Protein AF-A0A7G9SLI7-F1 (afdb_monomer)

Mean predicted aligned error: 7.21 Å

Solvent-accessible surface area (backbone atoms only — not comparable to full-atom values): 32294 Å² total; per-residue (Å²): 135,81,76,78,76,76,80,79,78,75,83,46,71,65,58,56,52,50,51,51,48,53,52,50,29,42,46,27,50,73,44,36,33,54,54,80,42,76,71,21,43,56,49,48,48,54,11,46,32,73,73,41,42,91,51,33,41,80,15,63,40,40,64,62,58,44,42,73,62,77,70,30,52,45,39,58,53,49,35,58,49,52,75,79,44,58,67,57,61,49,41,51,54,46,22,52,52,28,49,51,46,27,52,52,17,45,45,51,19,36,60,48,39,41,59,83,86,32,27,62,41,15,44,44,18,53,63,28,34,84,49,62,36,64,45,80,83,70,40,46,59,65,52,49,41,42,53,42,56,28,45,12,51,16,27,38,32,40,15,52,23,26,44,64,67,72,35,56,68,63,14,51,52,27,34,52,52,8,26,38,35,25,46,56,56,29,51,21,47,45,42,23,52,49,50,39,44,31,75,75,39,65,73,54,57,60,60,60,58,61,51,54,62,49,48,52,36,19,74,68,56,39,83,71,40,22,22,69,77,36,55,54,53,71,72,53,43,50,51,40,56,71,78,43,37,74,57,28,67,89,63,50,51,75,66,31,54,49,52,53,49,52,30,51,55,47,23,59,49,36,27,74,71,67,38,70,62,42,13,50,51,26,49,11,27,54,50,11,37,51,52,19,42,50,46,28,43,48,36,26,60,66,56,36,17,37,34,52,42,57,49,43,40,48,51,18,35,46,60,33,43,47,51,21,34,22,43,53,26,31,49,40,46,52,29,52,73,70,68,34,57,32,58,33,33,27,47,50,28,18,52,44,25,54,76,46,90,49,64,72,63,19,53,60,42,53,60,42,52,78,43,43,68,68,72,45,70,88,49,64,75,64,59,54,48,48,53,17,50,52,22,47,51,49,44,52,51,52,46,51,54,49,50,49,56,49,48,52,53,23,54,75,42,70,71,32,58,73,79,34,52,50,72,48,57,57,43,55,40,44,63,54,30,35,44,53,58,51,50,50,50,57,49,50,71,72,40,54,74,68,52,39,51,47,48,39,62,73,44,49,50,53,46,38,52,53,21,60,70,58,15,65,52,43,34,74,66,56,47,50,42,52,74,28,53,69,39,51,64,83,74,78,52,92,74,64,83,85,45,70,39,79,52,86,65,86,55,62,51,57,35,51,44,16,57,55,26,23,45,66,61,48,74,71,51,52,74,37,31,69,73,28,63,66,41,40,53,50,50,51,52,53,49,61,68,42,46,65,58,51,51,52,52,51,51,52,48,53,51,50,50,51,51,50,52,53,52,53,56,62,72,66,56,73,93,83,70,80,83,76,90,75,82,88,82,88,85,83,90,81,90,84,89,79,91,78,86,80,82,78,81,82,79,78,82,77,81,86,80,131

Radius of gyration: 28.68 Å; Cα contacts (8 Å, |Δi|>4): 790; chains: 1; bounding box: 105×75×76 Å

Sequence (610 aa):
MSLPAPPRLQHSRLTAIAAAALGLILILQLRRYAGINHDSVLYLGQALVRRWPEIYGNDLVFVHGGGQSQYTLFPRLVAQALAWTDPATLFMWGALAAHLLFAAAGWFCLTALLPRGQRYWAWLGVLSLPTMYGMVRMFGYSEQFFTPRPLAEGLCLLGIGMLARQRWFLAAACMALAALFHPLQAIASALIVWPWAVMQDRRWLHAAWFGIPLLGLAVGGVPPFAGLLQAADENWLYILRDNTPQLFLTRWTTDDFRFLLMDVLVLAYSWHALRGAFGAWCVAGLAGLGLGLGSTLLLVDGLHLILPAGLQLWRVHWLAHWLAMAAIAALLHRDMQAKNGSRALLLAFAVSLAWGQGGWLWLAPALLYPALPRIMAERPPRVERLVGWMSAAGILLLFASYAYSEFVMFRMAHYRLDLYAIDRRLLVFAPLALGLPLLGVRLWERLATGGRTLLFVLVLCPLVMVSAVRWDLRSPEVLAFERATFRTDIFGVRIPEDAQVLWGYETLTGPWLVLQRASFFSPHQLSGQVFNRDMAMDGRRRLNRLYPCWKMIDFARIAREQQRSARAATSVMPRCSRPVQQERTNVPTTSSCPTSNHSAPQVHGRSWTR

Structure (mmCIF, N/CA/C/O backbone):
data_AF-A0A7G9SLI7-F1
#
_entry.id   AF-A0A7G9SLI7-F1
#
loop_
_atom_site.group_PDB
_atom_site.id
_atom_site.type_symbol
_atom_site.label_atom_id
_atom_site.label_alt_id
_atom_site.label_comp_id
_atom_site.label_asym_id
_atom_site.label_entity_id
_atom_site.label_seq_id
_atom_site.pdbx_PDB_ins_code
_atom_site.Cartn_x
_atom_site.Cartn_y
_atom_site.Cartn_z
_atom_site.occupancy
_atom_site.B_iso_or_equiv
_atom_site.auth_seq_id
_atom_site.auth_comp_id
_atom_site.auth_asym_id
_atom_site.auth_atom_id
_atom_site.pdbx_PDB_model_num
ATOM 1 N N . MET A 1 1 ? -32.058 6.802 38.866 1.00 44.69 1 MET A N 1
ATOM 2 C CA . MET A 1 1 ? -31.734 7.853 37.875 1.00 44.69 1 MET A CA 1
ATOM 3 C C . MET A 1 1 ? -31.189 7.199 36.614 1.00 44.69 1 MET A C 1
ATOM 5 O O . MET A 1 1 ? -30.032 6.805 36.577 1.00 44.69 1 MET A O 1
ATOM 9 N N . SER A 1 2 ? -32.036 7.011 35.606 1.00 36.88 2 SER A N 1
ATOM 10 C CA . SER A 1 2 ? -31.634 6.571 34.268 1.00 36.88 2 SER A CA 1
ATOM 11 C C . SER A 1 2 ? -30.852 7.694 33.587 1.00 36.88 2 SER A C 1
ATOM 13 O O . SER A 1 2 ? -31.392 8.782 33.389 1.00 36.88 2 SER A O 1
ATOM 15 N N . LEU A 1 3 ? -29.578 7.454 33.264 1.00 34.25 3 LEU A N 1
ATOM 16 C CA . LEU A 1 3 ? -28.777 8.392 32.476 1.00 34.25 3 LEU A CA 1
ATOM 17 C C . LEU A 1 3 ? -29.508 8.692 31.154 1.00 34.25 3 LEU A C 1
ATOM 19 O O . LEU A 1 3 ? -29.980 7.749 30.511 1.00 34.25 3 LEU A O 1
ATOM 23 N N . PRO A 1 4 ? -29.620 9.966 30.739 1.00 39.16 4 PRO A N 1
ATOM 24 C CA . PRO A 1 4 ? -30.246 10.312 29.472 1.00 39.16 4 PRO A CA 1
ATOM 25 C C . PRO A 1 4 ? -29.511 9.596 28.340 1.00 39.16 4 PRO A C 1
ATOM 27 O O . PRO A 1 4 ? -28.279 9.629 28.259 1.00 39.16 4 PRO A O 1
ATOM 30 N N . ALA A 1 5 ? -30.275 8.918 27.481 1.00 37.31 5 ALA A N 1
ATOM 31 C CA . ALA A 1 5 ? -29.732 8.292 26.288 1.00 37.31 5 ALA A CA 1
ATOM 32 C C . ALA A 1 5 ? -28.950 9.353 25.492 1.00 37.31 5 ALA A C 1
ATOM 34 O O . ALA A 1 5 ? -29.466 10.460 25.301 1.00 37.31 5 ALA A O 1
ATOM 35 N N . PRO A 1 6 ? -27.715 9.060 25.046 1.00 40.16 6 PRO A N 1
ATOM 36 C CA . PRO A 1 6 ? -26.929 10.027 24.299 1.00 40.16 6 PRO A CA 1
ATOM 37 C C . PRO A 1 6 ? -27.735 10.492 23.078 1.00 40.16 6 PRO A C 1
ATOM 39 O O . PRO A 1 6 ? -28.378 9.660 22.424 1.00 40.16 6 PRO A O 1
ATOM 42 N N . PRO A 1 7 ? -27.736 11.801 22.772 1.00 44.44 7 PRO A N 1
ATOM 43 C CA . PRO A 1 7 ? -28.515 12.342 21.671 1.00 44.44 7 PRO A CA 1
ATOM 44 C C . PRO A 1 7 ? -28.157 11.593 20.389 1.00 44.44 7 PRO A C 1
ATOM 46 O O . PRO A 1 7 ? -26.995 11.542 19.978 1.00 44.44 7 PRO A O 1
ATOM 49 N N . ARG A 1 8 ? -29.166 10.971 19.766 1.00 49.00 8 ARG A N 1
ATOM 50 C CA . ARG A 1 8 ? -29.017 10.342 18.453 1.00 49.00 8 ARG A CA 1
ATOM 51 C C . ARG A 1 8 ? -28.604 11.444 17.483 1.00 49.00 8 ARG A C 1
ATOM 53 O O . ARG A 1 8 ? -29.414 12.306 17.157 1.00 49.00 8 ARG A O 1
ATOM 60 N N . LEU A 1 9 ? -27.346 11.423 17.042 1.00 50.66 9 LEU A N 1
ATOM 61 C CA . LEU A 1 9 ? -26.862 12.275 15.960 1.00 50.66 9 LEU A CA 1
ATOM 62 C C . LEU A 1 9 ? -27.751 12.025 14.737 1.00 50.66 9 LEU A C 1
ATOM 64 O O . LEU A 1 9 ? -27.600 11.018 14.046 1.00 50.66 9 LEU A O 1
ATOM 68 N N . GLN A 1 10 ? -28.693 12.928 14.464 1.00 55.03 10 GLN A N 1
ATOM 69 C CA . GLN A 1 10 ? -29.278 13.013 13.136 1.00 55.03 10 GLN A CA 1
ATOM 70 C C . GLN A 1 10 ? -28.121 13.319 12.185 1.00 55.03 10 GLN A C 1
ATOM 72 O O . GLN A 1 10 ? -27.430 14.330 12.334 1.00 55.03 10 GLN A O 1
ATOM 77 N N . HIS A 1 11 ? -27.852 12.400 11.258 1.00 65.44 11 HIS A N 1
ATOM 78 C CA . HIS A 1 11 ? -26.822 12.571 10.243 1.00 65.44 11 HIS A CA 1
ATOM 79 C C . HIS A 1 11 ? -27.220 13.736 9.333 1.00 65.44 11 HIS A C 1
ATOM 81 O O . HIS A 1 11 ? -27.922 13.555 8.341 1.00 65.44 11 HIS A O 1
ATOM 87 N N . SER A 1 12 ? -26.793 14.950 9.681 1.00 85.75 12 SER A N 1
ATOM 88 C CA . SER A 1 12 ? -26.953 16.094 8.794 1.00 85.75 12 SER A CA 1
ATOM 89 C C . SER A 1 12 ? -26.107 15.870 7.541 1.00 85.75 12 SER A C 1
ATOM 91 O O . SER A 1 12 ? -24.989 15.352 7.625 1.00 85.75 12 SER A O 1
ATOM 93 N N . ARG A 1 13 ? -26.612 16.292 6.375 1.00 93.56 13 ARG A N 1
ATOM 94 C CA . ARG A 1 13 ? -25.852 16.262 5.110 1.00 93.56 13 ARG A CA 1
ATOM 95 C C . ARG A 1 13 ? -24.474 16.919 5.272 1.00 93.56 13 ARG A C 1
ATOM 97 O O . ARG A 1 13 ? -23.483 16.382 4.792 1.00 93.56 13 ARG A O 1
ATOM 104 N N . LEU A 1 14 ? -24.405 18.003 6.051 1.00 95.38 14 LEU A N 1
ATOM 105 C CA . LEU A 1 14 ? -23.160 18.693 6.395 1.00 95.38 14 LEU A CA 1
ATOM 106 C C . LEU A 1 14 ? -22.128 17.772 7.066 1.00 95.38 14 LEU A C 1
ATOM 108 O O . LEU A 1 14 ? -20.955 17.841 6.731 1.00 95.38 14 LEU A O 1
ATOM 112 N N . THR A 1 15 ? -22.544 16.888 7.978 1.00 95.19 15 THR A N 1
ATOM 113 C CA . THR A 1 15 ? -21.616 15.961 8.651 1.00 95.19 15 THR A CA 1
ATOM 114 C C . THR A 1 15 ? -21.014 14.958 7.667 1.00 95.19 15 THR A C 1
ATOM 116 O O . THR A 1 15 ? -19.826 14.664 7.750 1.00 95.19 15 THR A O 1
ATOM 119 N N . ALA A 1 16 ? -21.805 14.460 6.711 1.00 95.00 16 ALA A N 1
ATOM 120 C CA . ALA A 1 16 ? -21.302 13.562 5.673 1.00 95.00 16 ALA A CA 1
ATOM 121 C C . ALA A 1 16 ? -20.313 14.273 4.733 1.00 95.00 16 ALA A C 1
ATOM 123 O O . ALA A 1 16 ? -19.262 13.717 4.423 1.00 95.00 16 ALA A O 1
ATOM 124 N N . ILE A 1 17 ? -20.613 15.516 4.338 1.00 97.12 17 ILE A N 1
ATOM 125 C CA . ILE A 1 17 ? -19.727 16.334 3.496 1.00 97.12 17 ILE A CA 1
ATOM 126 C C . ILE A 1 17 ? -18.424 16.659 4.238 1.00 97.12 17 ILE A C 1
ATOM 128 O O . ILE A 1 17 ? -17.348 16.486 3.678 1.00 97.12 17 ILE A O 1
ATOM 132 N N . ALA A 1 18 ? -18.498 17.067 5.507 1.00 97.31 18 ALA A N 1
ATOM 133 C CA . ALA A 1 18 ? -17.322 17.348 6.329 1.00 97.31 18 ALA A CA 1
ATOM 134 C C . ALA A 1 18 ? -16.443 16.103 6.530 1.00 97.31 18 ALA A C 1
ATOM 136 O O . ALA A 1 18 ? -15.218 16.190 6.461 1.00 97.31 18 ALA A O 1
ATOM 137 N N . ALA A 1 19 ? -17.060 14.935 6.723 1.00 96.88 19 ALA A N 1
ATOM 138 C CA . ALA A 1 19 ? -16.351 13.665 6.818 1.00 96.88 19 ALA A CA 1
ATOM 139 C C . ALA A 1 19 ? -15.641 13.296 5.501 1.00 96.88 19 ALA A C 1
ATOM 141 O O . ALA A 1 19 ? -14.464 12.934 5.504 1.00 96.88 19 ALA A O 1
ATOM 142 N N . ALA A 1 20 ? -16.327 13.445 4.364 1.00 97.69 20 ALA A N 1
ATOM 143 C CA . ALA A 1 20 ? -15.728 13.233 3.048 1.00 97.69 20 ALA A CA 1
ATOM 144 C C . ALA A 1 20 ? -14.576 14.217 2.780 1.00 97.69 20 ALA A C 1
ATOM 146 O O . ALA A 1 20 ? -13.522 13.805 2.303 1.00 97.69 20 ALA A O 1
ATOM 147 N N . ALA A 1 21 ? -14.742 15.491 3.153 1.00 98.25 21 ALA A N 1
ATOM 148 C CA . ALA A 1 21 ? -13.705 16.513 3.039 1.00 98.25 21 ALA A CA 1
ATOM 149 C C . ALA A 1 21 ? -12.464 16.170 3.877 1.00 98.25 21 ALA A C 1
ATOM 151 O O . ALA A 1 21 ? -11.348 16.284 3.378 1.00 98.25 21 ALA A O 1
ATOM 152 N N . LEU A 1 22 ? -12.635 15.690 5.115 1.00 98.38 22 LEU A N 1
ATOM 153 C CA . LEU A 1 22 ? -11.512 15.252 5.949 1.00 98.38 22 LEU A CA 1
ATOM 154 C C . LEU A 1 22 ? -10.772 14.056 5.335 1.00 98.38 22 LEU A C 1
ATOM 156 O O . LEU A 1 22 ? -9.544 14.048 5.306 1.00 98.38 22 LEU A O 1
ATOM 160 N N . GLY A 1 23 ? -11.496 13.069 4.804 1.00 98.06 23 GLY A N 1
ATOM 161 C CA . GLY A 1 23 ? -10.866 11.961 4.085 1.00 98.06 23 GLY A CA 1
ATOM 162 C C . GLY A 1 23 ? -10.117 12.410 2.832 1.00 98.06 23 GLY A C 1
ATOM 163 O O . GLY A 1 23 ? -9.002 11.954 2.595 1.00 98.06 23 GLY A O 1
ATOM 164 N N . LEU A 1 24 ? -10.680 13.353 2.071 1.00 98.44 24 LEU A N 1
ATOM 165 C CA . LEU A 1 24 ? -10.013 13.947 0.912 1.00 98.44 24 LEU A CA 1
ATOM 166 C C . LEU A 1 24 ? -8.730 14.687 1.316 1.00 98.44 24 LEU A C 1
ATOM 168 O O . LEU A 1 24 ? -7.700 14.493 0.677 1.00 98.44 24 LEU A O 1
ATOM 172 N N . ILE A 1 25 ? -8.758 15.469 2.401 1.00 98.31 25 ILE A N 1
ATOM 173 C CA . ILE A 1 25 ? -7.561 16.117 2.963 1.00 98.31 25 ILE A CA 1
ATOM 174 C C . ILE A 1 25 ? -6.486 15.069 3.271 1.00 98.31 25 ILE A C 1
ATOM 176 O O . ILE A 1 25 ? -5.334 15.250 2.886 1.00 98.31 25 ILE A O 1
ATOM 180 N N . LEU A 1 26 ? -6.847 13.959 3.920 1.00 97.75 26 LEU A N 1
ATOM 181 C CA . LEU A 1 26 ? -5.894 12.897 4.256 1.00 97.75 26 LEU A CA 1
ATOM 182 C C . LEU A 1 26 ? -5.281 12.239 3.022 1.00 97.75 26 LEU A C 1
ATOM 184 O O . LEU A 1 26 ? -4.065 12.057 2.978 1.00 97.75 26 LEU A O 1
ATOM 188 N N . ILE A 1 27 ? -6.094 11.935 2.009 1.00 97.12 27 ILE A N 1
ATOM 189 C CA . ILE A 1 27 ? -5.611 11.391 0.735 1.00 97.12 27 ILE A CA 1
ATOM 190 C C . ILE A 1 27 ? -4.606 12.361 0.108 1.00 97.12 27 ILE A C 1
ATOM 192 O O . ILE A 1 27 ? -3.474 11.975 -0.169 1.00 97.12 27 ILE A O 1
ATOM 196 N N . LEU A 1 28 ? -4.980 13.630 -0.050 1.00 97.12 28 LEU A N 1
ATOM 197 C CA . LEU A 1 28 ? -4.146 14.622 -0.726 1.00 97.12 28 LEU A CA 1
ATOM 198 C C . LEU A 1 28 ? -2.866 14.961 0.061 1.00 97.12 28 LEU A C 1
ATOM 200 O O . LEU A 1 28 ? -1.823 15.218 -0.533 1.00 97.12 28 LEU A O 1
ATOM 204 N N . GLN A 1 29 ? -2.898 14.933 1.396 1.00 95.69 29 GLN A N 1
ATOM 205 C CA . GLN A 1 29 ? -1.721 15.264 2.207 1.00 95.69 29 GLN A CA 1
ATOM 206 C C . GLN A 1 29 ? -0.760 14.090 2.396 1.00 95.69 29 GLN A C 1
ATOM 208 O O . GLN A 1 29 ? 0.457 14.286 2.383 1.00 95.69 29 GLN A O 1
ATOM 213 N N . LEU A 1 30 ? -1.274 12.871 2.569 1.00 95.25 30 LEU A N 1
ATOM 214 C CA . LEU A 1 30 ? -0.443 11.697 2.858 1.00 95.25 30 LEU A CA 1
ATOM 215 C C . LEU A 1 30 ? -0.015 10.956 1.583 1.00 95.25 30 LEU A C 1
ATOM 217 O O . LEU A 1 30 ? 1.067 10.358 1.552 1.00 95.25 30 LEU A O 1
ATOM 221 N N . ARG A 1 31 ? -0.808 11.059 0.507 1.00 94.88 31 ARG A N 1
ATOM 222 C CA . ARG A 1 31 ? -0.563 10.450 -0.813 1.00 94.88 31 ARG A CA 1
ATOM 223 C C . ARG A 1 31 ? -0.267 11.507 -1.875 1.00 94.88 31 ARG A C 1
ATOM 225 O O . ARG A 1 31 ? -0.870 11.514 -2.946 1.00 94.88 31 ARG A O 1
ATOM 232 N N . ARG A 1 32 ? 0.656 12.423 -1.566 1.00 94.94 32 ARG A N 1
ATOM 233 C CA . ARG A 1 32 ? 1.111 13.435 -2.530 1.00 94.94 32 ARG A CA 1
ATOM 234 C C . ARG A 1 32 ? 1.659 12.780 -3.796 1.00 94.94 32 ARG A C 1
ATOM 236 O O . ARG A 1 32 ? 2.484 11.871 -3.704 1.00 94.94 32 ARG A O 1
ATOM 243 N N . TYR A 1 33 ? 1.199 13.251 -4.950 1.00 96.25 33 TYR A N 1
ATOM 244 C CA . TYR A 1 33 ? 1.595 12.751 -6.257 1.00 96.25 33 TYR A CA 1
ATOM 245 C C . TYR A 1 33 ? 3.077 13.034 -6.498 1.00 96.25 33 TYR A C 1
ATOM 247 O O . TYR A 1 33 ? 3.512 14.180 -6.465 1.00 96.25 33 TYR A O 1
ATOM 255 N N . ALA A 1 34 ? 3.860 11.983 -6.727 1.00 93.31 34 ALA A N 1
ATOM 256 C CA . ALA A 1 34 ? 5.309 12.084 -6.906 1.00 93.31 34 ALA A CA 1
ATOM 257 C C . ALA A 1 34 ? 5.741 12.072 -8.386 1.00 93.31 34 ALA A C 1
ATOM 259 O O . ALA A 1 34 ? 6.939 12.003 -8.665 1.00 93.31 34 ALA A O 1
ATOM 260 N N . GLY A 1 35 ? 4.784 12.128 -9.320 1.00 94.94 35 GLY A N 1
ATOM 261 C CA . GLY A 1 35 ? 5.031 12.003 -10.757 1.00 94.94 35 GLY A CA 1
ATOM 262 C C . GLY A 1 35 ? 5.101 10.565 -11.258 1.00 94.94 35 GLY A C 1
ATOM 263 O O . GLY A 1 35 ? 4.819 9.608 -10.528 1.00 94.94 35 GLY A O 1
ATOM 264 N N . ILE A 1 36 ? 5.517 10.432 -12.515 1.00 95.44 36 ILE A N 1
ATOM 265 C CA . ILE A 1 36 ? 5.826 9.165 -13.174 1.00 95.44 36 ILE A CA 1
ATOM 266 C C . ILE A 1 36 ? 7.171 8.669 -12.634 1.00 95.44 36 ILE A C 1
ATOM 268 O O . ILE A 1 36 ? 8.237 8.913 -13.190 1.00 95.44 36 ILE A O 1
ATOM 272 N N . ASN A 1 37 ? 7.116 8.002 -11.487 1.00 90.12 37 ASN A N 1
ATOM 273 C CA . ASN A 1 37 ? 8.269 7.497 -10.754 1.00 90.12 37 ASN A CA 1
ATOM 274 C C . ASN A 1 37 ? 8.012 6.062 -10.249 1.00 90.12 37 ASN A C 1
ATOM 276 O O . ASN A 1 37 ? 6.867 5.597 -10.204 1.00 90.12 37 ASN A O 1
ATOM 280 N N . HIS A 1 38 ? 9.070 5.351 -9.860 1.00 89.12 38 HIS A N 1
ATOM 281 C CA . HIS A 1 38 ? 9.010 3.978 -9.354 1.00 89.12 38 HIS A CA 1
ATOM 282 C C . HIS A 1 38 ? 8.262 3.053 -10.329 1.00 89.12 38 HIS A C 1
ATOM 284 O O . HIS A 1 38 ? 8.525 3.085 -11.527 1.00 89.12 38 HIS A O 1
ATOM 290 N N . ASP A 1 39 ? 7.291 2.266 -9.858 1.00 90.00 39 ASP A N 1
ATOM 291 C CA . ASP A 1 39 ? 6.581 1.278 -10.678 1.00 90.00 39 ASP A CA 1
ATOM 292 C C . ASP A 1 39 ? 5.801 1.940 -11.826 1.00 90.00 39 ASP A C 1
ATOM 294 O O . ASP A 1 39 ? 5.611 1.325 -12.875 1.00 90.00 39 ASP A O 1
ATOM 298 N N . SER A 1 40 ? 5.370 3.199 -11.674 1.00 94.00 40 SER A N 1
ATOM 299 C CA . SER A 1 40 ? 4.570 3.862 -12.711 1.00 94.00 40 SER A CA 1
ATOM 300 C C . SER A 1 40 ? 5.336 4.087 -14.015 1.00 94.00 40 SER A C 1
ATOM 302 O O . SER A 1 40 ? 4.726 3.998 -15.080 1.00 94.00 40 SER A O 1
ATOM 304 N N . VAL A 1 41 ? 6.666 4.259 -13.972 1.00 94.12 41 VAL A N 1
ATOM 305 C CA . VAL A 1 41 ? 7.475 4.365 -15.199 1.00 94.12 41 VAL A CA 1
ATOM 306 C C . VAL A 1 41 ? 7.437 3.072 -16.014 1.00 94.12 41 VAL A C 1
ATOM 308 O O . VAL A 1 41 ? 7.394 3.117 -17.240 1.00 94.12 41 VAL A O 1
ATOM 311 N N . LEU A 1 42 ? 7.379 1.914 -15.350 1.00 93.00 42 LEU A N 1
ATOM 312 C CA . LEU A 1 42 ? 7.323 0.609 -16.008 1.00 93.00 42 LEU A CA 1
ATOM 313 C C . LEU A 1 42 ? 5.980 0.403 -16.704 1.00 93.00 42 LEU A C 1
ATOM 315 O O . LEU A 1 42 ? 5.939 -0.066 -17.839 1.00 93.00 42 LEU A O 1
ATOM 319 N N . TYR A 1 43 ? 4.884 0.799 -16.055 1.00 94.19 43 TYR A N 1
ATOM 320 C CA . TYR A 1 43 ? 3.556 0.733 -16.665 1.00 94.19 43 TYR A CA 1
ATOM 321 C C . TYR A 1 43 ? 3.381 1.742 -17.800 1.00 94.19 43 TYR A C 1
ATOM 323 O O . TYR A 1 43 ? 2.731 1.417 -18.794 1.00 94.19 43 TYR A O 1
ATOM 331 N N . LEU A 1 44 ? 3.997 2.926 -17.695 1.00 95.12 44 LEU A N 1
ATOM 332 C CA . LEU A 1 44 ? 4.116 3.841 -18.826 1.00 95.12 44 LEU A CA 1
ATOM 333 C C . LEU A 1 44 ? 4.855 3.151 -19.977 1.00 95.12 44 LEU A C 1
ATOM 335 O O . LEU A 1 44 ? 4.306 3.073 -21.068 1.00 95.12 44 LEU A O 1
ATOM 339 N N . GLY A 1 45 ? 6.044 2.591 -19.736 1.00 94.44 45 GLY A N 1
ATOM 340 C CA . GLY A 1 45 ? 6.821 1.884 -20.759 1.00 94.44 45 GLY A CA 1
ATOM 341 C C . GLY A 1 45 ? 6.030 0.767 -21.450 1.00 94.44 45 GLY A C 1
ATOM 342 O O . GLY A 1 45 ? 6.037 0.666 -22.673 1.00 94.44 45 GLY A O 1
ATOM 343 N N . GLN A 1 46 ? 5.265 -0.023 -20.688 1.00 94.44 46 GLN A N 1
ATOM 344 C CA . GLN A 1 46 ? 4.384 -1.067 -21.232 1.00 94.44 46 GLN A CA 1
ATOM 345 C C . GLN A 1 46 ? 3.262 -0.510 -22.124 1.00 94.44 46 GLN A C 1
ATOM 347 O O . GLN A 1 46 ? 2.816 -1.194 -23.046 1.00 94.44 46 GLN A O 1
ATOM 352 N N . ALA A 1 47 ? 2.778 0.703 -21.856 1.00 95.25 47 ALA A N 1
ATOM 353 C CA . ALA A 1 47 ? 1.829 1.387 -22.728 1.00 95.25 47 ALA A CA 1
ATOM 354 C C . ALA A 1 47 ? 2.525 1.984 -23.964 1.00 95.25 47 ALA A C 1
ATOM 356 O O . ALA A 1 47 ? 2.011 1.854 -25.075 1.00 95.25 47 ALA A O 1
ATOM 357 N N . LEU A 1 48 ? 3.715 2.568 -23.786 1.00 94.75 48 LEU A N 1
ATOM 358 C CA . LEU A 1 48 ? 4.529 3.149 -24.855 1.00 94.75 48 LEU A CA 1
ATOM 359 C C . LEU A 1 48 ? 4.923 2.102 -25.901 1.00 94.75 48 LEU A C 1
ATOM 361 O O . LEU A 1 48 ? 4.704 2.334 -27.083 1.00 94.75 48 LEU A O 1
ATOM 365 N N . VAL A 1 49 ? 5.401 0.920 -25.497 1.00 94.25 49 VAL A N 1
ATOM 366 C CA . VAL A 1 49 ? 5.768 -0.153 -26.445 1.00 94.25 49 VAL A CA 1
ATOM 367 C C . VAL A 1 49 ? 4.572 -0.698 -27.226 1.00 94.25 49 VAL A C 1
ATOM 369 O O . VAL A 1 49 ? 4.722 -1.137 -28.359 1.00 94.25 49 VAL A O 1
ATOM 372 N N . ARG A 1 50 ? 3.359 -0.642 -26.661 1.00 93.88 50 ARG A N 1
ATOM 373 C CA . ARG A 1 50 ? 2.136 -1.001 -27.398 1.00 93.88 50 ARG A CA 1
ATOM 374 C C . ARG A 1 50 ? 1.773 0.044 -28.447 1.00 93.88 50 ARG A C 1
ATOM 376 O O . ARG A 1 50 ? 1.128 -0.301 -29.431 1.00 93.88 50 ARG A O 1
ATOM 383 N N . ARG A 1 51 ? 2.125 1.308 -28.205 1.00 93.12 51 ARG A N 1
ATOM 384 C CA . ARG A 1 51 ? 1.816 2.426 -29.099 1.00 93.12 51 ARG A CA 1
ATOM 385 C C . ARG A 1 51 ? 2.873 2.609 -30.188 1.00 93.12 51 ARG A C 1
ATOM 387 O O . ARG 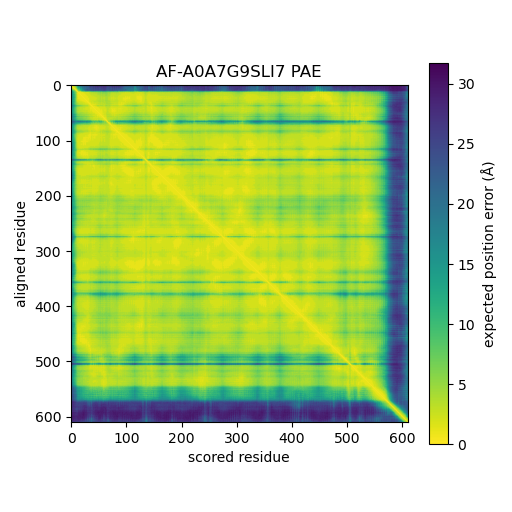A 1 51 ? 2.494 2.896 -31.316 1.00 93.12 51 ARG A O 1
ATOM 394 N N . TRP A 1 52 ? 4.140 2.419 -29.831 1.00 93.12 52 TRP A N 1
ATOM 395 C CA . TRP A 1 52 ? 5.327 2.632 -30.662 1.00 93.12 52 TRP A CA 1
ATOM 396 C C . TRP A 1 52 ? 6.302 1.447 -30.533 1.00 93.12 52 TRP A C 1
ATOM 398 O O . TRP A 1 52 ? 7.392 1.584 -29.956 1.00 93.12 52 TRP A O 1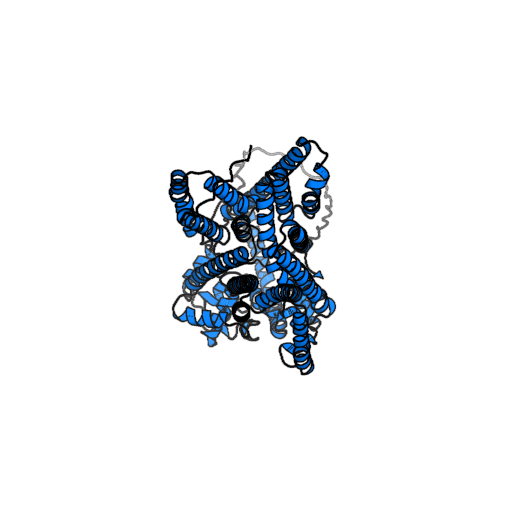
ATOM 408 N N . PRO A 1 53 ? 5.905 0.242 -30.982 1.00 93.56 53 PRO A N 1
ATOM 409 C CA . PRO A 1 53 ? 6.736 -0.958 -30.876 1.00 93.56 53 PRO A CA 1
ATOM 410 C C . PRO A 1 53 ? 8.080 -0.823 -31.603 1.00 93.56 53 PRO A C 1
ATOM 412 O O . PRO A 1 53 ? 9.069 -1.396 -31.155 1.00 93.56 53 PRO A O 1
ATOM 415 N N . GLU A 1 54 ? 8.145 -0.037 -32.674 1.00 92.38 54 GLU A N 1
ATOM 416 C CA . GLU A 1 54 ? 9.357 0.245 -33.443 1.00 92.38 54 GLU A CA 1
ATOM 417 C C . GLU A 1 54 ? 10.433 0.987 -32.635 1.00 92.38 54 GLU A C 1
ATOM 419 O O . GLU A 1 54 ? 11.622 0.784 -32.868 1.00 92.38 54 GLU A O 1
ATOM 424 N N . ILE A 1 55 ? 10.029 1.787 -31.642 1.00 89.88 55 ILE A N 1
ATOM 425 C CA . ILE A 1 55 ? 10.944 2.543 -30.777 1.00 89.88 55 ILE A CA 1
ATOM 426 C C . ILE A 1 55 ? 11.359 1.700 -29.570 1.00 89.88 55 ILE A C 1
ATOM 428 O O . ILE A 1 55 ? 12.544 1.556 -29.260 1.00 89.88 55 ILE A O 1
ATOM 432 N N . TYR A 1 56 ? 10.373 1.153 -28.856 1.00 91.69 56 TYR A N 1
ATOM 433 C CA . TYR A 1 56 ? 10.601 0.553 -27.540 1.00 91.69 56 TYR A CA 1
ATOM 434 C C . TYR A 1 56 ? 10.750 -0.968 -27.577 1.00 91.69 56 TYR A C 1
ATOM 436 O O . TYR A 1 56 ? 11.213 -1.546 -26.600 1.00 91.69 56 TYR A O 1
ATOM 444 N N . GLY A 1 57 ? 10.399 -1.643 -28.675 1.00 90.62 57 GLY A N 1
ATOM 445 C CA . GLY A 1 57 ? 10.424 -3.108 -28.762 1.00 90.62 57 GLY A CA 1
ATOM 446 C C . GLY A 1 57 ? 11.802 -3.726 -28.507 1.00 90.62 57 GLY A C 1
ATOM 447 O O . GLY A 1 57 ? 11.884 -4.849 -28.019 1.00 90.62 57 GLY A O 1
ATOM 448 N N . ASN A 1 58 ? 12.873 -2.964 -28.757 1.00 89.12 58 ASN A N 1
ATOM 449 C CA . ASN A 1 58 ? 14.267 -3.370 -28.544 1.00 89.12 58 ASN A CA 1
ATOM 450 C C . ASN A 1 58 ? 14.807 -3.064 -27.132 1.00 89.12 58 ASN A C 1
ATOM 452 O O . ASN A 1 58 ? 15.960 -3.378 -26.820 1.00 89.12 58 ASN A O 1
ATOM 456 N N . ASP A 1 59 ? 14.005 -2.437 -26.272 1.00 91.94 59 ASP A N 1
ATOM 457 C CA . ASP A 1 59 ? 14.373 -2.172 -24.884 1.00 91.94 59 ASP A CA 1
ATOM 458 C C . ASP A 1 59 ? 14.442 -3.484 -24.078 1.00 91.94 59 ASP A C 1
ATOM 460 O O . ASP A 1 59 ? 13.644 -4.402 -24.287 1.00 91.94 59 ASP A O 1
ATOM 464 N N . LEU A 1 60 ? 15.389 -3.574 -23.134 1.00 91.19 60 LEU A N 1
ATOM 465 C CA . LEU A 1 60 ? 15.671 -4.790 -22.357 1.00 91.19 60 LEU A CA 1
ATOM 466 C C . LEU A 1 60 ? 14.412 -5.406 -21.723 1.00 91.19 60 LEU A C 1
ATOM 468 O O . LEU A 1 60 ? 14.276 -6.629 -21.695 1.00 91.19 60 LEU A O 1
ATOM 472 N N . VAL A 1 61 ? 13.486 -4.576 -21.231 1.00 89.12 61 VAL A N 1
ATOM 473 C CA . VAL A 1 61 ? 12.244 -5.052 -20.595 1.00 89.12 61 VAL A CA 1
ATOM 474 C C . VAL A 1 61 ? 11.341 -5.767 -21.594 1.00 89.12 61 VAL A C 1
ATOM 476 O O . VAL A 1 61 ? 10.678 -6.746 -21.245 1.00 89.12 61 VAL A O 1
ATOM 479 N N . PHE A 1 62 ? 11.274 -5.268 -22.826 1.00 91.38 62 PHE A N 1
ATOM 480 C CA . PHE A 1 62 ? 10.240 -5.640 -23.788 1.00 91.38 62 PHE A CA 1
ATOM 481 C C . PHE A 1 62 ? 10.689 -6.727 -24.762 1.00 91.38 62 PHE A C 1
ATOM 483 O O . PHE A 1 62 ? 9.858 -7.561 -25.119 1.00 91.38 62 PHE A O 1
ATOM 490 N N . VAL A 1 63 ? 11.990 -6.816 -25.071 1.00 89.81 63 VAL A N 1
ATOM 491 C CA . VAL A 1 63 ? 12.567 -7.911 -25.881 1.00 89.81 63 VAL A CA 1
ATOM 492 C C . VAL A 1 63 ? 12.237 -9.284 -25.288 1.00 89.81 63 VAL A C 1
ATOM 494 O O . VAL A 1 63 ? 11.955 -10.231 -26.013 1.00 89.81 63 VAL A O 1
ATOM 497 N N . HIS A 1 64 ? 12.199 -9.379 -23.958 1.00 87.25 64 HIS A N 1
ATOM 498 C CA . HIS A 1 64 ? 11.911 -10.618 -23.227 1.00 87.25 64 HIS A CA 1
ATOM 499 C C . HIS A 1 64 ? 10.437 -10.748 -22.800 1.00 87.25 64 HIS A C 1
ATOM 501 O O . HIS A 1 64 ? 10.105 -11.494 -21.877 1.00 87.25 64 HIS A O 1
ATOM 507 N N . GLY A 1 65 ? 9.533 -10.004 -23.447 1.00 76.56 65 GLY A N 1
ATOM 508 C CA . GLY A 1 65 ? 8.084 -10.141 -23.278 1.00 76.56 65 GLY A CA 1
ATOM 509 C C . GLY A 1 65 ? 7.439 -9.250 -22.210 1.00 76.56 65 GLY A C 1
ATOM 510 O O . GLY A 1 65 ? 6.258 -9.437 -21.918 1.00 76.56 65 GLY A O 1
ATOM 511 N N . GLY A 1 66 ? 8.152 -8.276 -21.629 1.00 71.44 66 GLY A N 1
ATOM 512 C CA . GLY A 1 66 ? 7.549 -7.249 -20.765 1.00 71.44 66 GLY A CA 1
ATOM 513 C C . GLY A 1 66 ? 7.000 -7.756 -19.425 1.00 71.44 66 GLY A C 1
ATOM 514 O O . GLY A 1 66 ? 6.139 -7.096 -18.831 1.00 71.44 66 GLY A O 1
ATOM 515 N N . GLY A 1 67 ? 7.443 -8.932 -18.967 1.00 77.25 67 GLY A N 1
ATOM 516 C CA . GLY A 1 67 ? 7.043 -9.538 -17.694 1.00 77.25 67 GLY A CA 1
ATOM 517 C C . GLY A 1 67 ? 5.527 -9.748 -17.564 1.00 77.25 67 GLY A C 1
ATOM 518 O O . GLY A 1 67 ? 4.889 -10.365 -18.411 1.00 77.25 67 GLY A O 1
ATOM 519 N N . GLN A 1 68 ? 4.926 -9.220 -16.492 1.00 74.31 68 GLN A N 1
ATOM 520 C CA . GLN A 1 68 ? 3.506 -9.430 -16.153 1.00 74.31 68 GLN A CA 1
ATOM 521 C C . GLN A 1 68 ? 2.497 -8.752 -17.094 1.00 74.31 68 GLN A C 1
ATOM 523 O O . GLN A 1 68 ? 1.300 -9.029 -17.016 1.00 74.31 68 GLN A O 1
ATOM 528 N N . SER A 1 69 ? 2.949 -7.854 -17.970 1.00 77.50 69 SER A N 1
ATOM 529 C CA . SER A 1 69 ? 2.086 -6.997 -18.802 1.00 77.50 69 SER A CA 1
ATOM 530 C C . SER A 1 69 ? 1.206 -7.740 -19.814 1.00 77.50 69 SER A C 1
ATOM 532 O O . SER A 1 69 ? 0.285 -7.156 -20.395 1.00 77.50 69 SER A O 1
ATOM 534 N N . GLN A 1 70 ? 1.478 -9.025 -20.037 1.00 79.88 70 GLN A N 1
ATOM 535 C CA . GLN A 1 70 ? 0.694 -9.889 -20.917 1.00 79.88 70 GLN A CA 1
ATOM 536 C C . GLN A 1 70 ? -0.616 -10.353 -20.266 1.00 79.88 70 GLN A C 1
ATOM 538 O O . GLN A 1 70 ? -1.601 -10.576 -20.969 1.00 79.88 70 GLN A O 1
ATOM 543 N N . TYR A 1 71 ? -0.643 -10.423 -18.933 1.00 81.81 71 TYR A N 1
ATOM 544 C CA . TYR A 1 71 ? -1.758 -10.957 -18.148 1.00 81.81 71 TYR A CA 1
ATOM 545 C C . TYR A 1 71 ? -2.691 -9.874 -17.597 1.00 81.81 71 TYR A C 1
ATOM 547 O O . TYR A 1 71 ? -3.623 -10.192 -16.862 1.00 81.81 71 TYR A O 1
ATOM 555 N N . THR A 1 72 ? -2.446 -8.598 -17.913 1.00 90.12 72 THR A N 1
ATOM 556 C CA . THR A 1 72 ? -3.219 -7.476 -17.370 1.00 90.12 72 THR A CA 1
ATOM 557 C C . THR A 1 72 ? -3.834 -6.609 -18.463 1.00 90.12 72 THR A C 1
ATOM 559 O O . THR A 1 72 ? -3.288 -6.423 -19.554 1.00 90.12 72 THR A O 1
ATOM 562 N N . LEU A 1 73 ? -5.004 -6.052 -18.158 1.00 94.50 73 LEU A N 1
ATOM 563 C CA . LEU A 1 73 ? -5.720 -5.119 -19.025 1.00 94.50 73 LEU A CA 1
ATOM 564 C C . LEU A 1 73 ? -5.138 -3.697 -18.937 1.00 94.50 73 LEU A C 1
ATOM 566 O O . LEU A 1 73 ? -5.244 -2.922 -19.887 1.00 94.50 73 LEU A O 1
ATOM 570 N N . PHE A 1 74 ? -4.488 -3.360 -17.820 1.00 95.38 74 PHE A N 1
ATOM 571 C CA . PHE A 1 74 ? -4.079 -1.993 -17.498 1.00 95.38 74 PHE A CA 1
ATOM 572 C C . PHE A 1 74 ? -3.202 -1.325 -18.572 1.00 95.38 74 PHE A C 1
ATOM 574 O O . PHE A 1 74 ? -3.599 -0.261 -19.047 1.00 95.38 74 PHE A O 1
ATOM 581 N N . PRO A 1 75 ? -2.097 -1.925 -19.066 1.00 94.19 75 PRO A N 1
ATOM 582 C CA . PRO A 1 75 ? -1.272 -1.272 -20.086 1.00 94.19 75 PRO A CA 1
ATOM 583 C C . PRO A 1 75 ? -2.013 -1.028 -21.404 1.00 94.19 75 PRO A C 1
ATOM 585 O O . PRO A 1 75 ? -1.698 -0.080 -22.116 1.00 94.19 75 PRO A O 1
ATOM 588 N N . ARG A 1 76 ? -3.016 -1.859 -21.733 1.00 95.06 76 ARG A N 1
ATOM 589 C CA . ARG A 1 76 ? -3.848 -1.675 -22.934 1.00 95.06 76 ARG A CA 1
ATOM 590 C C . ARG A 1 76 ? -4.748 -0.452 -22.789 1.00 95.06 76 ARG A C 1
ATOM 592 O O . ARG A 1 76 ? -4.820 0.353 -23.711 1.00 95.06 76 ARG A O 1
ATOM 599 N N . LEU A 1 77 ? -5.382 -0.294 -21.627 1.00 96.56 77 LEU A N 1
ATOM 600 C CA . LEU A 1 77 ? -6.225 0.867 -21.332 1.00 96.56 77 LEU A CA 1
ATOM 601 C C . LEU A 1 77 ? -5.404 2.156 -21.279 1.00 96.56 77 LEU A C 1
ATOM 603 O O . LEU A 1 77 ? -5.818 3.163 -21.843 1.00 96.56 77 LEU A O 1
ATOM 607 N N . VAL A 1 78 ? -4.222 2.118 -20.657 1.00 97.12 78 VAL A N 1
ATOM 608 C CA . VAL A 1 78 ? -3.316 3.275 -20.624 1.00 97.12 78 VAL A CA 1
ATOM 609 C C . VAL A 1 78 ? -2.858 3.635 -22.037 1.00 97.12 78 VAL A C 1
ATOM 611 O O . VAL A 1 78 ? -2.958 4.795 -22.412 1.00 97.12 78 VAL A O 1
ATOM 614 N N . ALA A 1 79 ? -2.445 2.665 -22.861 1.00 96.19 79 ALA A N 1
ATOM 615 C CA . ALA A 1 79 ? -2.049 2.927 -24.249 1.00 96.19 79 ALA A CA 1
ATOM 616 C C . ALA A 1 79 ? -3.178 3.558 -25.083 1.00 96.19 79 ALA A C 1
ATOM 618 O O . ALA A 1 79 ? -2.921 4.450 -25.887 1.00 96.19 79 ALA A O 1
ATOM 619 N N . GLN A 1 80 ? -4.428 3.130 -24.872 1.00 96.69 80 GLN A N 1
ATOM 620 C CA . GLN A 1 80 ? -5.597 3.749 -25.503 1.00 96.69 80 GLN A CA 1
ATOM 621 C C . GLN A 1 80 ? -5.836 5.174 -24.991 1.00 96.69 80 GLN A C 1
ATOM 623 O O . GLN A 1 80 ? -6.103 6.069 -25.786 1.00 96.69 80 GLN A O 1
ATOM 628 N N . ALA A 1 81 ? -5.713 5.408 -23.683 1.00 96.81 81 ALA A N 1
ATOM 629 C CA . ALA A 1 81 ? -5.883 6.732 -23.090 1.00 96.81 81 ALA A CA 1
ATOM 630 C C . ALA A 1 81 ? -4.804 7.729 -23.554 1.00 96.81 81 ALA A C 1
ATOM 632 O O . ALA A 1 81 ? -5.116 8.895 -23.785 1.00 96.81 81 ALA A O 1
ATOM 633 N N . LEU A 1 82 ? -3.571 7.265 -23.783 1.00 95.88 82 LEU A N 1
ATOM 634 C CA . LEU A 1 82 ? -2.474 8.071 -24.334 1.00 95.88 82 LEU A CA 1
ATOM 635 C C . LEU A 1 82 ? -2.735 8.590 -25.759 1.00 95.88 82 LEU A C 1
ATOM 637 O O . LEU A 1 82 ? -2.016 9.468 -26.225 1.00 95.88 82 LEU A O 1
ATOM 641 N N . ALA A 1 83 ? -3.757 8.088 -26.461 1.00 94.44 83 ALA A N 1
ATOM 642 C CA . ALA A 1 83 ? -4.184 8.669 -27.734 1.00 94.44 83 ALA A CA 1
ATOM 643 C C . ALA A 1 83 ? -4.904 10.022 -27.568 1.00 94.44 83 ALA A C 1
ATOM 645 O O . ALA A 1 83 ? -5.017 10.767 -28.538 1.00 94.44 83 ALA A O 1
ATOM 646 N N . TRP A 1 84 ? -5.389 10.334 -26.362 1.00 95.81 84 TRP A N 1
ATOM 647 C CA . TRP A 1 84 ? -6.255 11.488 -26.091 1.00 95.81 84 TRP A CA 1
ATOM 648 C C . TRP A 1 84 ? -5.635 12.513 -25.140 1.00 95.81 84 TRP A C 1
ATOM 650 O O . TRP A 1 84 ? -6.127 13.633 -25.036 1.00 95.81 84 TRP A O 1
ATOM 660 N N . THR A 1 85 ? -4.589 12.139 -24.406 1.00 96.12 85 THR A N 1
ATOM 661 C CA . THR A 1 85 ? -3.961 12.990 -23.392 1.00 96.12 85 THR A CA 1
ATOM 662 C C . THR A 1 85 ? -2.483 12.644 -23.243 1.00 96.12 85 THR A C 1
ATOM 664 O O . THR A 1 85 ? -2.063 11.524 -23.544 1.00 96.12 85 THR A O 1
ATOM 667 N N . ASP A 1 86 ? -1.683 13.603 -22.784 1.00 94.56 86 ASP A N 1
ATOM 668 C CA . ASP A 1 86 ? -0.275 13.368 -22.508 1.00 94.56 86 ASP A CA 1
ATOM 669 C C . ASP A 1 86 ? -0.084 12.449 -21.276 1.00 94.56 86 ASP A C 1
ATOM 671 O O . ASP A 1 86 ? -0.920 12.425 -20.362 1.00 94.56 86 ASP A O 1
ATOM 675 N N . PRO A 1 87 ? 1.029 11.695 -21.217 1.00 96.00 87 PRO A N 1
ATOM 676 C CA . PRO A 1 87 ? 1.355 10.829 -20.090 1.00 96.00 87 PRO A CA 1
ATOM 677 C C . PRO A 1 87 ? 1.297 11.502 -18.715 1.00 96.00 87 PRO A C 1
ATOM 679 O O . PRO A 1 87 ? 0.791 10.895 -17.772 1.00 96.00 87 PRO A O 1
ATOM 682 N N . ALA A 1 88 ? 1.793 12.734 -18.574 1.00 95.50 88 ALA A N 1
ATOM 683 C CA . ALA A 1 88 ? 1.880 13.397 -17.276 1.00 95.50 88 ALA A CA 1
ATOM 684 C C . ALA A 1 88 ? 0.485 13.703 -16.712 1.00 95.50 88 ALA A C 1
ATOM 686 O O . ALA A 1 88 ? 0.195 13.388 -15.554 1.00 95.50 88 ALA A O 1
ATOM 687 N N . THR A 1 89 ? -0.402 14.248 -17.548 1.00 96.50 89 THR A N 1
ATOM 688 C CA . THR A 1 89 ? -1.802 14.514 -17.197 1.00 96.50 89 THR A CA 1
ATOM 689 C C . THR A 1 89 ? -2.551 13.221 -16.876 1.00 96.50 89 THR A C 1
ATOM 691 O O . THR A 1 89 ? -3.225 13.144 -15.843 1.00 96.50 89 THR A O 1
ATOM 694 N N . LEU A 1 90 ? -2.397 12.182 -17.707 1.00 97.75 90 LEU A N 1
ATOM 695 C CA . LEU A 1 90 ? -3.042 10.884 -17.499 1.00 97.75 90 LEU A CA 1
ATOM 696 C C . LEU A 1 90 ? -2.640 10.245 -16.168 1.00 97.75 90 LEU A C 1
ATOM 698 O O . LEU A 1 90 ? -3.502 9.802 -15.411 1.00 97.75 90 LEU A O 1
ATOM 702 N N . PHE A 1 91 ? -1.340 10.189 -15.877 1.00 97.56 91 PHE A N 1
ATOM 703 C CA . PHE A 1 91 ? -0.831 9.538 -14.672 1.00 97.56 91 PHE A CA 1
ATOM 704 C C . PHE A 1 91 ? -1.171 10.327 -13.409 1.00 97.56 91 PHE A C 1
ATOM 706 O O . PHE A 1 91 ? -1.488 9.722 -12.386 1.00 97.56 91 PHE A O 1
ATOM 713 N N . MET A 1 92 ? -1.201 11.659 -13.477 1.00 97.12 92 MET A N 1
ATOM 714 C CA . MET A 1 92 ? -1.633 12.483 -12.352 1.00 97.12 92 MET A CA 1
ATOM 715 C C . MET A 1 92 ? -3.107 12.225 -12.014 1.00 97.12 92 MET A C 1
ATOM 717 O O . MET A 1 92 ? -3.424 11.778 -10.913 1.00 97.12 92 MET A O 1
ATOM 721 N N . TRP A 1 93 ? -4.028 12.430 -12.958 1.00 97.62 93 TRP A N 1
ATOM 722 C CA . TRP A 1 93 ? -5.460 12.247 -12.684 1.00 97.62 93 TRP A CA 1
ATOM 723 C C . TRP A 1 93 ? -5.845 10.783 -12.465 1.00 97.62 93 TRP A C 1
ATOM 725 O O . TRP A 1 93 ? -6.703 10.493 -11.629 1.00 97.62 93 TRP A O 1
ATOM 735 N N . GLY A 1 94 ? -5.171 9.856 -13.147 1.00 97.94 94 GLY A N 1
ATOM 736 C CA . GLY A 1 94 ? -5.303 8.423 -12.915 1.00 97.94 94 GLY A CA 1
ATOM 737 C C . GLY A 1 94 ? -4.916 8.037 -11.488 1.00 97.94 94 GLY A C 1
ATOM 738 O O . GLY A 1 94 ? -5.651 7.288 -10.839 1.00 97.94 94 GLY A O 1
ATOM 739 N N . ALA A 1 95 ? -3.818 8.592 -10.958 1.00 97.88 95 ALA A N 1
ATOM 740 C CA . ALA A 1 95 ? -3.437 8.387 -9.565 1.00 97.88 95 ALA A CA 1
ATOM 741 C C . ALA A 1 95 ? -4.538 8.900 -8.631 1.00 97.88 95 ALA A C 1
ATOM 743 O O . ALA A 1 95 ? -4.975 8.149 -7.759 1.00 97.88 95 ALA A O 1
ATOM 744 N N . LEU A 1 96 ? -5.047 10.125 -8.825 1.00 98.00 96 LEU A N 1
ATOM 745 C CA . LEU A 1 96 ? -6.129 10.658 -7.984 1.00 98.00 96 LEU A CA 1
ATOM 746 C C . LEU A 1 96 ? -7.358 9.745 -7.995 1.00 98.00 96 LEU A C 1
ATOM 748 O O . LEU A 1 96 ? -7.872 9.384 -6.937 1.00 98.00 96 LEU A O 1
ATOM 752 N N . ALA A 1 97 ? -7.806 9.345 -9.186 1.00 98.25 97 ALA A N 1
ATOM 753 C CA . ALA A 1 97 ? -8.972 8.488 -9.356 1.00 98.25 97 ALA A CA 1
ATOM 754 C C . ALA A 1 97 ? -8.791 7.139 -8.646 1.00 98.25 97 ALA A C 1
ATOM 756 O O . ALA A 1 97 ? -9.708 6.675 -7.968 1.00 98.25 97 ALA A O 1
ATOM 757 N N . ALA A 1 98 ? -7.600 6.542 -8.734 1.00 98.12 98 ALA A N 1
ATOM 758 C CA . ALA A 1 98 ? -7.292 5.290 -8.058 1.00 98.12 98 ALA A CA 1
ATOM 759 C C . ALA A 1 98 ? -7.323 5.424 -6.524 1.00 98.12 98 ALA A C 1
ATOM 761 O O . ALA A 1 98 ? -7.898 4.568 -5.850 1.00 98.12 98 ALA A O 1
ATOM 762 N N . HIS A 1 99 ? -6.798 6.520 -5.967 1.00 97.88 99 HIS A N 1
ATOM 763 C CA . HIS A 1 99 ? -6.868 6.794 -4.526 1.00 97.88 99 HIS A CA 1
ATOM 764 C C . HIS A 1 99 ? -8.301 7.037 -4.042 1.00 97.88 99 HIS A C 1
ATOM 766 O O . HIS A 1 99 ? -8.695 6.536 -2.987 1.00 97.88 99 HIS A O 1
ATOM 772 N N . LEU A 1 100 ? -9.099 7.785 -4.811 1.00 98.19 100 LEU A N 1
ATOM 773 C CA . LEU A 1 100 ? -10.507 8.024 -4.494 1.00 98.19 100 LEU A CA 1
ATOM 774 C C . LEU A 1 100 ? -11.316 6.723 -4.541 1.00 98.19 100 LEU A C 1
ATOM 776 O O . LEU A 1 100 ? -12.104 6.466 -3.629 1.00 98.19 100 LEU A O 1
ATOM 780 N N . LEU A 1 101 ? -11.081 5.876 -5.551 1.00 98.50 101 LEU A N 1
ATOM 781 C CA . LEU A 1 101 ? -11.681 4.545 -5.639 1.00 9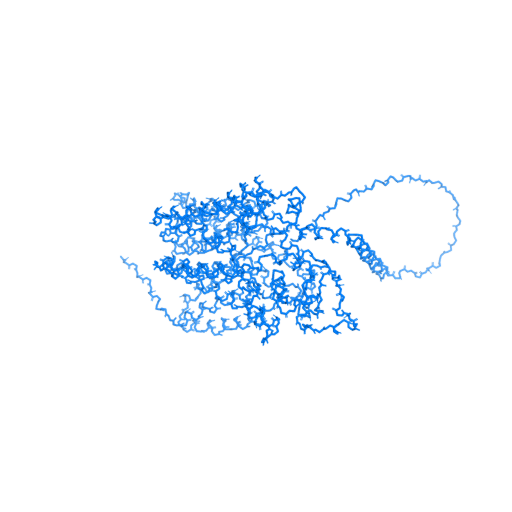8.50 10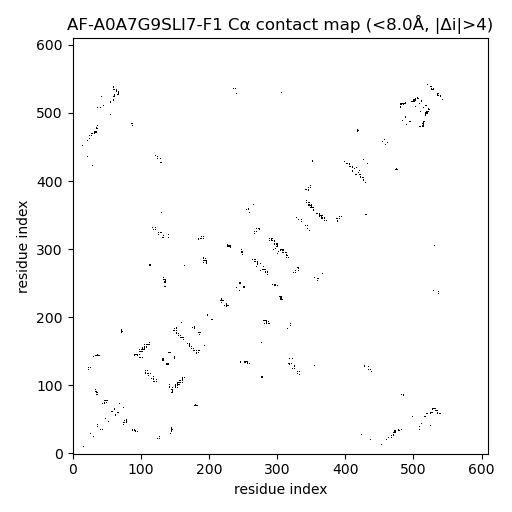1 LEU A CA 1
ATOM 782 C C . LEU A 1 101 ? -11.295 3.691 -4.430 1.00 98.50 101 LEU A C 1
ATOM 784 O O . LEU A 1 101 ? -12.178 3.125 -3.789 1.00 98.50 101 LEU A O 1
ATOM 788 N N . PHE A 1 102 ? -10.005 3.624 -4.091 1.00 98.62 102 PHE A N 1
ATOM 789 C CA . PHE A 1 102 ? -9.520 2.870 -2.937 1.00 98.62 102 PHE A CA 1
ATOM 790 C C . PHE A 1 102 ? -10.177 3.347 -1.635 1.00 98.62 102 PHE A C 1
ATOM 792 O O . PHE A 1 102 ? -10.689 2.537 -0.862 1.00 98.62 102 PHE A O 1
ATOM 799 N N . ALA A 1 103 ? -10.234 4.660 -1.403 1.00 98.56 103 ALA A N 1
ATOM 800 C CA . ALA A 1 103 ? -10.838 5.226 -0.203 1.00 98.56 103 ALA A CA 1
ATOM 801 C C . ALA A 1 103 ? -12.349 4.956 -0.127 1.00 98.56 103 ALA A C 1
ATOM 803 O O . ALA A 1 103 ? -12.850 4.571 0.935 1.00 98.56 103 ALA A O 1
ATOM 804 N N . ALA A 1 104 ? -13.074 5.109 -1.239 1.00 98.69 104 ALA A N 1
ATOM 805 C CA . ALA A 1 104 ? -14.505 4.821 -1.316 1.00 98.69 104 ALA A CA 1
ATOM 806 C C . ALA A 1 104 ? -14.798 3.324 -1.123 1.00 98.69 104 ALA A C 1
ATOM 808 O O . ALA A 1 104 ? -15.710 2.960 -0.376 1.00 98.69 104 ALA A O 1
ATOM 809 N N . ALA A 1 105 ? -13.993 2.453 -1.734 1.00 98.81 105 ALA A N 1
ATOM 810 C CA . ALA A 1 105 ? -14.067 1.007 -1.566 1.00 98.81 105 ALA A CA 1
ATOM 811 C C . ALA A 1 105 ? -13.769 0.580 -0.126 1.00 98.81 105 ALA A C 1
ATOM 813 O O . ALA A 1 105 ? -14.506 -0.223 0.448 1.00 98.81 105 ALA A O 1
ATOM 814 N N . GLY A 1 106 ? -12.741 1.165 0.491 1.00 98.69 106 GLY A N 1
ATOM 815 C CA . GLY A 1 106 ? -12.407 0.956 1.894 1.00 98.69 106 GLY A CA 1
ATOM 816 C C . GLY A 1 106 ? -13.549 1.372 2.820 1.00 98.69 106 GLY A C 1
ATOM 817 O O . GLY A 1 106 ? -13.934 0.605 3.700 1.00 98.69 106 GLY A O 1
ATOM 818 N N . TRP A 1 107 ? -14.171 2.532 2.582 1.00 98.69 107 TRP A N 1
ATOM 819 C CA . TRP A 1 107 ? -15.370 2.955 3.314 1.00 98.69 107 TRP A CA 1
ATOM 820 C C . TRP A 1 107 ? -16.533 1.968 3.131 1.00 98.69 107 TRP A C 1
ATOM 822 O O . TRP A 1 107 ? -17.145 1.521 4.105 1.00 98.69 107 TRP A O 1
ATOM 832 N N . PHE A 1 108 ? -16.826 1.572 1.891 1.00 98.75 108 PHE A N 1
ATOM 833 C CA . PHE A 1 108 ? -17.878 0.604 1.582 1.00 98.75 108 PHE A CA 1
ATOM 834 C C . PHE A 1 108 ? -17.651 -0.752 2.266 1.00 98.75 108 PHE A C 1
ATOM 836 O O . PHE A 1 108 ? -18.597 -1.319 2.819 1.00 98.75 108 PHE A O 1
ATOM 843 N N . CYS A 1 109 ? -16.410 -1.239 2.270 1.00 98.81 109 CYS A N 1
ATOM 844 C CA . CYS A 1 109 ? -15.998 -2.463 2.946 1.00 98.81 109 CYS A CA 1
ATOM 845 C C . CYS A 1 109 ? -16.188 -2.338 4.463 1.00 98.81 109 CYS A C 1
ATOM 847 O O . CYS A 1 109 ? -16.956 -3.089 5.063 1.00 98.81 109 CYS A O 1
ATOM 849 N N . LEU A 1 110 ? -15.601 -1.317 5.092 1.00 98.62 110 LEU A N 1
ATOM 850 C CA . LEU A 1 110 ? -15.690 -1.117 6.542 1.00 98.62 110 LEU A CA 1
ATOM 851 C C . LEU A 1 110 ? -17.129 -0.893 7.019 1.00 98.62 110 LEU A C 1
ATOM 853 O O . LEU A 1 110 ? -17.497 -1.354 8.097 1.00 98.62 110 LEU A O 1
ATOM 857 N N . THR A 1 111 ? -17.982 -0.244 6.221 1.00 98.12 111 THR A N 1
ATOM 858 C CA . THR A 1 111 ? -19.410 -0.101 6.559 1.00 98.12 111 THR A CA 1
ATOM 859 C C . THR A 1 111 ? -20.171 -1.424 6.559 1.00 98.12 111 THR A C 1
ATOM 861 O O . THR A 1 111 ? -21.182 -1.522 7.261 1.00 98.12 111 THR A O 1
ATOM 864 N N . ALA A 1 112 ? -19.702 -2.420 5.803 1.00 98.00 112 ALA A N 1
ATOM 865 C CA . ALA A 1 112 ? -20.236 -3.776 5.816 1.00 98.00 112 ALA A CA 1
ATOM 866 C C . ALA A 1 112 ? -19.708 -4.592 7.005 1.00 98.00 112 ALA A C 1
ATOM 868 O O . ALA A 1 112 ? -20.451 -5.384 7.575 1.00 98.00 112 ALA A O 1
ATOM 869 N N . LEU A 1 113 ? -18.445 -4.383 7.392 1.00 98.06 113 LEU A N 1
ATOM 870 C CA . LEU A 1 113 ? -17.772 -5.203 8.404 1.00 98.06 113 LEU A CA 1
ATOM 871 C C . LEU A 1 113 ? -17.954 -4.711 9.845 1.00 98.06 113 LEU A C 1
ATOM 873 O O . LEU A 1 113 ? -18.001 -5.525 10.768 1.00 98.06 113 LEU A O 1
ATOM 877 N N . LEU A 1 114 ? -18.033 -3.394 10.052 1.00 97.88 114 LEU A N 1
ATOM 878 C CA . LEU A 1 114 ? -17.996 -2.769 11.376 1.00 97.88 114 LEU A CA 1
ATOM 879 C C . LEU A 1 114 ? -19.337 -2.127 11.776 1.00 97.88 114 LEU A C 1
ATOM 881 O O . LEU A 1 114 ? -20.116 -1.679 10.923 1.00 97.88 114 LEU A O 1
ATOM 885 N N . PRO A 1 115 ? -19.617 -1.999 13.086 1.00 95.62 115 PRO A N 1
ATOM 886 C CA . PRO A 1 115 ? -20.768 -1.252 13.590 1.00 95.62 115 PRO A CA 1
ATOM 887 C C . PRO A 1 115 ? -20.603 0.262 13.381 1.00 95.62 115 PRO A C 1
ATOM 889 O O . PRO A 1 115 ? -19.487 0.776 13.312 1.00 95.62 115 PRO A O 1
ATOM 892 N N . ARG A 1 116 ? -21.725 1.002 13.322 1.00 91.62 116 ARG A N 1
ATOM 893 C CA . ARG A 1 116 ? -21.773 2.432 12.937 1.00 91.62 116 ARG A CA 1
ATOM 894 C C . ARG A 1 116 ? -20.740 3.328 13.637 1.00 91.62 116 ARG A C 1
ATOM 896 O O . ARG A 1 116 ? -20.136 4.149 12.958 1.00 91.62 116 ARG A O 1
ATOM 903 N N . GLY A 1 117 ? -20.507 3.146 14.939 1.00 89.62 117 GLY A N 1
ATOM 904 C CA . GLY A 1 117 ? -19.562 3.971 15.706 1.00 89.62 117 GLY A CA 1
ATOM 905 C C . GLY A 1 117 ? -18.091 3.798 15.305 1.00 89.62 117 GLY A C 1
ATOM 906 O O . GLY A 1 117 ? -17.332 4.759 15.327 1.00 89.62 117 GLY A O 1
ATOM 907 N N . GLN A 1 118 ? -17.693 2.600 14.869 1.00 95.88 118 GLN A N 1
ATOM 908 C CA . GLN A 1 118 ? -16.286 2.269 14.603 1.00 95.88 118 GLN A CA 1
ATOM 909 C C . GLN A 1 118 ? -15.863 2.536 13.153 1.00 95.88 118 GLN A C 1
ATOM 911 O O . GLN A 1 118 ? -14.683 2.747 12.894 1.00 95.88 118 GLN A O 1
ATOM 916 N N . ARG A 1 119 ? -16.814 2.552 12.208 1.00 96.94 119 ARG A N 1
ATOM 917 C CA . ARG A 1 119 ? -16.549 2.636 10.755 1.00 96.94 119 ARG A CA 1
ATOM 918 C C . ARG A 1 119 ? -15.654 3.804 10.376 1.00 96.94 119 ARG A C 1
ATOM 920 O O . ARG A 1 119 ? -14.697 3.627 9.634 1.00 96.94 119 ARG A O 1
ATOM 927 N N . TYR A 1 120 ? -15.987 4.994 10.870 1.00 97.94 120 TYR A N 1
ATOM 928 C CA . TYR A 1 120 ? -15.281 6.212 10.487 1.00 97.94 120 TYR A CA 1
ATOM 929 C C . TYR A 1 120 ? -13.880 6.271 11.082 1.00 97.94 120 TYR A C 1
ATOM 931 O O . TYR A 1 120 ? -12.939 6.612 10.379 1.00 97.94 120 TYR A O 1
ATOM 939 N N . TRP A 1 121 ? -13.715 5.836 12.332 1.00 98.00 121 TRP A N 1
ATOM 940 C CA . TRP A 1 121 ? -12.395 5.717 12.947 1.00 98.00 121 TRP A CA 1
ATOM 941 C C . TRP A 1 121 ? -11.529 4.709 12.190 1.00 98.00 121 TRP A C 1
ATOM 943 O O . TRP A 1 121 ? -10.412 5.045 11.821 1.00 98.00 121 TRP A O 1
ATOM 953 N N . ALA A 1 122 ? -12.060 3.522 11.886 1.00 98.56 122 ALA A N 1
ATOM 954 C CA . ALA A 1 122 ? -11.364 2.511 11.092 1.00 98.56 122 ALA A CA 1
ATOM 955 C C . ALA A 1 122 ? -10.949 3.031 9.706 1.00 98.56 122 ALA A C 1
ATOM 957 O O . ALA A 1 122 ? -9.827 2.791 9.269 1.00 98.56 122 ALA A O 1
ATOM 958 N N . TRP A 1 123 ? -11.826 3.787 9.039 1.00 98.69 123 TRP A N 1
ATOM 959 C CA . TRP A 1 123 ? -11.532 4.385 7.738 1.00 98.69 123 TRP A CA 1
ATOM 960 C C . TRP A 1 123 ? -10.429 5.442 7.823 1.00 98.69 123 TRP A C 1
ATOM 962 O O . TRP A 1 123 ? -9.494 5.399 7.030 1.00 98.69 123 TRP A O 1
ATOM 972 N N . LEU A 1 124 ? -10.472 6.325 8.827 1.00 98.62 124 LEU A N 1
ATOM 973 C CA . LEU A 1 124 ? -9.372 7.254 9.099 1.00 98.62 124 LEU A CA 1
ATOM 974 C C . LEU A 1 124 ? -8.073 6.504 9.427 1.00 98.62 124 LEU A C 1
ATOM 976 O O . LEU A 1 124 ? -7.018 6.905 8.958 1.00 98.62 124 LEU A O 1
ATOM 980 N N . GLY A 1 125 ? -8.143 5.393 10.167 1.00 98.44 125 GLY A N 1
ATOM 981 C CA . GLY A 1 125 ? -6.998 4.523 10.453 1.00 98.44 125 GLY A CA 1
ATOM 982 C C . GLY A 1 125 ? -6.305 4.041 9.183 1.00 98.44 125 GLY A C 1
ATOM 983 O O . GLY A 1 125 ? -5.105 4.232 9.037 1.00 98.44 125 GLY A O 1
ATOM 984 N N . VAL A 1 126 ? -7.071 3.498 8.238 1.00 98.56 126 VAL A N 1
ATOM 985 C CA . VAL A 1 126 ? -6.569 3.047 6.929 1.00 98.56 126 VAL A CA 1
ATOM 986 C C . VAL A 1 126 ? -5.985 4.191 6.094 1.00 98.56 126 VAL A C 1
ATOM 988 O O . VAL A 1 126 ? -5.000 4.001 5.389 1.00 98.56 126 VAL A O 1
ATOM 991 N N . LEU A 1 127 ? -6.588 5.382 6.123 1.00 98.19 127 LEU A N 1
ATOM 992 C CA . LEU A 1 127 ? -6.080 6.510 5.335 1.00 98.19 127 LEU A CA 1
ATOM 993 C C . LEU A 1 127 ? -4.806 7.120 5.938 1.00 98.19 127 LEU A C 1
ATOM 995 O O . LEU A 1 127 ? -3.928 7.553 5.185 1.00 98.19 127 LEU A O 1
ATOM 999 N N . SER A 1 128 ? -4.720 7.147 7.271 1.00 97.69 128 SER A N 1
ATOM 1000 C CA . SER A 1 128 ? -3.706 7.884 8.026 1.00 97.69 128 SER A CA 1
ATOM 1001 C C . SER A 1 128 ? -2.494 7.069 8.454 1.00 97.69 128 SER A C 1
ATOM 1003 O O . SER A 1 128 ? -1.385 7.600 8.474 1.00 97.69 128 SER A O 1
ATOM 1005 N N . LEU A 1 129 ? -2.692 5.824 8.886 1.00 97.31 129 LEU A N 1
ATOM 1006 C CA . LEU A 1 129 ? -1.603 5.022 9.432 1.00 97.31 129 LEU A CA 1
ATOM 1007 C C . LEU A 1 129 ? -0.637 4.579 8.318 1.00 97.31 129 LEU A C 1
ATOM 1009 O O . LEU A 1 129 ? -0.985 4.630 7.131 1.00 97.31 129 LEU A O 1
ATOM 1013 N N . PRO A 1 130 ? 0.597 4.173 8.680 1.00 95.06 130 PRO A N 1
ATOM 1014 C CA . PRO A 1 130 ? 1.545 3.633 7.718 1.00 95.06 130 PRO A CA 1
ATOM 1015 C C . PRO A 1 130 ? 0.910 2.517 6.888 1.00 95.06 130 PRO A C 1
ATOM 1017 O O . PRO A 1 130 ? 0.121 1.729 7.398 1.00 95.06 130 PRO A O 1
ATOM 1020 N N . THR A 1 131 ? 1.234 2.489 5.598 1.00 95.62 131 THR A N 1
ATOM 1021 C CA . THR A 1 131 ? 0.631 1.554 4.630 1.00 95.62 131 THR A CA 1
ATOM 1022 C C . THR A 1 131 ? 1.563 0.443 4.214 1.00 95.62 131 THR A C 1
ATOM 1024 O O . THR A 1 131 ? 1.199 -0.360 3.357 1.00 95.62 131 THR A O 1
ATOM 1027 N N . MET A 1 132 ? 2.786 0.470 4.737 1.00 94.62 132 MET A N 1
ATOM 1028 C CA . MET A 1 132 ? 3.888 -0.336 4.245 1.00 94.62 132 MET A CA 1
ATOM 1029 C C . MET A 1 132 ? 3.735 -1.778 4.711 1.00 94.62 132 MET A C 1
ATOM 1031 O O . MET A 1 132 ? 3.438 -2.025 5.873 1.00 94.62 132 MET A O 1
ATOM 1035 N N . TYR A 1 133 ? 3.967 -2.729 3.820 1.00 94.44 133 TYR A N 1
ATOM 1036 C CA . TYR A 1 133 ? 3.904 -4.156 4.126 1.00 94.44 133 TYR A CA 1
ATOM 1037 C C . TYR A 1 133 ? 5.007 -4.907 3.373 1.00 94.44 133 TYR A C 1
ATOM 1039 O O . TYR A 1 133 ? 5.596 -4.384 2.425 1.00 94.44 133 TYR A O 1
ATOM 1047 N N . GLY A 1 134 ? 5.265 -6.153 3.768 1.00 91.12 134 GLY A N 1
ATOM 1048 C CA . GLY A 1 134 ? 6.319 -6.977 3.181 1.00 91.12 134 GLY A CA 1
ATOM 1049 C C . GLY A 1 134 ? 7.730 -6.449 3.454 1.00 91.12 134 GLY A C 1
ATOM 1050 O O . GLY A 1 134 ? 7.987 -5.864 4.504 1.00 91.12 134 GLY A O 1
ATOM 1051 N N . MET A 1 135 ? 8.634 -6.678 2.497 1.00 85.06 135 MET A N 1
ATOM 1052 C CA . MET A 1 135 ? 10.065 -6.380 2.619 1.00 85.06 135 MET A CA 1
ATOM 1053 C C . MET A 1 135 ? 10.422 -4.907 2.305 1.00 85.06 135 MET A C 1
ATOM 1055 O O . MET A 1 135 ? 9.915 -4.324 1.344 1.00 85.06 135 MET A O 1
ATOM 1059 N N . VAL A 1 136 ? 11.355 -4.335 3.079 1.00 63.84 136 VAL A N 1
ATOM 1060 C CA . VAL A 1 136 ? 12.139 -3.098 2.833 1.00 63.84 136 VAL A CA 1
ATOM 1061 C C . VAL A 1 136 ? 11.324 -1.872 2.431 1.00 63.84 136 VAL A C 1
ATOM 1063 O O . VAL A 1 136 ? 11.664 -1.207 1.460 1.00 63.84 136 VAL A O 1
ATOM 1066 N N . ARG A 1 137 ? 10.239 -1.534 3.144 1.00 76.81 137 ARG A N 1
ATOM 1067 C CA . ARG A 1 137 ? 9.459 -0.297 2.878 1.00 76.81 137 ARG A CA 1
ATOM 1068 C C . ARG A 1 137 ? 9.217 -0.055 1.367 1.00 76.81 137 ARG A C 1
ATOM 1070 O O . ARG A 1 137 ? 9.183 1.091 0.920 1.00 76.81 137 ARG A O 1
ATOM 1077 N N . MET A 1 138 ? 9.079 -1.129 0.589 1.00 84.81 138 MET A N 1
ATOM 1078 C CA . MET A 1 138 ? 9.026 -1.057 -0.871 1.00 84.81 138 MET A CA 1
ATOM 1079 C C . MET A 1 138 ? 7.579 -0.990 -1.342 1.00 84.81 138 MET A C 1
ATOM 1081 O O . MET A 1 138 ? 7.265 -0.303 -2.308 1.00 84.81 138 MET A O 1
ATOM 1085 N N . PHE A 1 139 ? 6.696 -1.689 -0.630 1.00 91.94 139 PHE A N 1
ATOM 1086 C CA . PHE A 1 139 ? 5.292 -1.811 -0.974 1.00 91.94 139 PHE A CA 1
ATOM 1087 C C . PHE A 1 139 ? 4.433 -1.167 0.092 1.00 91.94 139 PHE A C 1
ATOM 1089 O O . PHE A 1 139 ? 4.662 -1.355 1.287 1.00 91.94 139 PHE A O 1
ATOM 1096 N N . GLY A 1 140 ? 3.412 -0.447 -0.351 1.00 94.88 140 GLY A N 1
ATOM 1097 C CA . GLY A 1 140 ? 2.310 -0.050 0.507 1.00 94.88 140 GLY A CA 1
ATOM 1098 C C . GLY A 1 140 ? 0.984 -0.264 -0.196 1.00 94.88 140 GLY A C 1
ATOM 1099 O O . GLY A 1 140 ? 0.942 -0.362 -1.418 1.00 94.88 140 GLY A O 1
ATOM 1100 N N . TYR A 1 141 ? -0.112 -0.374 0.551 1.00 96.94 141 TYR A N 1
ATOM 1101 C CA . TYR A 1 141 ? -1.424 -0.324 -0.094 1.00 96.94 141 TYR A CA 1
ATOM 1102 C C . TYR A 1 141 ? -1.733 1.126 -0.472 1.00 96.94 141 TYR A C 1
ATOM 1104 O O . TYR A 1 141 ? -1.273 2.062 0.190 1.00 96.94 141 TYR A O 1
ATOM 1112 N N . SER A 1 142 ? -2.525 1.322 -1.526 1.00 95.81 142 SER A N 1
ATOM 1113 C CA . SER A 1 142 ? -2.868 2.639 -2.064 1.00 95.81 142 SER A CA 1
ATOM 1114 C C . SER A 1 142 ? -1.631 3.516 -2.311 1.00 95.81 142 SER A C 1
ATOM 1116 O O . SER A 1 142 ? -1.539 4.643 -1.816 1.00 95.81 142 SER A O 1
ATOM 1118 N N . GLU A 1 143 ? -0.652 2.987 -3.043 1.00 93.81 143 GLU A N 1
ATOM 1119 C CA . GLU A 1 143 ? 0.569 3.719 -3.391 1.00 93.81 143 GLU A CA 1
ATOM 1120 C C . GLU A 1 143 ? 0.278 5.012 -4.152 1.00 93.81 143 GLU A C 1
ATOM 1122 O O . GLU A 1 143 ? -0.630 5.076 -4.975 1.00 93.81 143 GLU A O 1
ATOM 1127 N N . GLN A 1 144 ? 1.133 6.016 -3.943 1.00 93.19 144 GLN A N 1
ATOM 1128 C CA . GLN A 1 144 ? 1.004 7.377 -4.486 1.00 93.19 144 GLN A CA 1
ATOM 1129 C C . GLN A 1 144 ? 1.135 7.494 -6.020 1.00 93.19 144 GLN A C 1
ATOM 1131 O O . GLN A 1 144 ? 1.179 8.602 -6.552 1.00 93.19 144 GLN A O 1
ATOM 1136 N N . PHE A 1 145 ? 1.234 6.372 -6.730 1.00 93.38 145 PHE A N 1
ATOM 1137 C CA . PHE A 1 145 ? 1.545 6.302 -8.152 1.00 93.38 145 PHE A CA 1
ATOM 1138 C C . PHE A 1 145 ? 0.370 5.723 -8.938 1.00 93.38 145 PHE A C 1
ATOM 1140 O O . PHE A 1 145 ? -0.356 4.859 -8.443 1.00 93.38 145 PHE A O 1
ATOM 1147 N N . PHE A 1 146 ? 0.218 6.134 -10.198 1.00 96.88 146 PHE A N 1
ATOM 1148 C CA . PHE A 1 146 ? -0.754 5.494 -11.078 1.00 96.88 146 PHE A CA 1
ATOM 1149 C C . PHE A 1 146 ? -0.217 4.157 -11.590 1.00 96.88 146 PHE A C 1
ATOM 1151 O O . PHE A 1 146 ? 0.570 4.082 -12.532 1.00 96.88 146 PHE A O 1
ATOM 1158 N N . THR A 1 147 ? -0.634 3.093 -10.915 1.00 95.62 147 THR A N 1
ATOM 1159 C CA . THR A 1 147 ? -0.324 1.696 -11.229 1.00 95.62 147 THR A CA 1
ATOM 1160 C C . THR A 1 147 ? -1.625 0.885 -11.140 1.00 95.62 147 THR A C 1
ATOM 1162 O O . THR A 1 147 ? -2.616 1.363 -10.576 1.00 95.62 147 THR A O 1
ATOM 1165 N N . PRO A 1 148 ? -1.682 -0.359 -11.646 1.00 96.25 148 PRO A N 1
ATOM 1166 C CA . PRO A 1 148 ? -2.879 -1.181 -11.495 1.00 96.25 148 PRO A CA 1
ATOM 1167 C C . PRO A 1 148 ? -3.141 -1.625 -10.047 1.00 96.25 148 PRO A C 1
ATOM 1169 O O . PRO A 1 148 ? -4.220 -2.141 -9.758 1.00 96.25 148 PRO A O 1
ATOM 1172 N N . ARG A 1 149 ? -2.178 -1.448 -9.130 1.00 96.06 149 ARG A N 1
ATOM 1173 C CA . ARG A 1 149 ? -2.239 -1.964 -7.757 1.00 96.06 149 ARG A CA 1
ATOM 1174 C C . ARG A 1 149 ? -3.338 -1.288 -6.920 1.00 96.06 149 ARG A C 1
ATOM 1176 O O . ARG A 1 149 ? -4.233 -2.023 -6.510 1.00 96.06 149 ARG A O 1
ATOM 1183 N N . PRO A 1 150 ? -3.391 0.050 -6.749 1.00 97.06 150 PRO A N 1
ATOM 1184 C CA . PRO A 1 150 ? -4.475 0.691 -5.994 1.00 97.06 150 PRO A CA 1
ATOM 1185 C C . PRO A 1 150 ? -5.877 0.419 -6.565 1.00 97.06 150 PRO A C 1
ATOM 1187 O O . PRO A 1 150 ? -6.841 0.287 -5.810 1.00 97.06 150 PRO A O 1
ATOM 1190 N N . LEU A 1 151 ? -5.999 0.283 -7.894 1.00 97.94 151 LEU A N 1
ATOM 1191 C CA . LEU A 1 151 ? -7.261 -0.084 -8.550 1.00 97.94 151 LEU A CA 1
ATOM 1192 C C . LEU A 1 151 ? -7.696 -1.505 -8.169 1.00 97.94 151 LEU A C 1
ATOM 1194 O O . LEU A 1 151 ? -8.836 -1.712 -7.754 1.00 97.94 151 LEU A O 1
ATOM 1198 N N . ALA A 1 152 ? -6.786 -2.478 -8.275 1.00 98.31 152 ALA A N 1
ATOM 1199 C CA . ALA A 1 152 ? -7.058 -3.865 -7.911 1.00 98.31 152 ALA A CA 1
ATOM 1200 C C . ALA A 1 152 ? -7.346 -4.022 -6.411 1.00 98.31 152 ALA A C 1
ATOM 1202 O O . ALA A 1 152 ? -8.285 -4.726 -6.046 1.00 98.31 152 ALA A O 1
ATOM 1203 N N . GLU A 1 153 ? -6.602 -3.332 -5.544 1.00 98.69 153 GLU A N 1
ATOM 1204 C CA . GLU A 1 153 ? -6.851 -3.302 -4.098 1.00 98.69 153 GLU A CA 1
ATOM 1205 C C . GLU A 1 153 ? -8.249 -2.743 -3.787 1.00 98.69 153 GLU A C 1
ATOM 1207 O O . GLU A 1 153 ? -9.011 -3.364 -3.044 1.00 98.69 153 GLU A O 1
ATOM 1212 N N . GLY A 1 154 ? -8.639 -1.624 -4.415 1.00 98.56 154 GLY A N 1
ATOM 1213 C CA . GLY A 1 154 ? -9.984 -1.058 -4.288 1.00 98.56 154 GLY A CA 1
ATOM 1214 C C . GLY A 1 154 ? -11.080 -2.031 -4.736 1.00 98.56 154 GLY A C 1
ATOM 1215 O O . GLY A 1 154 ? -12.065 -2.233 -4.025 1.00 98.56 154 GLY A O 1
ATOM 1216 N N . LEU A 1 155 ? -10.898 -2.706 -5.873 1.00 98.81 155 LEU A N 1
ATOM 1217 C CA . LEU A 1 155 ? -11.834 -3.725 -6.361 1.00 98.81 155 LEU A CA 1
ATOM 1218 C C . LEU A 1 155 ? -11.922 -4.945 -5.427 1.00 98.81 155 LEU A C 1
ATOM 1220 O O . LEU A 1 155 ? -13.024 -5.435 -5.173 1.00 98.81 155 LEU A O 1
ATOM 1224 N N . CYS A 1 156 ? -10.804 -5.392 -4.847 1.00 98.88 156 CYS A N 1
ATOM 1225 C CA . CYS A 1 156 ? -10.799 -6.453 -3.836 1.00 98.88 156 CYS A CA 1
ATOM 1226 C C . CYS A 1 156 ? -11.598 -6.039 -2.589 1.00 98.88 156 CYS A C 1
ATOM 1228 O O . CYS A 1 156 ? -12.428 -6.806 -2.097 1.00 98.88 156 CYS A O 1
ATOM 1230 N N . LEU A 1 157 ? -11.418 -4.804 -2.105 1.00 98.88 157 LEU A N 1
ATOM 1231 C CA . LEU A 1 157 ? -12.168 -4.269 -0.963 1.00 98.88 157 LEU A CA 1
ATOM 1232 C C . LEU A 1 157 ? -13.672 -4.152 -1.259 1.00 98.88 157 LEU A C 1
ATOM 1234 O O . LEU A 1 157 ? -14.490 -4.488 -0.399 1.00 98.88 157 LEU A O 1
ATOM 1238 N N . LEU A 1 158 ? -14.057 -3.738 -2.473 1.00 98.81 158 LEU A N 1
ATOM 1239 C CA . LEU A 1 158 ? -15.458 -3.781 -2.911 1.00 98.81 158 LEU A CA 1
ATOM 1240 C C . LEU A 1 158 ? -16.000 -5.212 -2.878 1.00 98.81 158 LEU A C 1
ATOM 1242 O O . LEU A 1 158 ? -17.082 -5.434 -2.333 1.00 98.81 158 LEU A O 1
ATOM 1246 N N . GLY A 1 159 ? -15.237 -6.182 -3.388 1.00 98.75 159 GLY A N 1
ATOM 1247 C CA . GLY A 1 159 ? -15.613 -7.592 -3.366 1.00 98.75 159 GLY A CA 1
ATOM 1248 C C . GLY A 1 159 ? -15.840 -8.120 -1.947 1.00 98.75 159 GLY A C 1
ATOM 1249 O O . GLY A 1 159 ? -16.885 -8.707 -1.673 1.00 98.75 159 GLY A O 1
ATOM 1250 N N . ILE A 1 160 ? -14.940 -7.818 -1.009 1.00 98.81 160 ILE A N 1
ATOM 1251 C CA . ILE A 1 160 ? -15.092 -8.162 0.417 1.00 98.81 160 ILE A CA 1
ATOM 1252 C C . ILE A 1 160 ? -16.347 -7.508 1.014 1.00 98.81 160 ILE A C 1
ATOM 1254 O O . ILE A 1 160 ? -17.135 -8.166 1.694 1.00 98.81 160 ILE A O 1
ATOM 1258 N N . GLY A 1 161 ? -16.588 -6.227 0.718 1.00 98.62 161 GLY A N 1
ATOM 1259 C CA . GLY A 1 161 ? -17.794 -5.522 1.154 1.00 98.62 161 GLY A CA 1
ATOM 1260 C C . GLY A 1 161 ? -19.095 -6.103 0.578 1.00 98.62 161 GLY A C 1
ATOM 1261 O O . GLY A 1 161 ? -20.138 -6.027 1.233 1.00 98.62 161 GLY A O 1
ATOM 1262 N N . MET A 1 162 ? -19.051 -6.691 -0.622 1.00 98.69 162 MET A N 1
ATOM 1263 C CA . MET A 1 162 ? -20.173 -7.412 -1.235 1.00 98.69 162 MET A CA 1
ATOM 1264 C C . MET A 1 162 ? -20.376 -8.788 -0.592 1.00 98.69 162 MET A C 1
ATOM 1266 O O . MET A 1 162 ? -21.516 -9.138 -0.283 1.00 98.69 162 MET A O 1
ATOM 1270 N N . LEU A 1 163 ? -19.299 -9.531 -0.306 1.00 98.44 163 LEU A N 1
ATOM 1271 C CA . LEU A 1 163 ? -19.354 -10.807 0.425 1.00 98.44 163 LEU A CA 1
ATOM 1272 C C . LEU A 1 163 ? -19.948 -10.639 1.820 1.00 98.44 163 LEU A C 1
ATOM 1274 O O . LEU A 1 163 ? -20.848 -11.379 2.205 1.00 98.44 163 LEU A O 1
ATOM 1278 N N . ALA A 1 164 ? -19.522 -9.608 2.549 1.00 97.62 164 ALA A N 1
ATOM 1279 C CA . ALA A 1 164 ? -20.072 -9.279 3.861 1.00 97.62 164 ALA A CA 1
ATOM 1280 C C . ALA A 1 164 ? -21.581 -8.969 3.826 1.00 97.62 164 ALA A C 1
ATOM 1282 O O . ALA A 1 164 ? -22.270 -9.112 4.833 1.00 97.62 164 ALA A O 1
ATOM 1283 N N . ARG A 1 165 ? -22.105 -8.567 2.660 1.00 97.88 165 ARG A N 1
ATOM 1284 C CA . ARG A 1 165 ? -23.536 -8.352 2.393 1.00 97.88 165 ARG A CA 1
ATOM 1285 C C . ARG A 1 165 ? -24.195 -9.524 1.648 1.00 97.88 165 ARG A C 1
ATOM 1287 O O . ARG A 1 165 ? -25.276 -9.344 1.095 1.00 97.88 165 ARG A O 1
ATOM 1294 N N . GLN A 1 166 ? -23.553 -10.693 1.613 1.00 97.44 166 GLN A N 1
ATOM 1295 C CA . GLN A 1 166 ? -24.032 -11.921 0.961 1.00 97.44 166 GLN A CA 1
ATOM 1296 C C . GLN A 1 166 ? -24.278 -11.794 -0.556 1.00 97.44 166 GLN A C 1
ATOM 1298 O O . GLN A 1 166 ? -25.050 -12.550 -1.141 1.00 97.44 166 GLN A O 1
ATOM 1303 N N . ARG A 1 167 ? -23.611 -10.850 -1.234 1.00 98.12 167 ARG A N 1
ATOM 1304 C CA . ARG A 1 167 ? -23.716 -10.641 -2.690 1.00 98.12 167 ARG A CA 1
ATOM 1305 C C . ARG A 1 167 ? -22.568 -11.314 -3.441 1.00 98.12 167 ARG A C 1
ATOM 1307 O O . ARG A 1 167 ? -21.715 -10.646 -4.023 1.00 98.12 167 ARG A O 1
ATOM 1314 N N . TRP A 1 168 ? -22.575 -12.645 -3.436 1.00 97.69 168 TRP A N 1
ATOM 1315 C CA . TRP A 1 168 ? -21.512 -13.501 -3.980 1.00 97.69 168 TRP A CA 1
ATOM 1316 C C . TRP A 1 168 ? -21.165 -13.227 -5.446 1.00 97.69 168 TRP A C 1
ATOM 1318 O O . TRP A 1 168 ? -19.990 -13.109 -5.778 1.00 97.69 168 TRP A O 1
ATOM 1328 N N . PHE A 1 169 ? -22.165 -13.055 -6.316 1.00 98.25 169 PHE A N 1
ATOM 1329 C CA . PHE A 1 169 ? -21.922 -12.793 -7.739 1.00 98.25 169 PHE A CA 1
ATOM 1330 C C . PHE A 1 169 ? -21.182 -11.468 -7.977 1.00 98.25 169 PHE A C 1
ATOM 1332 O O . PHE A 1 169 ? -20.180 -11.430 -8.685 1.00 98.25 169 PHE A O 1
ATOM 1339 N N . LEU A 1 170 ? -21.633 -10.384 -7.334 1.00 98.50 170 LEU A N 1
ATOM 1340 C CA . LEU A 1 170 ? -20.970 -9.080 -7.443 1.00 98.50 170 LEU A CA 1
ATOM 1341 C C . LEU A 1 170 ? -19.561 -9.122 -6.851 1.00 98.50 170 LEU A C 1
ATOM 1343 O O . LEU A 1 170 ? -18.648 -8.519 -7.405 1.00 98.50 170 LEU A O 1
ATOM 1347 N N . ALA A 1 171 ? -19.369 -9.866 -5.760 1.00 98.50 171 ALA A N 1
ATOM 1348 C CA . ALA A 1 171 ? -18.044 -10.077 -5.204 1.00 98.50 171 ALA A CA 1
ATOM 1349 C C . ALA A 1 171 ? -17.109 -10.796 -6.183 1.00 98.50 171 ALA A C 1
ATOM 1351 O O . ALA A 1 171 ? -15.987 -10.338 -6.391 1.00 98.50 171 ALA A O 1
ATOM 1352 N N . ALA A 1 172 ? -17.577 -11.876 -6.815 1.00 98.06 172 ALA A N 1
ATOM 1353 C CA . ALA A 1 172 ? -16.815 -12.605 -7.822 1.00 98.06 172 ALA A CA 1
ATOM 1354 C C . ALA A 1 172 ? -16.468 -11.710 -9.022 1.00 98.06 172 ALA A C 1
ATOM 1356 O O . ALA A 1 172 ? -15.321 -11.706 -9.458 1.00 98.06 172 ALA A O 1
ATOM 1357 N N . ALA A 1 173 ? -17.412 -10.889 -9.497 1.00 98.50 173 ALA A N 1
ATOM 1358 C CA . ALA A 1 173 ? -17.168 -9.927 -10.571 1.00 98.50 173 ALA A CA 1
ATOM 1359 C C . ALA A 1 173 ? -16.098 -8.886 -10.191 1.00 98.50 173 ALA A C 1
ATOM 1361 O O . ALA A 1 173 ? -15.189 -8.621 -10.976 1.00 98.50 173 ALA A O 1
ATOM 1362 N N . CYS A 1 174 ? -16.154 -8.336 -8.972 1.00 98.62 174 CYS A N 1
ATOM 1363 C CA . CYS A 1 174 ? -15.131 -7.414 -8.474 1.00 98.62 174 CYS A CA 1
ATOM 1364 C C . CYS A 1 174 ? -13.749 -8.077 -8.377 1.00 98.62 174 CYS A C 1
ATOM 1366 O O . CYS A 1 174 ? -12.764 -7.478 -8.800 1.00 98.62 174 CYS A O 1
ATOM 1368 N N . MET A 1 175 ? -13.669 -9.308 -7.861 1.00 98.25 175 MET A N 1
ATOM 1369 C CA . MET A 1 175 ? -12.409 -10.053 -7.740 1.00 98.25 175 MET A CA 1
ATOM 1370 C C . MET A 1 175 ? -11.837 -10.443 -9.108 1.00 98.25 175 MET A C 1
ATOM 1372 O O . MET A 1 175 ? -10.631 -10.335 -9.322 1.00 98.25 175 MET A O 1
ATOM 1376 N N . ALA A 1 176 ? -12.691 -10.833 -10.058 1.00 98.06 176 ALA A N 1
ATOM 1377 C CA . ALA A 1 176 ? -12.289 -11.106 -11.433 1.00 98.06 176 ALA A CA 1
ATOM 1378 C C . ALA A 1 176 ? -11.744 -9.841 -12.109 1.00 98.06 176 ALA A C 1
ATOM 1380 O O . ALA A 1 176 ? -10.673 -9.875 -12.710 1.00 98.06 176 ALA A O 1
ATOM 1381 N N . LEU A 1 177 ? -12.422 -8.700 -11.948 1.00 98.19 177 LEU A N 1
ATOM 1382 C CA . LEU A 1 177 ? -11.928 -7.427 -12.464 1.00 98.19 177 LEU A CA 1
ATOM 1383 C C . LEU A 1 177 ? -10.606 -7.027 -11.793 1.00 98.19 177 LEU A C 1
ATOM 1385 O O . LEU A 1 177 ? -9.680 -6.609 -12.481 1.00 98.19 177 LEU A O 1
ATOM 1389 N N . ALA A 1 178 ? -10.472 -7.219 -10.478 1.00 98.31 178 ALA A N 1
ATOM 1390 C CA . ALA A 1 178 ? -9.211 -6.995 -9.775 1.00 98.31 178 ALA A CA 1
ATOM 1391 C C . ALA A 1 178 ? -8.081 -7.860 -10.354 1.00 98.31 178 ALA A C 1
ATOM 1393 O O . ALA A 1 178 ? -6.982 -7.352 -10.570 1.00 98.31 178 ALA A O 1
ATOM 1394 N N . ALA A 1 179 ? -8.355 -9.131 -10.667 1.00 97.19 179 ALA A N 1
ATOM 1395 C CA . ALA A 1 179 ? -7.388 -10.035 -11.282 1.00 97.19 179 ALA A CA 1
ATOM 1396 C C . ALA A 1 179 ? -6.987 -9.594 -12.699 1.00 97.19 179 ALA A C 1
ATOM 1398 O O . ALA A 1 179 ? -5.812 -9.686 -13.045 1.00 97.19 179 ALA A O 1
ATOM 1399 N N . LEU A 1 180 ? -7.924 -9.045 -13.485 1.00 96.94 180 LEU A N 1
ATOM 1400 C CA . LEU A 1 180 ? -7.638 -8.468 -14.806 1.00 96.94 180 LEU A CA 1
ATOM 1401 C C . LEU A 1 180 ? -6.752 -7.215 -14.730 1.00 96.94 180 LEU A C 1
ATOM 1403 O O . LEU A 1 180 ? -5.997 -6.944 -15.663 1.00 96.94 180 LEU A O 1
ATOM 1407 N N . PHE A 1 181 ? -6.826 -6.437 -13.647 1.00 96.25 181 PHE A N 1
ATOM 1408 C CA . PHE A 1 181 ? -5.930 -5.295 -13.432 1.00 96.25 181 PHE A CA 1
ATOM 1409 C C . PHE A 1 181 ? -4.577 -5.729 -12.863 1.00 96.25 181 PHE A C 1
ATOM 1411 O O . PHE A 1 181 ? -3.539 -5.346 -13.400 1.00 96.25 181 PHE A O 1
ATOM 1418 N N . HIS A 1 182 ? -4.580 -6.512 -11.782 1.00 96.31 182 HIS A N 1
ATOM 1419 C CA . HIS A 1 182 ? -3.372 -6.947 -11.089 1.00 96.31 182 HIS A CA 1
ATOM 1420 C C . HIS A 1 182 ? -3.575 -8.326 -10.423 1.00 96.31 182 HIS A C 1
ATOM 1422 O O . HIS A 1 182 ? -3.994 -8.397 -9.261 1.00 96.31 182 HIS A O 1
ATOM 1428 N N . PRO A 1 183 ? -3.198 -9.438 -11.084 1.00 95.38 183 PRO A N 1
ATOM 1429 C CA . PRO A 1 183 ? -3.482 -10.790 -10.596 1.00 95.38 183 PRO A CA 1
ATOM 1430 C C . PRO A 1 183 ? -2.846 -11.078 -9.234 1.00 95.38 183 PRO A C 1
ATOM 1432 O O . PRO A 1 183 ? -3.488 -11.688 -8.386 1.00 95.38 183 PRO A O 1
ATOM 1435 N N . LEU A 1 184 ? -1.638 -10.565 -8.964 1.00 95.31 184 LEU A N 1
ATOM 1436 C CA . LEU A 1 184 ? -0.993 -10.779 -7.662 1.00 95.31 184 LEU A CA 1
ATOM 1437 C C . LEU A 1 184 ? -1.786 -10.188 -6.484 1.00 95.31 184 LEU A C 1
ATOM 1439 O O . LEU A 1 184 ? -1.845 -10.800 -5.422 1.00 95.31 184 LEU A O 1
ATOM 1443 N N . GLN A 1 185 ? -2.411 -9.018 -6.663 1.00 97.00 185 GLN A N 1
ATOM 1444 C CA . GLN A 1 185 ? -3.197 -8.392 -5.595 1.00 97.00 185 GLN A CA 1
ATOM 1445 C C . GLN A 1 185 ? -4.522 -9.125 -5.376 1.00 97.00 185 GLN A C 1
ATOM 1447 O O . GLN A 1 185 ? -4.943 -9.312 -4.233 1.00 97.00 185 GLN A O 1
ATOM 1452 N N . ALA A 1 186 ? -5.134 -9.613 -6.459 1.00 97.75 186 ALA A N 1
ATOM 1453 C CA . ALA A 1 186 ? -6.336 -10.435 -6.392 1.00 97.75 186 ALA A CA 1
ATOM 1454 C C . ALA A 1 186 ? -6.074 -11.796 -5.727 1.00 97.75 186 ALA A C 1
ATOM 1456 O O . ALA A 1 186 ? -6.844 -12.194 -4.857 1.00 97.75 186 ALA A O 1
ATOM 1457 N N . ILE A 1 187 ? -4.969 -12.479 -6.059 1.00 97.38 187 ILE A N 1
ATOM 1458 C CA . ILE A 1 187 ? -4.561 -13.736 -5.404 1.00 97.38 187 ILE A CA 1
ATOM 1459 C C . ILE A 1 187 ? -4.301 -13.501 -3.914 1.00 97.38 187 ILE A C 1
ATOM 1461 O O . ILE A 1 187 ? -4.803 -14.249 -3.078 1.00 97.38 187 ILE A O 1
ATOM 1465 N N . ALA A 1 188 ? -3.584 -12.430 -3.568 1.00 97.38 188 ALA A N 1
ATOM 1466 C CA . ALA A 1 188 ? -3.365 -12.038 -2.180 1.00 97.38 188 ALA A CA 1
ATOM 1467 C C . ALA A 1 188 ? -4.690 -11.824 -1.422 1.00 97.38 188 ALA A C 1
ATOM 1469 O O . ALA A 1 188 ? -4.833 -12.287 -0.293 1.00 97.38 188 ALA A O 1
ATOM 1470 N N . SER A 1 189 ? -5.694 -11.197 -2.046 1.00 98.31 189 SER A N 1
ATOM 1471 C CA . SER A 1 189 ? -7.028 -11.080 -1.447 1.00 98.31 189 SER A CA 1
ATOM 1472 C C . SER A 1 189 ? -7.743 -12.431 -1.337 1.00 98.31 189 SER A C 1
ATOM 1474 O O . SER A 1 189 ? -8.320 -12.738 -0.291 1.00 98.31 189 SER A O 1
ATOM 1476 N N . ALA A 1 190 ? -7.665 -13.267 -2.375 1.00 98.25 190 ALA A N 1
ATOM 1477 C CA . ALA A 1 190 ? -8.274 -14.592 -2.409 1.00 98.25 190 ALA A CA 1
ATOM 1478 C C . ALA A 1 190 ? -7.745 -15.507 -1.292 1.00 98.25 190 ALA A C 1
ATOM 1480 O O . ALA A 1 190 ? -8.529 -16.249 -0.702 1.00 98.25 190 ALA A O 1
ATOM 1481 N N . LEU A 1 191 ? -6.460 -15.396 -0.929 1.00 98.25 191 LEU A N 1
ATOM 1482 C CA . LEU A 1 191 ? -5.856 -16.132 0.189 1.00 98.25 191 LEU A CA 1
ATOM 1483 C C . LEU A 1 191 ? -6.480 -15.806 1.556 1.00 98.25 191 LEU A C 1
ATOM 1485 O O . LEU A 1 191 ? -6.371 -16.618 2.467 1.00 98.25 191 LEU A O 1
ATOM 1489 N N . ILE A 1 192 ? -7.151 -14.661 1.707 1.00 98.75 192 ILE A N 1
ATOM 1490 C CA . ILE A 1 192 ? -7.907 -14.296 2.919 1.00 98.75 192 ILE A CA 1
ATOM 1491 C C . ILE A 1 192 ? -9.399 -14.599 2.745 1.00 98.75 192 ILE A C 1
ATOM 1493 O O . ILE A 1 192 ? -10.046 -15.116 3.656 1.00 98.75 192 ILE A O 1
ATOM 1497 N N . VAL A 1 193 ? -9.957 -14.322 1.565 1.00 98.69 193 VAL A N 1
ATOM 1498 C CA . VAL A 1 193 ? -11.366 -14.602 1.250 1.00 98.69 193 VAL A CA 1
ATOM 1499 C C . VAL A 1 193 ? -11.676 -16.096 1.338 1.00 98.69 193 VAL A C 1
ATOM 1501 O O . VAL A 1 193 ? -12.745 -16.459 1.820 1.00 98.69 193 VAL A O 1
ATOM 1504 N N . TRP A 1 194 ? -10.762 -16.968 0.908 1.00 98.44 194 TRP A N 1
ATOM 1505 C CA . TRP A 1 194 ? -10.984 -18.412 0.913 1.00 98.44 194 TRP A CA 1
ATOM 1506 C C . TRP A 1 194 ? -11.114 -18.992 2.333 1.00 98.44 194 TRP A C 1
ATOM 1508 O O . TRP A 1 194 ? -12.148 -19.608 2.598 1.00 98.44 194 TRP A O 1
ATOM 1518 N N . PRO A 1 195 ? -10.194 -18.740 3.290 1.00 98.56 195 PRO A N 1
ATOM 1519 C CA . PRO A 1 195 ? -10.409 -19.100 4.692 1.00 98.56 195 PRO A CA 1
ATOM 1520 C C . PRO A 1 195 ? -11.709 -18.535 5.267 1.00 98.56 195 PRO A C 1
ATOM 1522 O O . PRO A 1 195 ? -12.433 -19.255 5.950 1.00 98.56 195 PRO A O 1
ATOM 1525 N N . TRP A 1 196 ? -12.051 -17.278 4.954 1.00 98.50 196 TRP A N 1
ATOM 1526 C CA . TRP A 1 196 ? -13.327 -16.700 5.382 1.00 98.50 196 TRP A CA 1
ATOM 1527 C C . TRP A 1 196 ? -14.525 -17.486 4.829 1.00 98.50 196 TRP A C 1
ATOM 1529 O O . TRP A 1 196 ? -15.445 -17.801 5.583 1.00 98.50 196 TRP A O 1
ATOM 1539 N N . ALA A 1 197 ? -14.507 -17.849 3.544 1.00 98.38 197 ALA A N 1
ATOM 1540 C CA . ALA A 1 197 ? -15.563 -18.625 2.902 1.00 98.38 197 ALA A CA 1
ATOM 1541 C C . ALA A 1 197 ? -15.680 -20.037 3.500 1.00 98.38 197 ALA A C 1
ATOM 1543 O O . ALA A 1 197 ? -16.791 -20.482 3.772 1.00 98.38 197 ALA A O 1
ATOM 1544 N N . VAL A 1 198 ? -14.555 -20.695 3.810 1.00 98.56 198 VAL A N 1
ATOM 1545 C CA . VAL A 1 198 ? -14.516 -21.990 4.519 1.00 98.56 198 VAL A CA 1
ATOM 1546 C C . VAL A 1 198 ? -15.116 -21.889 5.924 1.00 98.56 198 VAL A C 1
ATOM 1548 O O . VAL A 1 198 ? -15.800 -22.809 6.370 1.00 98.56 198 VAL A O 1
ATOM 1551 N N . MET A 1 199 ? -14.892 -20.771 6.624 1.00 97.56 199 MET A N 1
ATOM 1552 C CA . MET A 1 199 ? -15.523 -20.510 7.923 1.00 97.56 199 MET A CA 1
ATOM 1553 C C . MET A 1 199 ? -17.043 -20.319 7.811 1.00 97.56 199 MET A C 1
ATOM 1555 O O . MET A 1 199 ? -17.741 -20.595 8.784 1.00 97.56 199 MET A O 1
ATOM 1559 N N . GLN A 1 200 ? -17.555 -19.841 6.668 1.00 97.19 200 GLN A N 1
ATOM 1560 C CA . GLN A 1 200 ? -19.000 -19.736 6.420 1.00 97.19 200 GLN A CA 1
ATOM 1561 C C . GLN A 1 200 ? -19.608 -21.082 6.005 1.00 97.19 200 GLN A C 1
ATOM 1563 O O . GLN A 1 200 ? -20.676 -21.448 6.487 1.00 97.19 200 GLN A O 1
ATOM 1568 N N . ASP A 1 201 ? -18.933 -21.814 5.117 1.00 97.81 201 ASP A N 1
ATOM 1569 C CA . ASP A 1 201 ? -19.348 -23.126 4.627 1.00 97.81 201 ASP A CA 1
ATOM 1570 C C . ASP A 1 201 ? -18.117 -23.975 4.269 1.00 97.81 201 ASP A C 1
ATOM 1572 O O . ASP A 1 201 ? -17.334 -23.647 3.373 1.00 97.81 201 ASP A O 1
ATOM 1576 N N . ARG A 1 202 ? -17.969 -25.124 4.940 1.00 97.75 202 ARG A N 1
ATOM 1577 C CA . ARG A 1 202 ? -16.848 -26.054 4.740 1.00 97.75 202 ARG A CA 1
ATOM 1578 C C . ARG A 1 202 ? -16.763 -26.619 3.323 1.00 97.75 202 ARG A C 1
ATOM 1580 O O . ARG A 1 202 ? -15.684 -27.057 2.932 1.00 97.75 202 ARG A O 1
ATOM 1587 N N . ARG A 1 203 ? -17.840 -26.577 2.533 1.00 98.06 203 ARG A N 1
ATOM 1588 C CA . ARG A 1 203 ? -17.825 -26.996 1.119 1.00 98.06 203 ARG A CA 1
ATOM 1589 C C . ARG A 1 203 ? -16.828 -26.196 0.281 1.00 98.06 203 ARG A C 1
ATOM 1591 O O . ARG A 1 203 ? -16.317 -26.715 -0.705 1.00 98.06 203 ARG A O 1
ATOM 1598 N N . TRP A 1 204 ? -16.465 -24.981 0.697 1.00 97.88 204 TRP A N 1
ATOM 1599 C CA . TRP A 1 204 ? -15.403 -24.208 0.044 1.00 97.88 204 TRP A CA 1
ATOM 1600 C C . TRP A 1 204 ? -14.015 -24.864 0.117 1.00 97.88 204 TRP A C 1
ATOM 1602 O O . TRP A 1 204 ? -13.124 -24.469 -0.634 1.00 97.88 204 TRP A O 1
ATOM 1612 N N . LEU A 1 205 ? -13.816 -25.902 0.941 1.00 97.44 205 LEU A N 1
ATOM 1613 C CA . LEU A 1 205 ? -12.610 -26.736 0.889 1.00 97.44 205 LEU A CA 1
ATOM 1614 C C . LEU A 1 205 ? -12.454 -27.442 -0.467 1.00 97.44 205 LEU A C 1
ATOM 1616 O O . LEU A 1 205 ? -11.327 -27.639 -0.914 1.00 97.44 205 LEU A O 1
ATOM 1620 N N . HIS A 1 206 ? -13.555 -27.741 -1.168 1.00 97.19 206 HIS A N 1
ATOM 1621 C CA . HIS A 1 206 ? -13.516 -28.327 -2.512 1.00 97.19 206 HIS A CA 1
ATOM 1622 C C . HIS A 1 206 ? -12.867 -27.404 -3.553 1.00 97.19 206 HIS A C 1
ATOM 1624 O O . HIS A 1 206 ? -12.412 -27.888 -4.583 1.00 97.19 206 HIS A O 1
ATOM 1630 N N . ALA A 1 207 ? -12.727 -26.099 -3.281 1.00 95.19 207 ALA A N 1
ATOM 1631 C CA . ALA A 1 207 ? -11.947 -25.208 -4.141 1.00 95.19 207 ALA A CA 1
ATOM 1632 C C . ALA A 1 207 ? -10.469 -25.637 -4.245 1.00 95.19 207 ALA A C 1
ATOM 1634 O O . ALA A 1 207 ? -9.822 -25.357 -5.250 1.00 95.19 207 ALA A O 1
ATOM 1635 N N . ALA A 1 208 ? -9.937 -26.381 -3.266 1.00 94.81 208 ALA A N 1
ATOM 1636 C CA . ALA A 1 208 ? -8.594 -26.954 -3.353 1.00 94.81 208 ALA A CA 1
ATOM 1637 C C . ALA A 1 208 ? -8.449 -27.957 -4.515 1.00 94.81 208 ALA A C 1
ATOM 1639 O O . ALA A 1 208 ? -7.343 -28.156 -5.016 1.00 94.81 208 ALA A O 1
ATOM 1640 N N . TRP A 1 209 ? -9.550 -28.544 -5.004 1.00 96.19 209 TRP A N 1
ATOM 1641 C CA . TRP A 1 209 ? -9.527 -29.433 -6.168 1.00 96.19 209 TRP A CA 1
ATOM 1642 C C . TRP A 1 209 ? -9.136 -28.722 -7.460 1.00 96.19 209 TRP A C 1
ATOM 1644 O O . TRP A 1 209 ? -8.642 -29.390 -8.362 1.00 96.19 209 TRP A O 1
ATOM 1654 N N . PHE A 1 210 ? -9.239 -27.388 -7.536 1.00 93.88 210 PHE A N 1
ATOM 1655 C CA . PHE A 1 210 ? -8.659 -26.629 -8.649 1.00 93.88 210 PHE A CA 1
ATOM 1656 C C . PHE A 1 210 ? -7.134 -26.780 -8.732 1.00 93.88 210 PHE A C 1
ATOM 1658 O O . PHE A 1 210 ? -6.568 -26.573 -9.800 1.00 93.88 210 PHE A O 1
ATOM 1665 N N . GLY A 1 211 ? -6.462 -27.218 -7.661 1.00 94.19 211 GLY A N 1
ATOM 1666 C CA . GLY A 1 211 ? -5.051 -27.594 -7.711 1.00 94.19 211 GLY A CA 1
ATOM 1667 C C . GLY A 1 211 ? -4.769 -28.776 -8.644 1.00 94.19 211 GLY A C 1
ATOM 1668 O O . GLY A 1 211 ? -3.727 -28.790 -9.286 1.00 94.19 211 GLY A O 1
ATOM 1669 N N . ILE A 1 212 ? -5.695 -29.731 -8.792 1.00 96.56 212 ILE A N 1
ATOM 1670 C CA . ILE A 1 212 ? -5.504 -30.937 -9.620 1.00 96.56 212 ILE A CA 1
ATOM 1671 C C . ILE A 1 212 ? -5.315 -30.596 -11.108 1.00 96.56 212 ILE A C 1
ATOM 1673 O O . ILE A 1 212 ? -4.289 -30.990 -11.663 1.00 96.56 212 ILE A O 1
ATOM 1677 N N . PRO A 1 213 ? -6.223 -29.858 -11.783 1.00 97.00 213 PRO A N 1
ATOM 1678 C CA . PRO A 1 213 ? -6.009 -29.494 -13.181 1.00 97.00 213 PRO A CA 1
ATOM 1679 C C . PRO A 1 213 ? -4.784 -28.589 -13.362 1.00 97.00 213 PRO A C 1
ATOM 1681 O O . PRO A 1 213 ? -4.080 -28.732 -14.356 1.00 97.00 213 PRO A O 1
ATOM 1684 N N . LEU A 1 214 ? -4.471 -27.710 -12.400 1.00 96.19 214 LEU A N 1
ATOM 1685 C CA . LEU A 1 214 ? -3.260 -26.880 -12.454 1.00 96.19 214 LEU A CA 1
ATOM 1686 C C . LEU A 1 214 ? -1.979 -27.723 -12.385 1.00 96.19 214 LEU A C 1
ATOM 1688 O O . LEU A 1 214 ? -1.037 -27.462 -13.130 1.00 96.19 214 LEU A O 1
ATOM 1692 N N . LEU A 1 215 ? -1.958 -28.758 -11.543 1.00 96.81 215 LEU A N 1
ATOM 1693 C CA . LEU A 1 215 ? -0.870 -29.734 -11.495 1.00 96.81 215 LEU A CA 1
ATOM 1694 C C . LEU A 1 215 ? -0.805 -30.564 -12.780 1.00 96.81 215 LEU A C 1
ATOM 1696 O O . LEU A 1 215 ? 0.289 -30.798 -13.280 1.00 96.81 215 LEU A O 1
ATOM 1700 N N . GLY A 1 216 ? -1.946 -30.950 -13.357 1.00 97.62 216 GLY A N 1
ATOM 1701 C CA . GLY A 1 216 ? -1.996 -31.611 -14.664 1.00 97.62 216 GLY A CA 1
ATOM 1702 C C . GLY A 1 216 ? -1.348 -30.769 -15.769 1.00 97.62 216 GLY A C 1
ATOM 1703 O O . GLY A 1 216 ? -0.518 -31.274 -16.520 1.00 97.62 216 GLY A O 1
ATOM 1704 N N . LEU A 1 217 ? -1.650 -29.465 -15.817 1.00 97.75 217 LEU A N 1
ATOM 1705 C CA . LEU A 1 217 ? -1.005 -28.514 -16.734 1.00 97.75 217 LEU A CA 1
ATOM 1706 C C . LEU A 1 217 ? 0.496 -28.360 -16.452 1.00 97.75 217 LEU A C 1
ATOM 1708 O O . LEU A 1 217 ? 1.283 -28.246 -17.390 1.00 97.75 217 LEU A O 1
ATOM 1712 N N . ALA A 1 218 ? 0.897 -28.380 -15.178 1.00 97.31 218 ALA A N 1
ATOM 1713 C CA . ALA A 1 218 ? 2.299 -28.308 -14.784 1.00 97.31 218 ALA A CA 1
ATOM 1714 C C . ALA A 1 218 ? 3.095 -29.544 -15.226 1.00 97.31 218 ALA A C 1
ATOM 1716 O O . ALA A 1 218 ? 4.165 -29.397 -15.811 1.00 97.31 218 ALA A O 1
ATOM 1717 N N . VAL A 1 219 ? 2.552 -30.747 -15.003 1.00 97.81 219 VAL A N 1
ATOM 1718 C CA . VAL A 1 219 ? 3.134 -32.020 -15.464 1.00 97.81 219 VAL A CA 1
ATOM 1719 C C . VAL A 1 219 ? 3.189 -32.065 -16.991 1.00 97.81 219 VAL A C 1
ATOM 1721 O O . VAL A 1 219 ? 4.184 -32.508 -17.554 1.00 97.81 219 VAL A O 1
ATOM 1724 N N . GLY A 1 220 ? 2.162 -31.542 -17.667 1.00 97.56 220 GLY A N 1
ATOM 1725 C CA . GLY A 1 220 ? 2.135 -31.392 -19.123 1.00 97.56 220 GLY A CA 1
ATOM 1726 C C . GLY A 1 220 ? 3.072 -30.311 -19.678 1.00 97.56 220 GLY A C 1
ATOM 1727 O O . GLY A 1 220 ? 3.109 -30.118 -20.890 1.00 97.56 220 GLY A O 1
ATOM 1728 N N . GLY A 1 221 ? 3.806 -29.582 -18.829 1.00 96.12 221 GLY A N 1
ATOM 1729 C CA . GLY A 1 221 ? 4.763 -28.561 -19.260 1.00 96.12 221 GLY A CA 1
ATOM 1730 C C . GLY A 1 221 ? 4.129 -27.301 -19.859 1.00 96.12 221 GLY A C 1
ATOM 1731 O O . GLY A 1 221 ? 4.819 -26.550 -20.544 1.00 96.12 221 GLY A O 1
ATOM 1732 N N . VAL A 1 222 ? 2.842 -27.034 -19.603 1.00 95.88 222 VAL A N 1
ATOM 1733 C CA . VAL A 1 222 ? 2.119 -25.887 -20.177 1.00 95.88 222 VAL A CA 1
ATOM 1734 C C . VAL A 1 222 ? 2.512 -24.589 -19.454 1.00 95.88 222 VAL A C 1
ATOM 1736 O O . VAL A 1 222 ? 2.256 -24.467 -18.253 1.00 95.88 222 VAL A O 1
ATOM 1739 N N . PRO A 1 223 ? 3.100 -23.580 -20.127 1.00 91.06 223 PRO A N 1
ATOM 1740 C CA . PRO A 1 223 ? 3.398 -22.293 -19.497 1.00 91.06 223 PRO A CA 1
ATOM 1741 C C . PRO A 1 223 ? 2.117 -21.500 -19.164 1.00 91.06 223 PRO A C 1
ATOM 1743 O O . PRO A 1 223 ? 1.149 -21.566 -19.922 1.00 91.06 223 PRO A O 1
ATOM 1746 N N . PRO A 1 224 ? 2.080 -20.719 -18.065 1.00 91.44 224 PRO A N 1
ATOM 1747 C CA . PRO A 1 224 ? 3.120 -20.566 -17.043 1.00 91.44 224 PRO A CA 1
ATOM 1748 C C . PRO A 1 224 ? 3.095 -21.664 -15.955 1.00 91.44 224 PRO A C 1
ATOM 1750 O O . PRO A 1 224 ? 3.914 -21.635 -15.039 1.00 91.44 224 PRO A O 1
ATOM 1753 N N . PHE A 1 225 ? 2.175 -22.631 -16.032 1.00 95.62 225 PHE A N 1
ATOM 1754 C CA . PHE A 1 225 ? 1.939 -23.650 -14.999 1.00 95.62 225 PHE A CA 1
ATOM 1755 C C . PHE A 1 225 ? 3.087 -24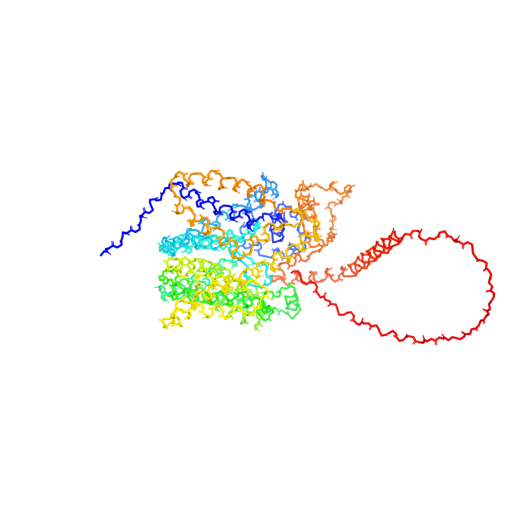.646 -14.824 1.00 95.62 225 PHE A C 1
ATOM 1757 O O . PHE A 1 225 ? 3.293 -25.121 -13.711 1.00 95.62 225 PHE A O 1
ATOM 1764 N N . ALA A 1 226 ? 3.891 -24.895 -15.861 1.00 95.12 226 ALA A N 1
ATOM 1765 C CA . ALA A 1 226 ? 5.125 -25.683 -15.764 1.00 95.12 226 ALA A CA 1
ATOM 1766 C C . ALA A 1 226 ? 6.049 -25.202 -14.624 1.00 95.12 226 ALA A C 1
ATOM 1768 O O . ALA A 1 226 ? 6.669 -26.006 -13.928 1.00 95.12 226 ALA A O 1
ATOM 1769 N N . GLY A 1 227 ? 6.064 -23.890 -14.358 1.00 95.56 227 GLY A N 1
ATOM 1770 C CA . GLY A 1 227 ? 6.826 -23.282 -13.268 1.00 95.56 227 GLY A CA 1
ATOM 1771 C C . GLY A 1 227 ? 6.398 -23.710 -11.857 1.00 95.56 227 GLY A C 1
ATOM 1772 O O . GLY A 1 227 ? 7.087 -23.364 -10.902 1.00 95.56 227 GLY A O 1
ATOM 1773 N N . LEU A 1 228 ? 5.285 -24.439 -11.691 1.00 96.88 228 LEU A N 1
ATOM 1774 C CA . LEU A 1 228 ? 4.900 -25.053 -10.411 1.00 96.88 228 LEU A CA 1
ATOM 1775 C C . LEU A 1 228 ? 5.817 -26.209 -10.010 1.00 96.88 228 LEU A C 1
ATOM 1777 O O . LEU A 1 228 ? 5.903 -26.511 -8.827 1.00 96.88 228 LEU A O 1
ATOM 1781 N N . LEU A 1 229 ? 6.464 -26.861 -10.978 1.00 97.44 229 LEU A N 1
ATOM 1782 C CA . LEU A 1 229 ? 7.338 -28.015 -10.746 1.00 97.44 229 LEU A CA 1
ATOM 1783 C C . LEU A 1 229 ? 8.794 -27.735 -11.143 1.00 97.44 229 LEU A C 1
ATOM 1785 O O . LEU A 1 229 ? 9.679 -28.524 -10.827 1.00 97.44 229 LEU A O 1
ATOM 1789 N N . GLN A 1 230 ? 9.050 -26.617 -11.825 1.00 97.00 230 GLN A N 1
ATOM 1790 C CA . GLN A 1 230 ? 10.387 -26.213 -12.248 1.00 97.00 230 GLN A CA 1
ATOM 1791 C C . GLN A 1 230 ? 11.023 -25.272 -11.223 1.00 97.00 230 GLN A C 1
ATOM 1793 O O . GLN A 1 230 ? 10.478 -24.209 -10.911 1.00 97.00 230 GLN A O 1
ATOM 1798 N N . ALA A 1 231 ? 12.200 -25.657 -10.734 1.00 97.25 231 ALA A N 1
ATOM 1799 C CA . ALA A 1 231 ? 13.054 -24.798 -9.929 1.00 97.25 231 ALA A CA 1
ATOM 1800 C C . ALA A 1 231 ? 13.869 -23.846 -10.819 1.00 97.25 231 ALA A C 1
ATOM 1802 O O . ALA A 1 231 ? 14.229 -24.191 -11.946 1.00 97.25 231 ALA A O 1
ATOM 1803 N N . ALA A 1 232 ? 14.174 -22.652 -10.309 1.00 97.00 232 ALA A N 1
ATOM 1804 C CA . ALA A 1 232 ? 15.123 -21.752 -10.956 1.00 97.00 232 ALA A CA 1
ATOM 1805 C C . ALA A 1 232 ? 16.530 -22.372 -10.933 1.00 97.00 232 ALA A C 1
ATOM 1807 O O . ALA A 1 232 ? 16.965 -22.886 -9.901 1.00 97.00 232 ALA A O 1
ATOM 1808 N N . ASP A 1 233 ? 17.258 -22.309 -12.051 1.00 97.50 233 ASP A N 1
ATOM 1809 C CA . ASP A 1 233 ? 18.651 -22.756 -12.093 1.00 97.50 233 ASP A CA 1
ATOM 1810 C C . ASP A 1 233 ? 19.548 -21.873 -11.216 1.00 97.50 233 ASP A C 1
ATOM 1812 O O . ASP A 1 233 ? 19.220 -20.723 -10.924 1.00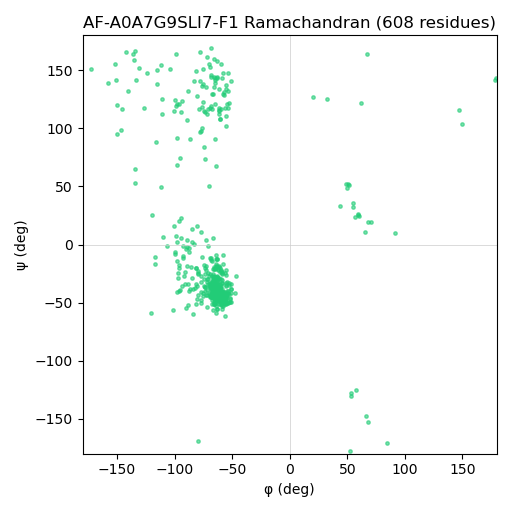 97.50 233 ASP A O 1
ATOM 1816 N N . GLU A 1 234 ? 20.712 -22.392 -10.828 1.00 97.25 234 GLU A N 1
ATOM 1817 C CA . GLU A 1 234 ? 21.602 -21.749 -9.853 1.00 97.25 234 GLU A CA 1
ATOM 1818 C C . GLU A 1 234 ? 21.984 -20.310 -10.223 1.00 97.25 234 GLU A C 1
ATOM 1820 O O . GLU A 1 234 ? 21.990 -19.430 -9.361 1.00 97.25 234 GLU A O 1
ATOM 1825 N N . ASN A 1 235 ? 22.248 -20.044 -11.507 1.00 97.00 235 ASN A N 1
ATOM 1826 C CA . ASN A 1 235 ? 22.610 -18.706 -11.972 1.00 97.00 235 ASN A CA 1
ATOM 1827 C C . ASN A 1 235 ? 21.439 -17.733 -11.852 1.00 97.00 235 ASN A C 1
ATOM 1829 O O . ASN A 1 235 ? 21.606 -16.607 -11.380 1.00 97.00 235 ASN A O 1
ATOM 1833 N N . TRP A 1 236 ? 20.246 -18.163 -12.266 1.00 96.81 236 TRP A N 1
ATOM 1834 C CA . TRP A 1 236 ? 19.060 -17.330 -12.142 1.00 96.81 236 TRP A CA 1
ATOM 1835 C C . TRP A 1 236 ? 18.697 -17.111 -10.675 1.00 96.81 236 TRP A C 1
ATOM 1837 O O . TRP A 1 236 ? 18.484 -15.972 -10.269 1.00 96.81 236 TRP A O 1
ATOM 1847 N N . LEU A 1 237 ? 18.726 -18.163 -9.855 1.00 97.25 237 LEU A N 1
ATOM 1848 C CA . LEU A 1 237 ? 18.475 -18.087 -8.418 1.00 97.25 237 LEU A CA 1
ATOM 1849 C C . LEU A 1 237 ? 19.456 -17.141 -7.711 1.00 97.25 237 LEU A C 1
ATOM 1851 O O . LEU A 1 237 ? 19.037 -16.362 -6.853 1.00 97.25 237 LEU A O 1
ATOM 1855 N N . TYR A 1 238 ? 20.740 -17.165 -8.080 1.00 96.56 238 TYR A N 1
ATOM 1856 C CA . TYR A 1 238 ? 21.734 -16.215 -7.578 1.00 96.56 238 TYR A CA 1
ATOM 1857 C C . TYR A 1 238 ? 21.334 -14.769 -7.897 1.00 96.56 238 TYR A C 1
ATOM 1859 O O . TYR A 1 238 ? 21.297 -13.933 -6.995 1.00 96.56 238 TYR A O 1
ATOM 1867 N N . ILE A 1 239 ? 20.951 -14.488 -9.149 1.00 95.25 239 ILE A N 1
ATOM 1868 C CA . ILE A 1 239 ? 20.488 -13.157 -9.567 1.00 95.25 239 ILE A CA 1
ATOM 1869 C C . ILE A 1 239 ? 19.216 -12.750 -8.810 1.00 95.25 239 ILE A C 1
ATOM 1871 O O . ILE A 1 239 ? 19.110 -11.609 -8.364 1.00 95.25 239 ILE A O 1
ATOM 1875 N N . LEU A 1 240 ? 18.258 -13.664 -8.629 1.00 95.38 240 LEU A N 1
ATOM 1876 C CA . LEU A 1 240 ? 17.024 -13.383 -7.892 1.00 95.38 240 LEU A CA 1
ATOM 1877 C C . LEU A 1 240 ? 17.300 -13.055 -6.424 1.00 95.38 240 LEU A C 1
ATOM 1879 O O . LEU A 1 240 ? 16.702 -12.123 -5.893 1.00 95.38 240 LEU A O 1
ATOM 1883 N N . ARG A 1 241 ? 18.217 -13.777 -5.773 1.00 95.31 241 ARG A N 1
ATOM 1884 C CA . ARG A 1 241 ? 18.605 -13.516 -4.378 1.00 95.31 241 ARG A CA 1
ATOM 1885 C C . ARG A 1 241 ? 19.339 -12.184 -4.207 1.00 95.31 241 ARG A C 1
ATOM 1887 O O . ARG A 1 241 ? 19.174 -11.558 -3.165 1.00 95.31 241 ARG A O 1
ATOM 1894 N N . ASP A 1 242 ? 20.131 -11.778 -5.198 1.00 91.50 242 ASP A N 1
ATOM 1895 C CA . ASP A 1 242 ? 20.895 -10.521 -5.194 1.00 91.50 242 ASP A CA 1
ATOM 1896 C C . ASP A 1 242 ? 19.986 -9.314 -5.488 1.00 91.50 242 ASP A C 1
ATOM 1898 O O . ASP A 1 242 ? 19.940 -8.348 -4.731 1.00 91.50 242 ASP A O 1
ATOM 1902 N N . ASN A 1 243 ? 19.186 -9.399 -6.555 1.00 90.81 243 ASN A N 1
ATOM 1903 C CA . ASN A 1 243 ? 18.433 -8.256 -7.070 1.00 90.81 243 ASN A CA 1
ATOM 1904 C C . ASN A 1 243 ? 16.981 -8.180 -6.578 1.00 90.81 243 ASN A C 1
ATOM 1906 O O . ASN A 1 243 ? 16.342 -7.140 -6.722 1.00 90.81 243 ASN A O 1
ATOM 1910 N N . THR A 1 244 ? 16.406 -9.291 -6.106 1.00 93.12 244 THR A N 1
ATOM 1911 C CA . THR A 1 244 ? 14.983 -9.380 -5.722 1.00 93.12 244 THR A CA 1
ATOM 1912 C C . THR A 1 244 ? 14.808 -10.096 -4.372 1.00 93.12 244 THR A C 1
ATOM 1914 O O . THR A 1 244 ? 14.041 -11.062 -4.271 1.00 93.12 244 THR A O 1
ATOM 1917 N N . PRO A 1 245 ? 15.505 -9.653 -3.305 1.00 93.50 245 PRO A N 1
ATOM 1918 C CA . PRO A 1 245 ? 15.502 -10.345 -2.017 1.00 93.50 245 PRO A CA 1
ATOM 1919 C C . PRO A 1 245 ? 14.105 -10.450 -1.383 1.00 93.50 245 PRO A C 1
ATOM 1921 O O . PRO A 1 245 ? 13.867 -11.355 -0.589 1.00 93.50 245 PRO A O 1
ATOM 1924 N N . GLN A 1 246 ? 13.147 -9.608 -1.787 1.00 94.19 246 GLN A N 1
ATOM 1925 C CA . GLN A 1 246 ? 11.766 -9.621 -1.294 1.00 94.19 246 GLN A CA 1
ATOM 1926 C C . GLN A 1 246 ? 11.001 -10.905 -1.604 1.00 94.19 246 GLN A C 1
ATOM 1928 O O . GLN A 1 246 ? 9.985 -11.170 -0.965 1.00 94.19 246 GLN A O 1
ATOM 1933 N N . LEU A 1 247 ? 11.469 -11.702 -2.568 1.00 95.62 247 LEU A N 1
ATOM 1934 C CA . LEU A 1 247 ? 10.880 -13.003 -2.885 1.00 95.62 247 LEU A CA 1
ATOM 1935 C C . LEU A 1 247 ? 11.150 -14.052 -1.801 1.00 95.62 247 LEU A C 1
ATOM 1937 O O . LEU A 1 247 ? 10.379 -15.001 -1.696 1.00 95.62 247 LEU A O 1
ATOM 1941 N N . PHE A 1 248 ? 12.219 -13.876 -1.020 1.00 97.19 248 PHE A N 1
ATOM 1942 C CA . PHE A 1 248 ? 12.736 -14.864 -0.080 1.00 97.19 248 PHE A CA 1
ATOM 1943 C C . PHE A 1 248 ? 12.513 -14.390 1.353 1.00 97.19 248 PHE A C 1
ATOM 1945 O O . PHE A 1 248 ? 13.146 -13.431 1.800 1.00 97.19 248 PHE A O 1
ATOM 1952 N N . LEU A 1 249 ? 11.646 -15.070 2.105 1.00 97.31 249 LEU A N 1
ATOM 1953 C CA . LEU A 1 249 ? 11.381 -14.707 3.502 1.00 97.31 249 LEU A CA 1
ATOM 1954 C C . LEU A 1 249 ? 12.636 -14.811 4.376 1.00 97.31 249 LEU A C 1
ATOM 1956 O O . LEU A 1 249 ? 12.803 -14.034 5.310 1.00 97.31 249 LEU A O 1
ATOM 1960 N N . THR A 1 250 ? 13.563 -15.710 4.046 1.00 97.12 250 THR A N 1
ATOM 1961 C CA . THR A 1 250 ? 14.857 -15.838 4.737 1.00 97.12 250 THR A CA 1
ATOM 1962 C C . THR A 1 250 ? 15.793 -14.641 4.536 1.00 97.12 250 THR A C 1
ATOM 1964 O O . THR A 1 250 ? 16.782 -14.509 5.256 1.00 97.12 250 THR A O 1
ATOM 1967 N N . ARG A 1 251 ? 15.502 -13.764 3.567 1.00 96.19 251 ARG A N 1
ATOM 1968 C CA . ARG A 1 251 ? 16.250 -12.525 3.302 1.00 96.19 251 ARG A CA 1
ATOM 1969 C C . ARG A 1 251 ? 15.581 -11.287 3.887 1.00 96.19 251 ARG A C 1
ATOM 1971 O O . ARG A 1 251 ? 16.178 -10.214 3.831 1.00 96.19 251 ARG A O 1
ATOM 1978 N N . TRP A 1 252 ? 14.379 -11.422 4.444 1.00 95.94 252 TRP A N 1
ATOM 1979 C CA . TRP A 1 252 ? 13.697 -10.322 5.111 1.00 95.94 252 TRP A CA 1
ATOM 1980 C C . TRP A 1 252 ? 14.488 -9.856 6.333 1.00 95.94 252 TRP A C 1
ATOM 1982 O O . TRP A 1 252 ? 15.119 -10.635 7.050 1.00 95.94 252 TRP A O 1
ATOM 1992 N N . THR A 1 253 ? 14.459 -8.552 6.559 1.00 94.31 253 THR A N 1
ATOM 1993 C CA . THR A 1 253 ? 15.144 -7.911 7.675 1.00 94.31 253 THR A CA 1
ATOM 1994 C C . THR A 1 253 ? 14.360 -8.089 8.974 1.00 94.31 253 THR A C 1
ATOM 1996 O O . THR A 1 253 ? 13.171 -8.417 8.985 1.00 94.31 253 THR A O 1
ATOM 1999 N N . THR A 1 254 ? 15.003 -7.807 10.109 1.00 93.94 254 THR A N 1
ATOM 2000 C CA . THR A 1 254 ? 14.321 -7.797 11.413 1.00 93.94 254 THR A CA 1
ATOM 2001 C C . THR A 1 254 ? 13.168 -6.794 11.465 1.00 93.94 254 THR A C 1
ATOM 2003 O O . THR A 1 254 ? 12.189 -7.026 12.171 1.00 93.94 254 THR A O 1
ATOM 2006 N N . ASP A 1 255 ? 13.263 -5.695 10.712 1.00 91.75 255 ASP A N 1
ATOM 2007 C CA . ASP A 1 255 ? 12.206 -4.689 10.623 1.00 91.75 255 ASP A CA 1
ATOM 2008 C C . ASP A 1 255 ? 10.966 -5.202 9.879 1.00 91.75 255 ASP A C 1
ATOM 2010 O O . ASP A 1 255 ? 9.844 -4.919 10.301 1.00 91.75 255 ASP A O 1
ATOM 2014 N N . ASP A 1 256 ? 11.149 -6.013 8.837 1.00 94.56 256 ASP A N 1
ATOM 2015 C CA . ASP A 1 256 ? 10.039 -6.585 8.066 1.00 94.56 256 ASP A CA 1
ATOM 2016 C C . ASP A 1 256 ? 9.211 -7.545 8.939 1.00 94.56 256 ASP A C 1
ATOM 2018 O O . ASP A 1 256 ? 7.982 -7.444 9.024 1.00 94.56 256 ASP A O 1
ATOM 2022 N N . PHE A 1 257 ? 9.892 -8.422 9.689 1.00 95.94 257 PHE A N 1
ATOM 2023 C CA . PHE A 1 257 ? 9.239 -9.322 10.645 1.00 95.94 257 PHE A CA 1
ATOM 2024 C C . PHE A 1 257 ? 8.589 -8.583 11.811 1.00 95.94 257 PHE A C 1
ATOM 2026 O O . PHE A 1 257 ? 7.575 -9.040 12.340 1.00 95.94 257 PHE A O 1
ATOM 2033 N N . ARG A 1 258 ? 9.134 -7.433 12.210 1.00 94.50 258 ARG A N 1
ATOM 2034 C CA . ARG A 1 258 ? 8.526 -6.586 13.234 1.00 94.50 258 ARG A CA 1
ATOM 2035 C C . ARG A 1 258 ? 7.162 -6.056 12.793 1.00 94.50 258 ARG A C 1
ATOM 2037 O O . ARG A 1 258 ? 6.211 -6.158 13.569 1.00 94.50 258 ARG A O 1
ATOM 2044 N N . PHE A 1 259 ? 7.048 -5.518 11.578 1.00 93.75 259 PHE A N 1
ATOM 2045 C CA . PHE A 1 259 ? 5.763 -5.023 11.067 1.00 93.75 259 PHE A CA 1
ATOM 2046 C C . PHE A 1 259 ? 4.757 -6.159 10.890 1.00 93.75 259 PHE A C 1
ATOM 2048 O O . PHE A 1 259 ? 3.611 -6.041 11.324 1.00 93.75 259 PHE A O 1
ATOM 2055 N N . LEU A 1 260 ? 5.210 -7.293 10.349 1.00 97.00 260 LEU A N 1
ATOM 2056 C CA . LEU A 1 260 ? 4.389 -8.493 10.238 1.00 97.00 260 LEU A CA 1
ATOM 2057 C C . LEU A 1 260 ? 3.871 -8.965 11.607 1.00 97.00 260 LEU A C 1
ATOM 2059 O O . LEU A 1 260 ? 2.678 -9.229 11.758 1.00 97.00 260 LEU A O 1
ATOM 2063 N N . LEU A 1 261 ? 4.740 -9.052 12.621 1.00 97.75 261 LEU A N 1
ATOM 2064 C CA . LEU A 1 261 ? 4.339 -9.497 13.956 1.00 97.75 261 LEU A CA 1
ATOM 2065 C C . LEU A 1 261 ? 3.362 -8.514 14.610 1.00 97.75 261 LEU A C 1
ATOM 2067 O O . LEU A 1 261 ? 2.427 -8.945 15.283 1.00 97.75 261 LEU A O 1
ATOM 2071 N N . MET A 1 262 ? 3.543 -7.206 14.405 1.00 97.38 262 MET A N 1
ATOM 2072 C CA . MET A 1 262 ? 2.592 -6.199 14.879 1.00 97.38 262 MET A CA 1
ATOM 2073 C C . MET A 1 262 ? 1.200 -6.447 14.284 1.00 97.38 262 MET A C 1
ATOM 2075 O O . MET A 1 262 ? 0.227 -6.499 15.038 1.00 97.38 262 MET A O 1
ATOM 2079 N N . ASP A 1 263 ? 1.101 -6.660 12.970 1.00 98.25 263 ASP A N 1
ATOM 2080 C CA . ASP A 1 263 ? -0.177 -6.955 12.316 1.00 98.25 263 ASP A CA 1
ATOM 2081 C C . ASP A 1 263 ? -0.800 -8.248 12.860 1.00 98.25 263 ASP A C 1
ATOM 2083 O O . ASP A 1 263 ? -1.984 -8.265 13.197 1.00 98.25 263 ASP A O 1
ATOM 2087 N N . VAL A 1 264 ? -0.005 -9.310 13.040 1.00 98.62 264 VAL A N 1
ATOM 2088 C CA . VAL A 1 264 ? -0.465 -10.578 13.634 1.00 98.62 264 VAL A CA 1
ATOM 2089 C C . VAL A 1 264 ? -1.046 -10.361 15.034 1.00 98.62 264 VAL A C 1
ATOM 2091 O O . VAL A 1 264 ? -2.161 -10.809 15.310 1.00 98.62 264 VAL A O 1
ATOM 2094 N N . LEU A 1 265 ? -0.341 -9.645 15.915 1.00 98.50 265 LEU A N 1
ATOM 2095 C CA . LEU A 1 265 ? -0.805 -9.389 17.283 1.00 98.50 265 LEU A CA 1
ATOM 2096 C C . LEU A 1 265 ? -2.068 -8.518 17.309 1.00 98.50 265 LEU A C 1
ATOM 2098 O O . LEU A 1 265 ? -3.000 -8.801 18.068 1.00 98.50 265 LEU A O 1
ATOM 2102 N N . VAL A 1 266 ? -2.135 -7.489 16.458 1.00 98.62 266 VAL A N 1
ATOM 2103 C CA . VAL A 1 266 ? -3.314 -6.624 16.333 1.00 98.62 266 VAL A CA 1
ATOM 2104 C C . VAL A 1 266 ? -4.518 -7.422 15.841 1.00 98.62 266 VAL A C 1
ATOM 2106 O O . VAL A 1 266 ? -5.588 -7.323 16.444 1.00 98.62 266 VAL A O 1
ATOM 2109 N N . LEU A 1 267 ? -4.373 -8.227 14.786 1.00 98.69 267 LEU A N 1
ATOM 2110 C CA . LEU A 1 267 ? -5.464 -9.036 14.238 1.00 98.69 267 LEU A CA 1
ATOM 2111 C C . LEU A 1 267 ? -5.933 -10.101 15.235 1.00 98.69 267 LEU A C 1
ATOM 2113 O O . LEU A 1 267 ? -7.140 -10.240 15.449 1.00 98.69 267 LEU A O 1
ATOM 2117 N N . ALA A 1 268 ? -5.003 -10.795 15.898 1.00 98.38 268 ALA A N 1
ATOM 2118 C CA . ALA A 1 268 ? -5.319 -11.808 16.903 1.00 98.38 268 ALA A CA 1
ATOM 2119 C C . ALA A 1 268 ? -6.092 -11.208 18.081 1.00 98.38 268 ALA A C 1
ATOM 2121 O O . ALA A 1 268 ? -7.122 -11.743 18.499 1.00 98.38 268 ALA A O 1
ATOM 2122 N N . TYR A 1 269 ? -5.652 -10.049 18.579 1.00 98.38 269 TYR A N 1
ATOM 2123 C CA . TYR A 1 269 ? -6.378 -9.360 19.635 1.00 98.38 269 TYR A CA 1
ATOM 2124 C C . TYR A 1 269 ? -7.751 -8.863 19.160 1.00 98.38 269 TYR A C 1
ATOM 2126 O O . TYR A 1 269 ? -8.751 -9.011 19.866 1.00 98.38 269 TYR A O 1
ATOM 2134 N N . SER A 1 270 ? -7.820 -8.308 17.950 1.00 98.19 270 SER A N 1
ATOM 2135 C CA . SER A 1 270 ? -9.037 -7.718 17.378 1.00 98.19 270 SER A CA 1
ATOM 2136 C C . SER A 1 270 ? -10.130 -8.740 17.106 1.00 98.19 270 SER A C 1
ATOM 2138 O O . SER A 1 270 ? -11.303 -8.434 17.329 1.00 98.19 270 SER A O 1
ATOM 2140 N N . TRP A 1 271 ? -9.760 -9.965 16.721 1.00 97.31 271 TRP A N 1
ATOM 2141 C CA . TRP A 1 271 ? -10.691 -11.088 16.629 1.00 97.31 271 TRP A CA 1
ATOM 2142 C C . TRP A 1 271 ? -11.488 -11.267 17.929 1.00 97.31 271 TRP A C 1
ATOM 2144 O O . TRP A 1 271 ? -12.721 -11.299 17.905 1.00 97.31 271 TRP A O 1
ATOM 2154 N N . HIS A 1 272 ? -10.799 -11.298 19.072 1.00 95.25 272 HIS A N 1
ATOM 2155 C CA . HIS A 1 272 ? -11.442 -11.444 20.377 1.00 95.25 272 HIS A CA 1
ATOM 2156 C C . HIS A 1 272 ? -12.170 -10.164 20.824 1.00 95.25 272 HIS A C 1
ATOM 2158 O O . HIS A 1 272 ? -13.254 -10.213 21.412 1.00 95.25 272 HIS A O 1
ATOM 2164 N N . ALA A 1 273 ? -11.557 -9.009 20.560 1.00 96.56 273 ALA A N 1
ATOM 2165 C CA . ALA A 1 273 ? -11.921 -7.715 21.119 1.00 96.56 273 ALA A CA 1
ATOM 2166 C C . ALA A 1 273 ? -13.081 -6.998 20.408 1.00 96.56 273 ALA A C 1
ATOM 2168 O O . ALA A 1 273 ? -13.857 -6.317 21.085 1.00 96.56 273 ALA A O 1
ATOM 2169 N N . LEU A 1 274 ? -13.174 -7.097 19.078 1.00 94.81 274 LEU A N 1
ATOM 2170 C CA . LEU A 1 274 ? -14.183 -6.396 18.272 1.00 94.81 274 LEU A CA 1
ATOM 2171 C C . LEU A 1 274 ? -15.396 -7.284 17.943 1.00 94.81 274 LEU A C 1
ATOM 2173 O O . LEU A 1 274 ? -16.495 -6.750 17.798 1.00 94.81 274 LEU A O 1
ATOM 2177 N N . ARG A 1 275 ? -15.226 -8.619 17.936 1.00 88.50 275 ARG A N 1
ATOM 2178 C CA . ARG A 1 275 ? -16.262 -9.641 17.653 1.00 88.50 275 ARG A CA 1
ATOM 2179 C C . ARG A 1 275 ? -17.020 -9.395 16.326 1.00 88.50 275 ARG A C 1
ATOM 2181 O O . ARG A 1 275 ? -16.701 -8.499 15.547 1.00 88.50 275 ARG A O 1
ATOM 2188 N N . GLY A 1 276 ? -18.004 -10.243 16.020 1.00 93.44 276 GLY A N 1
ATOM 2189 C CA . GLY A 1 276 ? -18.862 -10.106 14.835 1.00 93.44 276 GLY A CA 1
ATOM 2190 C C . GLY A 1 276 ? -18.141 -10.329 13.500 1.00 93.44 276 GLY A C 1
ATOM 2191 O O . GLY A 1 276 ? -17.149 -11.054 13.429 1.00 93.44 276 GLY A O 1
ATOM 2192 N N . ALA A 1 277 ? -18.657 -9.702 12.435 1.00 95.75 277 ALA A N 1
ATOM 2193 C CA . ALA A 1 277 ? -18.154 -9.885 11.073 1.00 95.75 277 ALA A CA 1
ATOM 2194 C C . ALA A 1 277 ? -16.676 -9.492 10.942 1.00 95.75 277 ALA A C 1
ATOM 2196 O O . ALA A 1 277 ? -15.880 -10.282 10.442 1.00 95.75 277 ALA A O 1
ATOM 2197 N N . PHE A 1 278 ? -16.285 -8.314 11.439 1.00 97.94 278 PHE A N 1
ATOM 2198 C CA . PHE A 1 278 ? -14.891 -7.868 11.374 1.00 97.94 278 PHE A CA 1
ATOM 2199 C C . PHE A 1 278 ? -13.931 -8.821 12.103 1.00 97.94 278 PHE A C 1
ATOM 2201 O O . PHE A 1 278 ? -12.881 -9.151 11.564 1.00 97.94 278 PHE A O 1
ATOM 2208 N N . GLY A 1 279 ? -14.316 -9.340 13.277 1.00 97.75 279 GLY A N 1
ATOM 2209 C CA . GLY A 1 279 ? -13.506 -10.327 13.997 1.00 97.75 279 GLY A CA 1
ATOM 2210 C C . GLY A 1 279 ? -13.273 -11.618 13.200 1.00 97.75 279 GLY A C 1
ATOM 2211 O O . GLY A 1 279 ? -12.164 -12.147 13.221 1.00 97.75 279 GLY A O 1
ATOM 2212 N N . ALA A 1 280 ? -14.272 -12.096 12.448 1.00 97.88 280 ALA A N 1
ATOM 2213 C CA . ALA A 1 280 ? -14.112 -13.245 11.552 1.00 97.88 280 ALA A CA 1
ATOM 2214 C C . ALA A 1 280 ? -13.140 -12.950 10.395 1.00 97.88 280 ALA A C 1
ATOM 2216 O O . ALA A 1 280 ? -12.325 -13.802 10.045 1.00 97.88 280 ALA A O 1
ATOM 2217 N N . TRP A 1 281 ? -13.167 -11.732 9.845 1.00 98.50 281 TRP A N 1
ATOM 2218 C CA . TRP A 1 281 ? -12.191 -11.297 8.840 1.00 98.50 281 TRP A CA 1
ATOM 2219 C C . TRP A 1 281 ? -10.774 -11.152 9.406 1.00 98.50 281 TRP A C 1
ATOM 2221 O O . TRP A 1 281 ? -9.823 -11.438 8.687 1.00 98.50 281 TRP A O 1
ATOM 2231 N N . CYS A 1 282 ? -10.601 -10.794 10.684 1.00 98.69 282 CYS A N 1
ATOM 2232 C CA . CYS A 1 282 ? -9.282 -10.825 11.327 1.00 98.69 282 CYS A CA 1
ATOM 2233 C C . CYS A 1 282 ? -8.704 -12.250 11.378 1.00 98.69 282 CYS A C 1
ATOM 2235 O O . CYS A 1 282 ? -7.533 -12.438 11.060 1.00 98.69 282 CYS A O 1
ATOM 2237 N N . VAL A 1 283 ? -9.519 -13.256 11.722 1.00 98.50 283 VAL A N 1
ATOM 2238 C CA . VAL A 1 283 ? -9.094 -14.672 11.711 1.00 98.50 283 VAL A CA 1
ATOM 2239 C C . VAL A 1 283 ? -8.756 -15.134 10.303 1.00 98.50 283 VAL A C 1
ATOM 2241 O O . VAL A 1 283 ? -7.713 -15.745 10.095 1.00 98.50 283 VAL A O 1
ATOM 2244 N N . ALA A 1 284 ? -9.606 -14.809 9.330 1.00 98.62 284 ALA A N 1
ATOM 2245 C CA . ALA A 1 284 ? -9.336 -15.119 7.934 1.00 98.62 284 ALA A CA 1
ATOM 2246 C C . ALA A 1 284 ? -8.047 -14.441 7.438 1.00 98.62 284 ALA A C 1
ATOM 2248 O O . ALA A 1 284 ? -7.279 -15.051 6.702 1.00 98.62 284 ALA A O 1
ATOM 2249 N N . GLY A 1 285 ? -7.775 -13.214 7.897 1.00 98.62 285 GLY A N 1
ATOM 2250 C CA . GLY A 1 285 ? -6.525 -12.493 7.663 1.00 98.62 285 GLY A CA 1
ATOM 2251 C C . GLY A 1 285 ? -5.305 -13.237 8.206 1.00 98.62 285 GLY A C 1
ATOM 2252 O O . GLY A 1 285 ? -4.332 -13.418 7.482 1.00 98.62 285 GLY A O 1
ATOM 2253 N N . LEU A 1 286 ? -5.375 -13.726 9.448 1.00 98.81 286 LEU A N 1
ATOM 2254 C CA . LEU A 1 286 ? -4.316 -14.536 10.064 1.00 98.81 286 LEU A CA 1
ATOM 2255 C C . LEU A 1 286 ? -4.101 -15.868 9.334 1.00 98.81 286 LEU A C 1
ATOM 2257 O O . LEU A 1 286 ? -2.962 -16.250 9.078 1.00 98.81 286 LEU A O 1
ATOM 2261 N N . ALA A 1 287 ? -5.185 -16.558 8.973 1.00 98.75 287 ALA A N 1
ATOM 2262 C CA . ALA A 1 287 ? -5.116 -17.802 8.214 1.00 98.75 287 ALA A CA 1
ATOM 2263 C C . ALA A 1 287 ? -4.500 -17.572 6.825 1.00 98.75 287 ALA A C 1
ATOM 2265 O O . ALA A 1 287 ? -3.588 -18.293 6.432 1.00 98.75 287 ALA A O 1
ATOM 2266 N N . GLY A 1 288 ? -4.938 -16.529 6.114 1.00 98.62 288 GLY A N 1
ATOM 2267 C CA . GLY A 1 288 ? -4.390 -16.148 4.815 1.00 98.62 288 GLY A CA 1
ATOM 2268 C C . GLY A 1 288 ? -2.917 -15.746 4.883 1.00 98.62 288 GLY A C 1
ATOM 2269 O O . GLY A 1 288 ? -2.141 -16.186 4.039 1.00 98.62 288 GLY A O 1
ATOM 2270 N N . LEU A 1 289 ? -2.506 -14.990 5.911 1.00 98.38 289 LEU A N 1
ATOM 2271 C CA . LEU A 1 289 ? -1.093 -14.700 6.191 1.00 98.38 289 LEU A CA 1
ATOM 2272 C C . LEU A 1 289 ? -0.282 -15.987 6.353 1.00 98.38 289 LEU A C 1
ATOM 2274 O O . LEU A 1 289 ? 0.747 -16.144 5.699 1.00 98.38 289 LEU A O 1
ATOM 2278 N N . GLY A 1 290 ? -0.757 -16.914 7.191 1.00 98.56 290 GLY A N 1
ATOM 2279 C CA . GLY A 1 290 ? -0.107 -18.207 7.403 1.00 98.56 290 GLY A CA 1
ATOM 2280 C C . GLY A 1 290 ? 0.032 -19.005 6.106 1.00 98.56 290 GLY A C 1
ATOM 2281 O O . GLY A 1 290 ? 1.110 -19.520 5.819 1.00 98.56 290 GLY A O 1
ATOM 2282 N N . LEU A 1 291 ? -1.021 -19.044 5.283 1.00 98.38 291 LEU A N 1
ATOM 2283 C CA . LEU A 1 291 ? -1.001 -19.714 3.983 1.00 98.38 291 LEU A CA 1
ATOM 2284 C C . LEU A 1 291 ? -0.020 -19.056 3.008 1.00 98.38 291 LEU A C 1
ATOM 2286 O O . LEU A 1 291 ? 0.803 -19.754 2.423 1.00 98.38 291 LEU A O 1
ATOM 2290 N N . GLY A 1 292 ? -0.075 -17.736 2.825 1.00 98.38 292 GLY A N 1
ATOM 2291 C CA . GLY A 1 292 ? 0.772 -17.044 1.850 1.00 98.38 292 GLY A CA 1
ATOM 2292 C C . GLY A 1 292 ? 2.249 -17.032 2.244 1.00 98.38 292 GLY A C 1
ATOM 2293 O O . GLY A 1 292 ? 3.107 -17.312 1.405 1.00 98.38 292 GLY A O 1
ATOM 2294 N N . LEU A 1 293 ? 2.561 -16.778 3.519 1.00 98.38 293 LEU A N 1
ATOM 2295 C CA . LEU A 1 293 ? 3.939 -16.796 4.017 1.00 98.38 293 LEU A CA 1
ATOM 2296 C C . LEU A 1 293 ? 4.487 -18.219 4.121 1.00 98.38 293 LEU A C 1
ATOM 2298 O O . LEU A 1 293 ? 5.599 -18.465 3.668 1.00 98.38 293 LEU A O 1
ATOM 2302 N N . GLY A 1 294 ? 3.700 -19.168 4.634 1.00 98.50 294 GLY A N 1
ATOM 2303 C CA . GLY A 1 294 ? 4.089 -20.577 4.687 1.00 98.50 294 GLY A CA 1
ATOM 2304 C C . GLY A 1 294 ? 4.346 -21.154 3.295 1.00 98.50 294 GLY A C 1
ATOM 2305 O O . GLY A 1 294 ? 5.356 -21.820 3.083 1.00 98.50 294 GLY A O 1
ATOM 2306 N N . SER A 1 295 ? 3.495 -20.822 2.317 1.00 98.19 295 SER A N 1
ATOM 2307 C CA . SER A 1 295 ? 3.707 -21.220 0.918 1.00 98.19 295 SER A CA 1
ATOM 2308 C C . SER A 1 295 ? 4.934 -20.546 0.310 1.00 98.19 295 SER A C 1
ATOM 2310 O O . SER A 1 295 ? 5.652 -21.189 -0.445 1.00 98.19 295 SER A O 1
ATOM 2312 N N . THR A 1 296 ? 5.209 -19.280 0.637 1.00 98.31 296 THR A N 1
ATOM 2313 C CA . THR A 1 296 ? 6.431 -18.602 0.168 1.00 98.31 296 THR A CA 1
ATOM 2314 C C . THR A 1 296 ? 7.673 -19.286 0.741 1.00 98.31 296 THR A C 1
ATOM 2316 O O . THR A 1 296 ? 8.543 -19.692 -0.021 1.00 98.31 296 THR A O 1
ATOM 2319 N N . LEU A 1 297 ? 7.716 -19.522 2.055 1.00 98.50 297 LEU A N 1
ATOM 2320 C CA . LEU A 1 297 ? 8.841 -20.195 2.708 1.00 98.50 297 LEU A CA 1
ATOM 2321 C C . LEU A 1 297 ? 9.086 -21.596 2.128 1.00 98.50 297 LEU A C 1
ATOM 2323 O O . LEU A 1 297 ? 10.218 -21.966 1.837 1.00 98.50 297 LEU A O 1
ATOM 2327 N N . LEU A 1 298 ? 8.025 -22.381 1.938 1.00 98.56 298 LEU A N 1
ATOM 2328 C CA . LEU A 1 298 ? 8.153 -23.742 1.426 1.00 98.56 298 LEU A CA 1
ATOM 2329 C C . LEU A 1 298 ? 8.525 -23.761 -0.061 1.00 98.56 298 LEU A C 1
ATOM 2331 O O . LEU A 1 298 ? 9.494 -24.406 -0.455 1.00 98.56 298 LEU A O 1
ATOM 2335 N N . LEU A 1 299 ? 7.747 -23.072 -0.897 1.00 98.44 299 LEU A N 1
ATOM 2336 C CA . LEU A 1 299 ? 7.823 -23.209 -2.351 1.00 98.44 299 LEU A CA 1
ATOM 2337 C C . LEU A 1 299 ? 8.909 -22.324 -2.977 1.00 98.44 299 LEU A C 1
ATOM 2339 O O . LEU A 1 299 ? 9.443 -22.684 -4.023 1.00 98.44 299 LEU A O 1
ATOM 2343 N N . VAL A 1 300 ? 9.234 -21.184 -2.360 1.00 98.06 300 VAL A N 1
ATOM 2344 C CA . VAL A 1 300 ? 10.214 -20.217 -2.880 1.00 98.06 300 VAL A CA 1
ATOM 2345 C C . VAL A 1 300 ? 11.551 -20.352 -2.163 1.00 98.06 300 VAL A C 1
ATOM 2347 O O . VAL A 1 300 ? 12.556 -20.600 -2.822 1.00 98.06 300 VAL A O 1
ATOM 2350 N N . ASP A 1 301 ? 11.587 -20.234 -0.834 1.00 98.25 301 ASP A N 1
ATOM 2351 C CA . ASP A 1 301 ? 12.848 -20.350 -0.087 1.00 98.25 301 ASP A CA 1
ATOM 2352 C C . ASP A 1 301 ? 13.358 -21.800 -0.015 1.00 98.25 301 ASP A C 1
ATOM 2354 O O . ASP A 1 301 ? 14.565 -22.018 -0.070 1.00 98.25 301 ASP A O 1
ATOM 2358 N N . GLY A 1 302 ? 12.460 -22.785 0.108 1.00 98.25 302 GLY A N 1
ATOM 2359 C CA . GLY A 1 302 ? 12.819 -24.205 0.183 1.00 98.25 302 GLY A CA 1
ATOM 2360 C C . GLY A 1 302 ? 13.033 -24.852 -1.187 1.00 98.25 302 GLY A C 1
ATOM 2361 O O . GLY A 1 302 ? 14.109 -25.370 -1.476 1.00 98.25 302 GLY A O 1
ATOM 2362 N N . LEU A 1 303 ? 11.995 -24.835 -2.030 1.00 98.19 303 LEU A N 1
ATOM 2363 C CA . LEU A 1 303 ? 11.988 -25.546 -3.317 1.00 98.19 303 LEU A CA 1
ATOM 2364 C C . LEU A 1 303 ? 12.449 -24.702 -4.518 1.00 98.19 303 LEU A C 1
ATOM 2366 O O . LEU A 1 303 ? 12.661 -25.258 -5.593 1.00 98.19 303 LEU A O 1
ATOM 2370 N N . HIS A 1 304 ? 12.613 -23.383 -4.360 1.00 97.81 304 HIS A N 1
ATOM 2371 C CA . HIS A 1 304 ? 13.058 -22.460 -5.418 1.00 97.81 304 HIS A CA 1
ATOM 2372 C C . HIS A 1 304 ? 12.213 -22.496 -6.704 1.00 97.81 304 HIS A C 1
ATOM 2374 O O . HIS A 1 304 ? 12.732 -22.288 -7.803 1.00 97.81 304 HIS A O 1
ATOM 2380 N N . LEU A 1 305 ? 10.910 -22.759 -6.578 1.00 97.94 305 LEU A N 1
ATOM 2381 C CA . LEU A 1 305 ? 10.008 -22.928 -7.715 1.00 97.94 305 LEU A CA 1
ATOM 2382 C C . LEU A 1 305 ? 9.702 -21.593 -8.403 1.00 97.94 305 LEU A C 1
ATOM 2384 O O . LEU A 1 305 ? 9.379 -20.592 -7.755 1.00 97.94 305 LEU A O 1
ATOM 2388 N N . ILE A 1 306 ? 9.745 -21.602 -9.736 1.00 96.38 306 ILE A N 1
ATOM 2389 C CA . ILE A 1 306 ? 9.657 -20.397 -10.572 1.00 96.38 306 ILE A CA 1
ATOM 2390 C C . ILE A 1 306 ? 8.287 -19.724 -10.452 1.00 96.38 306 ILE A C 1
ATOM 2392 O O . ILE A 1 306 ? 8.204 -18.521 -10.191 1.00 96.38 306 ILE A O 1
ATOM 2396 N N . LEU A 1 307 ? 7.193 -20.476 -10.632 1.00 95.94 307 LEU A N 1
ATOM 2397 C CA . LEU A 1 307 ? 5.856 -19.877 -10.608 1.00 95.94 307 LEU A CA 1
ATOM 2398 C C . LEU A 1 307 ? 5.491 -19.366 -9.207 1.00 95.94 307 LEU A C 1
ATOM 2400 O O . LEU A 1 307 ? 5.072 -18.213 -9.116 1.00 95.94 307 LEU A O 1
ATOM 2404 N N . PRO A 1 308 ? 5.681 -20.126 -8.110 1.00 97.25 308 PRO A N 1
ATOM 2405 C CA . PRO A 1 308 ? 5.481 -19.606 -6.757 1.00 97.25 308 PRO A CA 1
ATOM 2406 C C . PRO A 1 308 ? 6.276 -18.324 -6.465 1.00 97.25 308 PRO A C 1
ATOM 2408 O O . PRO A 1 308 ? 5.713 -17.393 -5.883 1.00 97.25 308 PRO A O 1
ATOM 2411 N N . ALA A 1 309 ? 7.528 -18.223 -6.932 1.00 96.69 309 ALA A N 1
ATOM 2412 C CA . ALA A 1 309 ? 8.319 -16.996 -6.811 1.00 96.69 309 ALA A CA 1
ATOM 2413 C C . ALA A 1 309 ? 7.675 -15.826 -7.579 1.00 96.69 309 ALA A C 1
ATOM 2415 O O . ALA A 1 309 ? 7.531 -14.726 -7.042 1.00 96.69 309 ALA A O 1
ATOM 2416 N N . GLY A 1 310 ? 7.205 -16.067 -8.807 1.00 94.56 310 GLY A N 1
ATOM 2417 C CA . GLY A 1 310 ? 6.488 -15.075 -9.614 1.00 94.56 310 GLY A CA 1
ATOM 2418 C C . GLY A 1 310 ? 5.124 -14.658 -9.042 1.00 94.56 310 GLY A C 1
ATOM 2419 O O . GLY A 1 310 ? 4.723 -13.501 -9.192 1.00 94.56 310 GLY A O 1
ATOM 2420 N N . LEU A 1 311 ? 4.421 -15.566 -8.358 1.00 95.25 311 LEU A N 1
ATOM 2421 C CA . LEU A 1 311 ? 3.127 -15.300 -7.719 1.00 95.25 311 LEU A CA 1
ATOM 2422 C C . LEU A 1 311 ? 3.245 -14.445 -6.450 1.00 95.25 311 LEU A C 1
ATOM 2424 O O . LEU A 1 311 ? 2.255 -13.837 -6.046 1.00 95.25 311 LEU A O 1
ATOM 2428 N N . GLN A 1 312 ? 4.432 -14.375 -5.833 1.00 95.94 312 GLN A N 1
ATOM 2429 C CA . GLN A 1 312 ? 4.720 -13.512 -4.679 1.00 95.94 312 GLN A CA 1
ATOM 2430 C C . GLN A 1 312 ? 3.652 -13.633 -3.576 1.00 95.94 312 GLN A C 1
ATOM 2432 O O . GLN A 1 312 ? 3.082 -12.633 -3.136 1.00 95.94 312 GLN A O 1
ATOM 2437 N N . LEU A 1 313 ? 3.346 -14.866 -3.150 1.00 97.56 313 LEU A N 1
ATOM 2438 C CA . LEU A 1 313 ? 2.212 -15.168 -2.261 1.00 97.56 313 LEU A CA 1
ATOM 2439 C C . LEU A 1 313 ? 2.276 -14.435 -0.910 1.00 97.56 313 LEU A C 1
ATOM 2441 O O . LEU A 1 313 ? 1.234 -14.155 -0.316 1.00 97.56 313 LEU A O 1
ATOM 2445 N N . TRP A 1 314 ? 3.472 -14.042 -0.462 1.00 97.69 314 TRP A N 1
ATOM 2446 C CA . TRP A 1 314 ? 3.685 -13.171 0.698 1.00 97.69 314 TRP A CA 1
ATOM 2447 C C . TRP A 1 314 ? 2.931 -11.832 0.607 1.00 97.69 314 TRP A C 1
ATOM 2449 O O . TRP A 1 314 ? 2.627 -11.236 1.641 1.00 97.69 314 TRP A O 1
ATOM 2459 N N . ARG A 1 315 ? 2.549 -11.375 -0.599 1.00 96.94 315 ARG A N 1
ATOM 2460 C CA . ARG A 1 315 ? 1.734 -10.165 -0.796 1.00 96.94 315 ARG A CA 1
ATOM 2461 C C . ARG A 1 315 ? 0.388 -10.220 -0.087 1.00 96.94 315 ARG A C 1
ATOM 2463 O O . ARG A 1 315 ? -0.172 -9.159 0.144 1.00 96.94 315 ARG A O 1
ATOM 2470 N N . VAL A 1 316 ? -0.104 -11.390 0.335 1.00 98.25 316 VAL A N 1
ATOM 2471 C CA . VAL A 1 316 ? -1.266 -11.506 1.245 1.00 98.25 316 VAL A CA 1
ATOM 2472 C C . VAL A 1 316 ? -1.188 -10.553 2.449 1.00 98.25 316 VAL A C 1
ATOM 2474 O O . VAL A 1 316 ? -2.215 -10.098 2.957 1.00 98.25 316 VAL A O 1
ATOM 2477 N N . HIS A 1 317 ? 0.032 -10.179 2.854 1.00 98.12 317 HIS A N 1
ATOM 2478 C CA . HIS A 1 317 ? 0.289 -9.187 3.889 1.00 98.12 317 HIS A CA 1
ATOM 2479 C C . HIS A 1 317 ? -0.398 -7.837 3.634 1.00 98.12 317 HIS A C 1
ATOM 2481 O O . HIS A 1 317 ? -0.856 -7.240 4.598 1.00 98.12 317 HIS A O 1
ATOM 2487 N N . TRP A 1 318 ? -0.594 -7.383 2.389 1.00 98.06 318 TRP A N 1
ATOM 2488 C CA . TRP A 1 318 ? -1.216 -6.076 2.114 1.00 98.06 318 TRP A CA 1
ATOM 2489 C C . TRP A 1 318 ? -2.604 -5.926 2.747 1.00 98.06 318 TRP A C 1
ATOM 2491 O O . TRP A 1 318 ? -2.906 -4.913 3.382 1.00 98.06 318 TRP A O 1
ATOM 2501 N N . LEU A 1 319 ? -3.449 -6.950 2.604 1.00 98.69 319 LEU A N 1
ATOM 2502 C CA . LEU A 1 319 ? -4.831 -6.916 3.071 1.00 98.69 319 LEU A CA 1
ATOM 2503 C C . LEU A 1 319 ? -4.908 -7.218 4.569 1.00 98.69 319 LEU A C 1
ATOM 2505 O O . LEU A 1 319 ? -5.728 -6.632 5.275 1.00 98.69 319 LEU A O 1
ATOM 2509 N N . ALA A 1 320 ? -4.029 -8.082 5.077 1.00 98.62 320 ALA A N 1
ATOM 2510 C CA . ALA A 1 320 ? -3.904 -8.297 6.514 1.00 98.62 320 ALA A CA 1
ATOM 2511 C C . ALA A 1 320 ? -3.441 -7.019 7.236 1.00 98.62 320 ALA A C 1
ATOM 2513 O O . ALA A 1 320 ? -4.012 -6.645 8.260 1.00 98.62 320 ALA A O 1
ATOM 2514 N N . HIS A 1 321 ? -2.482 -6.304 6.652 1.00 98.56 321 HIS A N 1
ATOM 2515 C CA . HIS A 1 321 ? -2.002 -5.017 7.134 1.00 98.56 321 HIS A CA 1
ATOM 2516 C C . HIS A 1 321 ? -3.106 -3.947 7.064 1.00 98.56 321 HIS A C 1
ATOM 2518 O O . HIS A 1 321 ? -3.353 -3.237 8.039 1.00 98.56 321 HIS A O 1
ATOM 2524 N N . TRP A 1 322 ? -3.875 -3.891 5.969 1.00 98.75 322 TRP A N 1
ATOM 2525 C CA . TRP A 1 322 ? -5.060 -3.029 5.862 1.00 98.75 322 TRP A CA 1
ATOM 2526 C C . TRP A 1 322 ? -6.088 -3.298 6.976 1.00 98.75 322 TRP A C 1
ATOM 2528 O O . TRP A 1 322 ? -6.569 -2.363 7.626 1.00 98.75 322 TRP A O 1
ATOM 2538 N N . LEU A 1 323 ? -6.389 -4.575 7.249 1.00 98.88 323 LEU A N 1
ATOM 2539 C CA . LEU A 1 323 ? -7.266 -4.980 8.351 1.00 98.88 323 LEU A CA 1
ATOM 2540 C C . LEU A 1 323 ? -6.685 -4.563 9.709 1.00 98.88 323 LEU A C 1
ATOM 2542 O O . LEU A 1 323 ? -7.437 -4.092 10.561 1.00 98.88 323 LEU A O 1
ATOM 2546 N N . ALA A 1 324 ? -5.371 -4.685 9.912 1.00 98.75 324 ALA A N 1
ATOM 2547 C CA . ALA A 1 324 ? -4.705 -4.266 11.142 1.00 98.75 324 ALA A CA 1
ATOM 2548 C C . ALA A 1 324 ? -4.808 -2.745 11.360 1.00 98.75 324 ALA A C 1
ATOM 2550 O O . ALA A 1 324 ? -5.147 -2.311 12.462 1.00 98.75 324 ALA A O 1
ATOM 2551 N N . MET A 1 325 ? -4.618 -1.925 10.320 1.00 98.69 325 MET A N 1
ATOM 2552 C CA . MET A 1 325 ? -4.747 -0.463 10.426 1.00 98.69 325 MET A CA 1
ATOM 2553 C C . MET A 1 325 ? -6.188 -0.036 10.743 1.00 98.69 325 MET A C 1
ATOM 2555 O O . MET A 1 325 ? -6.415 0.811 11.614 1.00 98.69 325 MET A O 1
ATOM 2559 N N . ALA A 1 326 ? -7.177 -0.678 10.111 1.00 98.81 326 ALA A N 1
ATOM 2560 C CA . ALA A 1 326 ? -8.587 -0.499 10.455 1.00 98.81 326 ALA A CA 1
ATOM 2561 C C . ALA A 1 326 ? -8.876 -0.907 11.912 1.00 98.81 326 ALA A C 1
ATOM 2563 O O . ALA A 1 326 ? -9.592 -0.207 12.637 1.00 98.81 326 ALA A O 1
ATOM 2564 N N . ALA A 1 327 ? -8.295 -2.024 12.355 1.00 98.75 327 ALA A N 1
ATOM 2565 C CA . ALA A 1 327 ? -8.490 -2.570 13.687 1.00 98.75 327 ALA A CA 1
ATOM 2566 C C . ALA A 1 327 ? -7.888 -1.686 14.787 1.00 98.75 327 ALA A C 1
ATOM 2568 O O . ALA A 1 327 ? -8.560 -1.449 15.789 1.00 98.75 327 ALA A O 1
ATOM 2569 N N . ILE A 1 328 ? -6.684 -1.131 14.591 1.00 98.69 328 ILE A N 1
ATOM 2570 C CA . ILE A 1 328 ? -6.062 -0.179 15.530 1.00 98.69 328 ILE A CA 1
ATOM 2571 C C . ILE A 1 328 ? -7.016 0.982 15.806 1.00 98.69 328 ILE A C 1
ATOM 2573 O O . ILE A 1 328 ? -7.310 1.285 16.963 1.00 98.69 328 ILE A O 1
ATOM 2577 N N . ALA A 1 329 ? -7.562 1.609 14.764 1.00 98.50 329 ALA A N 1
ATOM 2578 C CA . ALA A 1 329 ? -8.449 2.749 14.957 1.00 98.50 329 ALA A CA 1
ATOM 2579 C C . ALA A 1 329 ? -9.827 2.352 15.526 1.00 98.50 329 ALA A C 1
ATOM 2581 O O . ALA A 1 329 ? -10.395 3.097 16.329 1.00 98.50 329 ALA A O 1
ATOM 2582 N N . ALA A 1 330 ? -10.347 1.164 15.198 1.00 98.44 330 ALA A N 1
ATOM 2583 C CA . ALA A 1 330 ? -11.552 0.624 15.832 1.00 98.44 330 ALA A CA 1
ATOM 2584 C C . ALA A 1 330 ? -11.348 0.316 17.332 1.00 98.44 330 ALA A C 1
ATOM 2586 O O . ALA A 1 330 ? -12.233 0.587 18.148 1.00 98.44 330 ALA A O 1
ATOM 2587 N N . LEU A 1 331 ? -10.175 -0.195 17.716 1.00 98.50 331 LEU A N 1
ATOM 2588 C CA . LEU A 1 331 ? -9.782 -0.426 19.108 1.00 98.50 331 LEU A CA 1
ATOM 2589 C C . LEU A 1 331 ? -9.620 0.889 19.876 1.00 98.50 331 LEU A C 1
ATOM 2591 O O . LEU A 1 331 ? -10.159 1.011 20.977 1.00 98.50 331 LEU A O 1
ATOM 2595 N N . LEU A 1 332 ? -8.980 1.896 19.268 1.00 97.94 332 LEU A N 1
ATOM 2596 C CA . LEU A 1 332 ? -8.913 3.248 19.827 1.00 97.94 332 LEU A CA 1
ATOM 2597 C C . LEU A 1 332 ? -10.318 3.811 20.058 1.00 97.94 332 LEU A C 1
ATOM 2599 O O . LEU A 1 332 ? -10.595 4.311 21.144 1.00 97.94 332 LEU A O 1
ATOM 2603 N N . HIS A 1 333 ? -11.232 3.677 19.091 1.00 97.38 333 HIS A N 1
ATOM 2604 C CA . HIS A 1 333 ? -12.622 4.100 19.272 1.00 97.38 333 HIS A CA 1
ATOM 2605 C C . HIS A 1 333 ? -13.259 3.413 20.484 1.00 97.38 333 HIS A C 1
ATOM 2607 O O . HIS A 1 333 ? -13.862 4.080 21.323 1.00 97.38 333 HIS A O 1
ATOM 2613 N N . ARG A 1 334 ? -13.104 2.089 20.598 1.00 96.81 334 ARG A N 1
ATOM 2614 C CA . ARG A 1 334 ? -13.660 1.302 21.704 1.00 96.81 334 ARG A CA 1
ATOM 2615 C C . ARG A 1 334 ? -13.144 1.776 23.063 1.00 96.81 334 ARG A C 1
ATOM 2617 O O . ARG A 1 334 ? -13.953 2.035 23.951 1.00 96.81 334 ARG A O 1
ATOM 2624 N N . ASP A 1 335 ? -11.830 1.910 23.225 1.00 96.94 335 ASP A N 1
ATOM 2625 C CA . ASP A 1 335 ? -11.236 2.331 24.501 1.00 96.94 335 ASP A CA 1
ATOM 2626 C C . ASP A 1 335 ? -11.629 3.773 24.849 1.00 96.94 335 ASP A C 1
ATOM 2628 O O . ASP A 1 335 ? -11.942 4.090 25.997 1.00 96.94 335 ASP A O 1
ATOM 2632 N N . MET A 1 336 ? -11.720 4.635 23.838 1.00 94.94 336 MET A N 1
ATOM 2633 C CA . MET A 1 336 ? -12.158 6.015 23.995 1.00 94.94 336 MET A CA 1
ATOM 2634 C C . MET A 1 336 ? -13.643 6.142 24.371 1.00 94.94 336 MET A C 1
ATOM 2636 O O . MET A 1 336 ? -13.984 7.040 25.143 1.00 94.94 336 MET A O 1
ATOM 2640 N N . GLN A 1 337 ? -14.520 5.262 23.874 1.00 94.50 337 GLN A N 1
ATOM 2641 C CA . GLN A 1 337 ? -15.924 5.177 24.309 1.00 94.50 337 GLN A CA 1
ATOM 2642 C C . GLN A 1 337 ? -16.045 4.633 25.737 1.00 94.50 337 GLN A C 1
ATOM 2644 O O . GLN A 1 337 ? -16.860 5.119 26.518 1.00 94.50 337 GLN A O 1
ATOM 2649 N N . ALA A 1 338 ? -15.171 3.697 26.116 1.00 95.00 338 ALA A N 1
ATOM 2650 C CA . ALA A 1 338 ? -15.054 3.197 27.484 1.00 95.00 338 ALA A CA 1
ATOM 2651 C C . ALA A 1 338 ? -14.393 4.202 28.455 1.00 95.00 338 ALA A C 1
ATOM 2653 O O . ALA A 1 338 ? -14.161 3.866 29.613 1.00 95.00 338 ALA A O 1
ATOM 2654 N N . LYS A 1 339 ? -14.080 5.427 27.999 1.00 94.56 339 LYS A N 1
ATOM 2655 C CA . LYS A 1 339 ? -13.359 6.474 28.749 1.00 94.56 339 LYS A CA 1
ATOM 2656 C C . LYS A 1 339 ? -11.985 6.027 29.273 1.00 94.56 339 LYS A C 1
ATOM 2658 O O . LYS A 1 339 ? -11.450 6.640 30.193 1.00 94.56 339 LYS A O 1
ATOM 2663 N N . ASN A 1 340 ? -11.380 5.015 28.652 1.00 95.50 340 ASN A N 1
ATOM 2664 C CA . ASN A 1 340 ? -10.067 4.507 29.022 1.00 95.50 340 ASN A CA 1
ATOM 2665 C C . ASN A 1 340 ? -8.964 5.142 28.157 1.00 95.50 340 ASN A C 1
ATOM 2667 O O . ASN A 1 340 ? -8.414 4.535 27.235 1.00 95.50 340 ASN A O 1
ATOM 2671 N N . GLY A 1 341 ? -8.661 6.410 28.451 1.00 95.62 341 GLY A N 1
ATOM 2672 C CA . GLY A 1 341 ? -7.648 7.180 27.722 1.00 95.62 341 GLY A CA 1
ATOM 2673 C C . GLY A 1 341 ? -6.231 6.621 27.876 1.00 95.62 341 GLY A C 1
ATOM 2674 O O . GLY A 1 341 ? -5.480 6.608 26.905 1.00 95.62 341 GLY A O 1
ATOM 2675 N N . SER A 1 342 ? -5.878 6.102 29.057 1.00 96.94 342 SER A N 1
ATOM 2676 C CA . SER A 1 342 ? -4.562 5.496 29.303 1.00 96.94 342 SER A CA 1
ATOM 2677 C C . SER A 1 342 ? -4.306 4.304 28.393 1.00 96.94 342 SER A C 1
ATOM 2679 O O . SER A 1 342 ? -3.230 4.179 27.813 1.00 96.94 342 SER A O 1
ATOM 2681 N N . ARG A 1 343 ? -5.315 3.449 28.221 1.00 97.19 343 ARG A N 1
ATOM 2682 C CA . ARG A 1 343 ? -5.228 2.280 27.354 1.00 97.19 343 ARG A CA 1
ATOM 2683 C C . ARG A 1 343 ? -5.146 2.649 25.872 1.00 97.19 343 ARG A C 1
ATOM 2685 O O . ARG A 1 343 ? -4.365 2.042 25.142 1.00 97.19 343 ARG A O 1
ATOM 2692 N N . ALA A 1 344 ? -5.881 3.675 25.443 1.00 97.44 344 ALA A N 1
ATOM 2693 C CA . ALA A 1 344 ? -5.770 4.209 24.087 1.00 97.44 344 ALA A CA 1
ATOM 2694 C C . ALA A 1 344 ? -4.369 4.796 23.810 1.00 97.44 344 ALA A C 1
ATOM 2696 O O . ALA A 1 344 ? -3.790 4.540 22.755 1.00 97.44 344 ALA A O 1
ATOM 2697 N N . LEU A 1 345 ? -3.794 5.529 24.773 1.00 98.00 345 LEU A N 1
ATOM 2698 C CA . LEU A 1 345 ? -2.424 6.052 24.687 1.00 98.00 345 LEU A CA 1
ATOM 2699 C C . LEU A 1 345 ? -1.382 4.932 24.657 1.00 98.00 345 LEU A C 1
ATOM 2701 O O . LEU A 1 345 ? -0.431 5.021 23.887 1.00 98.00 345 LEU A O 1
ATOM 2705 N N . LEU A 1 346 ? -1.575 3.864 25.436 1.00 98.44 346 LEU A N 1
ATOM 2706 C CA . LEU A 1 346 ? -0.701 2.692 25.418 1.00 98.44 346 LEU A CA 1
ATOM 2707 C C . LEU A 1 346 ? -0.695 2.007 24.042 1.00 98.44 346 LEU A C 1
ATOM 2709 O O . LEU A 1 346 ? 0.373 1.666 23.538 1.00 98.44 346 LEU A O 1
ATOM 2713 N N . LEU A 1 347 ? -1.863 1.858 23.402 1.00 98.38 347 LEU A N 1
ATOM 2714 C CA . LEU A 1 347 ? -1.954 1.335 22.034 1.00 98.38 347 LEU A CA 1
ATOM 2715 C C . LEU A 1 347 ? -1.241 2.250 21.033 1.00 98.38 347 LEU A C 1
ATOM 2717 O O . LEU A 1 347 ? -0.438 1.777 20.233 1.00 98.38 347 LEU A O 1
ATOM 2721 N N . ALA A 1 348 ? -1.494 3.561 21.092 1.00 97.94 348 ALA A N 1
ATOM 2722 C CA . ALA A 1 348 ? -0.829 4.527 20.219 1.00 97.94 348 ALA A CA 1
ATOM 2723 C C . ALA A 1 348 ? 0.699 4.518 20.410 1.00 97.94 348 ALA A C 1
ATOM 2725 O O . ALA A 1 348 ? 1.446 4.623 19.436 1.00 97.94 348 ALA A O 1
ATOM 2726 N N . PHE A 1 349 ? 1.170 4.340 21.645 1.00 98.06 349 PHE A N 1
ATOM 2727 C CA . PHE A 1 349 ? 2.589 4.229 21.962 1.00 98.06 349 PHE A CA 1
ATOM 2728 C C . PHE A 1 349 ? 3.201 2.938 21.408 1.00 98.06 349 PHE A C 1
ATOM 2730 O O . PHE A 1 349 ? 4.247 3.001 20.762 1.00 98.06 349 PHE A O 1
ATOM 2737 N N . ALA A 1 350 ? 2.525 1.794 21.566 1.00 97.88 350 ALA A N 1
ATOM 2738 C CA . ALA A 1 350 ? 2.956 0.525 20.978 1.00 97.88 350 ALA A CA 1
ATOM 2739 C C . ALA A 1 350 ? 3.097 0.628 19.451 1.00 97.88 350 ALA A C 1
ATOM 2741 O O . ALA A 1 350 ? 4.136 0.267 18.903 1.00 97.88 350 ALA A O 1
ATOM 2742 N N . VAL A 1 351 ? 2.098 1.202 18.772 1.00 96.69 351 VAL A N 1
ATOM 2743 C CA . VAL A 1 351 ? 2.137 1.433 17.317 1.00 96.69 351 VAL A CA 1
ATOM 2744 C C . VAL A 1 351 ? 3.291 2.372 16.947 1.00 96.69 351 VAL A C 1
ATOM 2746 O O . VAL A 1 351 ? 4.040 2.091 16.017 1.00 96.69 351 VAL A O 1
ATOM 2749 N N . SER A 1 352 ? 3.505 3.452 17.700 1.00 96.25 352 SER A N 1
ATOM 2750 C CA . SER A 1 352 ? 4.604 4.397 17.435 1.00 96.25 352 SER A CA 1
ATOM 2751 C C . SER A 1 352 ? 5.981 3.748 17.548 1.00 96.25 352 SER A C 1
ATOM 2753 O O . SER A 1 352 ? 6.849 4.002 16.717 1.00 96.25 352 SER A O 1
ATOM 2755 N N . LEU A 1 353 ? 6.189 2.896 18.556 1.00 96.12 353 LEU A N 1
ATOM 2756 C CA . LEU A 1 353 ? 7.437 2.152 18.721 1.00 96.12 353 LEU A CA 1
ATOM 2757 C C . LEU A 1 353 ? 7.631 1.106 17.622 1.00 96.12 353 LEU A C 1
ATOM 2759 O O . LEU A 1 353 ? 8.756 0.936 17.151 1.00 96.12 353 LEU A O 1
ATOM 2763 N N . ALA A 1 354 ? 6.553 0.429 17.210 1.00 94.44 354 ALA A N 1
ATOM 2764 C CA . ALA A 1 354 ? 6.607 -0.582 16.162 1.00 94.44 354 ALA A CA 1
ATOM 2765 C C . ALA A 1 354 ? 7.065 0.028 14.832 1.00 94.44 354 ALA A C 1
ATOM 2767 O O . ALA A 1 354 ? 7.921 -0.550 14.176 1.00 94.44 354 ALA A O 1
ATOM 2768 N N . TRP A 1 355 ? 6.570 1.223 14.487 1.00 91.44 355 TRP A N 1
ATOM 2769 C CA . TRP A 1 355 ? 6.931 1.955 13.262 1.00 91.44 355 TRP A CA 1
ATOM 2770 C C . TRP A 1 355 ? 8.190 2.823 13.377 1.00 91.44 355 TRP A C 1
ATOM 2772 O O . TRP A 1 355 ? 8.781 3.204 12.364 1.00 91.44 355 TRP A O 1
ATOM 2782 N N . GLY A 1 356 ? 8.601 3.152 14.600 1.00 88.94 356 GLY A N 1
ATOM 2783 C CA . GLY A 1 356 ? 9.790 3.949 14.881 1.00 88.94 356 GLY A CA 1
ATOM 2784 C C . GLY A 1 356 ? 11.093 3.149 14.801 1.00 88.94 356 GLY A C 1
ATOM 2785 O O . GLY A 1 356 ? 11.134 1.993 14.384 1.00 88.94 356 GLY A O 1
ATOM 2786 N N . GLN A 1 357 ? 12.188 3.753 15.260 1.00 83.38 357 GLN A N 1
ATOM 2787 C CA . GLN A 1 357 ? 13.511 3.109 15.324 1.00 83.38 357 GLN A CA 1
ATOM 2788 C C . GLN A 1 357 ? 13.725 2.279 16.609 1.00 83.38 357 GLN A C 1
ATOM 2790 O O . GLN A 1 357 ? 14.841 1.882 16.917 1.00 83.38 357 GLN A O 1
ATOM 2795 N N . GLY A 1 358 ? 12.665 1.998 17.377 1.00 82.00 358 GLY A N 1
ATOM 2796 C CA . GLY A 1 358 ? 12.752 1.356 18.697 1.00 82.00 358 GLY A CA 1
ATOM 2797 C C . GLY A 1 358 ? 13.007 -0.158 18.698 1.00 82.00 358 GLY A C 1
ATOM 2798 O O . GLY A 1 358 ? 12.842 -0.787 19.743 1.00 82.00 358 GLY A O 1
ATOM 2799 N N . GLY A 1 359 ? 13.342 -0.771 17.557 1.00 90.69 359 GLY A N 1
ATOM 2800 C CA . GLY A 1 359 ? 13.524 -2.223 17.444 1.00 90.69 359 GLY A CA 1
ATOM 2801 C C . GLY A 1 359 ? 12.305 -2.994 17.963 1.00 90.69 359 GLY A C 1
ATOM 2802 O O . GLY A 1 359 ? 11.179 -2.688 17.578 1.00 90.69 359 GLY A O 1
ATOM 2803 N N . TRP A 1 360 ? 12.520 -3.956 18.869 1.00 96.44 360 TRP A N 1
ATOM 2804 C CA . TRP A 1 360 ? 11.480 -4.807 19.475 1.00 96.44 360 TRP A CA 1
ATOM 2805 C C . TRP A 1 360 ? 10.836 -4.245 20.757 1.00 96.44 360 TRP A C 1
ATOM 2807 O O . TRP A 1 360 ? 9.978 -4.903 21.346 1.00 96.44 360 TRP A O 1
ATOM 2817 N N . LEU A 1 361 ? 11.187 -3.024 21.189 1.00 96.62 361 LEU A N 1
ATOM 2818 C CA . LEU A 1 361 ? 10.664 -2.425 22.432 1.00 96.62 361 LEU A CA 1
ATOM 2819 C C . LEU A 1 361 ? 9.135 -2.267 22.447 1.00 96.62 361 LEU A C 1
ATOM 2821 O O . LEU A 1 361 ? 8.533 -2.189 23.515 1.00 96.62 361 LEU A O 1
ATOM 2825 N N . TRP A 1 362 ? 8.494 -2.244 21.278 1.00 97.06 362 TRP A N 1
ATOM 2826 C CA . TRP A 1 362 ? 7.039 -2.163 21.130 1.00 97.06 362 TRP A CA 1
ATOM 2827 C C . TRP A 1 362 ? 6.289 -3.402 21.645 1.00 97.06 362 TRP A C 1
ATOM 2829 O O . TRP A 1 362 ? 5.103 -3.293 21.960 1.00 97.06 362 TRP A O 1
ATOM 2839 N N . LEU A 1 363 ? 6.949 -4.563 21.760 1.00 97.69 363 LEU A N 1
ATOM 2840 C CA . LEU A 1 363 ? 6.308 -5.798 22.223 1.00 97.69 363 LEU A CA 1
ATOM 2841 C C . LEU A 1 363 ? 5.784 -5.668 23.653 1.00 97.69 363 LEU A C 1
ATOM 2843 O O . LEU A 1 363 ? 4.678 -6.116 23.944 1.00 97.69 363 LEU A O 1
ATOM 2847 N N . ALA A 1 364 ? 6.538 -5.009 24.535 1.00 97.62 364 ALA A N 1
ATOM 2848 C CA . ALA A 1 364 ? 6.133 -4.810 25.923 1.00 97.62 364 ALA A CA 1
ATOM 2849 C C . ALA A 1 364 ? 4.796 -4.044 26.044 1.00 97.62 364 ALA A C 1
ATOM 2851 O O . ALA A 1 364 ? 3.857 -4.593 26.629 1.00 97.62 364 ALA A O 1
ATOM 2852 N N . PRO A 1 365 ? 4.626 -2.832 25.470 1.00 97.88 365 PRO A N 1
ATOM 2853 C CA . PRO A 1 365 ? 3.338 -2.147 25.502 1.00 97.88 365 PRO A CA 1
ATOM 2854 C C . PRO A 1 365 ? 2.251 -2.861 24.680 1.00 97.88 365 PRO A C 1
ATOM 2856 O O . PRO A 1 365 ? 1.085 -2.808 25.071 1.00 97.88 365 PRO A O 1
ATOM 2859 N N . ALA A 1 366 ? 2.597 -3.577 23.602 1.00 97.62 366 ALA A N 1
ATOM 2860 C CA . ALA A 1 366 ? 1.630 -4.357 22.823 1.00 97.62 366 ALA A CA 1
ATOM 2861 C C . ALA A 1 366 ? 1.036 -5.537 23.610 1.00 97.62 366 ALA A C 1
ATOM 2863 O O . ALA A 1 366 ? -0.166 -5.777 23.521 1.00 97.62 366 ALA A O 1
ATOM 2864 N N . LEU A 1 367 ? 1.843 -6.24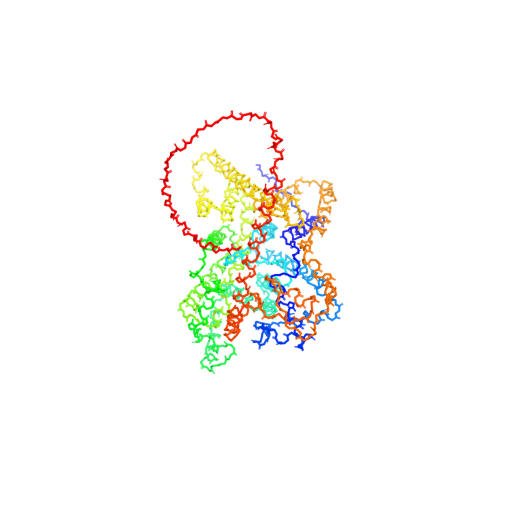2 24.409 1.00 97.69 367 LEU A N 1
ATOM 2865 C CA . LEU A 1 367 ? 1.389 -7.322 25.294 1.00 97.69 367 LEU A CA 1
ATOM 2866 C C . LEU A 1 367 ? 0.709 -6.786 26.562 1.00 97.69 367 LEU A C 1
ATOM 2868 O O . LEU A 1 367 ? -0.243 -7.391 27.061 1.00 97.69 367 LEU A O 1
ATOM 2872 N N . LEU A 1 368 ? 1.144 -5.624 27.059 1.00 97.44 368 LEU A N 1
ATOM 2873 C CA . LEU A 1 368 ? 0.501 -4.957 28.189 1.00 97.44 368 LEU A CA 1
ATOM 2874 C C . LEU A 1 368 ? -0.905 -4.460 27.829 1.00 97.44 368 LEU A C 1
ATOM 2876 O O . LEU A 1 368 ? -1.814 -4.575 28.643 1.00 97.44 368 LEU A O 1
ATOM 2880 N N . TYR A 1 369 ? -1.126 -3.951 26.617 1.00 98.12 369 TYR A N 1
ATOM 2881 C CA . TYR A 1 369 ? -2.414 -3.411 26.164 1.00 98.12 369 TYR A CA 1
ATOM 2882 C C . TYR A 1 369 ? -3.645 -4.334 26.372 1.00 98.12 369 TYR A C 1
ATOM 2884 O O . TYR A 1 369 ? -4.669 -3.870 26.906 1.00 98.12 369 TYR A O 1
ATOM 2892 N N . PRO A 1 370 ? -3.617 -5.625 25.985 1.00 97.06 370 PRO A N 1
ATOM 2893 C CA . PRO A 1 370 ? -4.708 -6.554 26.263 1.00 97.06 370 PRO A CA 1
ATOM 2894 C C . PRO A 1 370 ? -4.766 -6.995 27.731 1.00 97.06 370 PRO A C 1
ATOM 2896 O O . PRO A 1 370 ? -5.860 -7.272 28.223 1.00 97.06 370 PRO A O 1
ATOM 2899 N N . ALA A 1 371 ? -3.628 -7.042 28.432 1.00 96.31 371 ALA A N 1
ATOM 2900 C CA . ALA A 1 371 ? -3.541 -7.470 29.827 1.00 96.31 371 ALA A CA 1
ATOM 2901 C C . ALA A 1 371 ? -3.957 -6.374 30.825 1.00 96.31 371 ALA A C 1
ATOM 2903 O O . ALA A 1 371 ? -4.429 -6.690 31.918 1.00 96.31 371 ALA A O 1
ATOM 2904 N N . LEU A 1 372 ? -3.834 -5.098 30.443 1.00 94.75 372 LEU A N 1
ATOM 2905 C CA . LEU A 1 372 ? -4.012 -3.939 31.317 1.00 94.75 372 LEU A CA 1
ATOM 2906 C C . LEU A 1 372 ? -5.337 -3.962 32.099 1.00 94.75 372 LEU A C 1
ATOM 2908 O O . LEU A 1 372 ? -5.274 -3.789 33.313 1.00 94.75 372 LEU A O 1
ATOM 2912 N N . PRO A 1 373 ? -6.514 -4.253 31.500 1.00 93.62 373 PRO A N 1
ATOM 2913 C CA . PRO A 1 373 ? -7.765 -4.303 32.261 1.00 93.62 373 PRO A CA 1
ATOM 2914 C C . PRO A 1 373 ? -7.769 -5.360 33.372 1.00 93.62 373 PRO A C 1
ATOM 2916 O O . PRO A 1 373 ? -8.365 -5.137 34.418 1.00 93.62 373 PRO A O 1
ATOM 2919 N N . ARG A 1 374 ? -7.095 -6.502 33.164 1.00 94.38 374 ARG A N 1
ATOM 2920 C CA . ARG A 1 374 ? -6.992 -7.570 34.172 1.00 94.38 374 ARG A CA 1
ATOM 2921 C C . ARG A 1 374 ? -6.018 -7.187 35.280 1.00 94.38 374 ARG A C 1
ATOM 2923 O O . ARG A 1 374 ? -6.339 -7.345 36.447 1.00 94.38 374 ARG A O 1
ATOM 2930 N N . ILE A 1 375 ? -4.858 -6.637 34.916 1.00 93.19 375 ILE A N 1
ATOM 2931 C CA . ILE A 1 375 ? -3.830 -6.212 35.881 1.00 93.19 375 ILE A CA 1
ATOM 2932 C C . ILE A 1 375 ? -4.348 -5.054 36.751 1.00 93.19 375 ILE A C 1
ATOM 2934 O O . ILE A 1 375 ? -4.013 -4.967 37.931 1.00 93.19 375 ILE A O 1
ATOM 2938 N N . MET A 1 376 ? -5.161 -4.159 36.182 1.00 92.44 376 MET A N 1
ATOM 2939 C CA . MET A 1 376 ? -5.679 -2.977 36.876 1.00 92.44 376 MET A CA 1
ATOM 2940 C C . MET A 1 376 ? -6.978 -3.221 37.657 1.00 92.44 376 MET A C 1
ATOM 2942 O O . MET A 1 376 ? -7.384 -2.322 38.386 1.00 92.44 376 MET A O 1
ATOM 2946 N N . ALA A 1 377 ? -7.613 -4.397 37.554 1.00 91.88 377 ALA A N 1
ATOM 2947 C CA . ALA A 1 377 ? -8.919 -4.667 38.171 1.00 91.88 377 ALA A CA 1
ATOM 2948 C C . ALA A 1 377 ? -8.948 -4.416 39.694 1.00 91.88 377 ALA A C 1
ATOM 2950 O O . ALA A 1 377 ? -9.952 -3.949 40.222 1.00 91.88 377 ALA A O 1
ATOM 2951 N N . GLU A 1 378 ? -7.829 -4.662 40.379 1.00 92.12 378 GLU A N 1
ATOM 2952 C CA . GLU A 1 378 ? -7.680 -4.503 41.835 1.00 92.12 378 GLU A CA 1
ATOM 2953 C C . GLU A 1 378 ? -6.763 -3.328 42.220 1.00 92.12 378 GLU A C 1
ATOM 2955 O O . GLU A 1 378 ? -6.391 -3.156 43.382 1.00 92.12 378 GLU A O 1
ATOM 2960 N N . ARG A 1 379 ? -6.329 -2.517 41.247 1.00 89.81 379 ARG A N 1
ATOM 2961 C CA . ARG A 1 379 ? -5.326 -1.466 41.463 1.00 89.81 379 ARG A CA 1
ATOM 2962 C C . ARG A 1 379 ? -5.971 -0.082 41.522 1.00 89.81 379 ARG A C 1
ATOM 2964 O O . ARG A 1 379 ? -6.978 0.171 40.865 1.00 89.81 379 ARG A O 1
ATOM 2971 N N . PRO A 1 380 ? -5.377 0.868 42.268 1.00 90.19 380 PRO A N 1
ATOM 2972 C CA . PRO A 1 380 ? -5.911 2.218 42.329 1.00 90.19 380 PRO A CA 1
ATOM 2973 C C . PRO A 1 380 ? -5.804 2.917 40.957 1.00 90.19 380 PRO A C 1
ATOM 2975 O O . PRO A 1 380 ? -4.760 2.810 40.302 1.00 90.19 380 PRO A O 1
ATOM 2978 N N . PRO A 1 381 ? -6.782 3.762 40.566 1.00 91.94 381 PRO A N 1
ATOM 2979 C CA . PRO A 1 381 ? -6.791 4.494 39.285 1.00 91.94 381 PRO A CA 1
ATOM 2980 C C . PRO A 1 381 ? -5.581 5.413 39.033 1.00 91.94 381 PRO A C 1
ATOM 2982 O O . PRO A 1 381 ? -5.437 6.010 37.966 1.00 91.94 381 PRO A O 1
ATOM 2985 N N . ARG A 1 382 ? -4.719 5.620 40.037 1.00 95.00 382 ARG A N 1
ATOM 2986 C CA . ARG A 1 382 ? -3.456 6.359 39.896 1.00 95.00 382 ARG A CA 1
ATOM 2987 C C . ARG A 1 382 ? -2.442 5.591 39.041 1.00 95.00 382 ARG A C 1
ATOM 2989 O O . ARG A 1 382 ? -1.752 6.224 38.251 1.00 95.00 382 ARG A O 1
ATOM 2996 N N . VAL A 1 383 ? -2.391 4.261 39.154 1.00 93.44 383 VAL A N 1
ATOM 2997 C CA . VAL A 1 383 ? -1.439 3.422 38.401 1.00 93.44 383 VAL A CA 1
ATOM 2998 C C . VAL A 1 383 ? -1.787 3.420 36.915 1.00 93.44 383 VAL A C 1
ATOM 3000 O O . VAL A 1 383 ? -0.926 3.666 36.077 1.00 93.44 383 VAL A O 1
ATOM 3003 N N . GLU A 1 384 ? -3.065 3.252 36.577 1.00 93.19 384 GLU A N 1
ATOM 3004 C CA . GLU A 1 384 ? -3.532 3.329 35.189 1.00 93.19 384 GLU A CA 1
ATOM 3005 C C . GLU A 1 384 ? -3.252 4.707 34.567 1.00 93.19 384 GLU A C 1
ATOM 3007 O O . GLU A 1 384 ? -2.807 4.806 33.421 1.00 93.19 384 GLU A O 1
ATOM 3012 N N . ARG A 1 385 ? -3.457 5.795 35.322 1.00 95.75 385 ARG A N 1
ATOM 3013 C CA . ARG A 1 385 ? -3.098 7.148 34.869 1.00 95.75 385 ARG A CA 1
ATOM 3014 C C . ARG A 1 385 ? -1.597 7.310 34.659 1.00 95.75 385 ARG A C 1
ATOM 3016 O O . ARG A 1 385 ? -1.212 7.926 33.673 1.00 95.75 385 ARG A O 1
ATOM 3023 N N . LEU A 1 386 ? -0.764 6.749 35.535 1.00 96.56 386 LEU A N 1
ATOM 3024 C CA . LEU A 1 386 ? 0.690 6.768 35.372 1.00 96.56 386 LEU A CA 1
ATOM 3025 C C . LEU A 1 386 ? 1.113 6.071 34.072 1.00 96.56 386 LEU A C 1
ATOM 3027 O O . LEU A 1 386 ? 1.872 6.655 33.306 1.00 96.56 386 LEU A O 1
ATOM 3031 N N . VAL A 1 387 ? 0.560 4.889 33.768 1.00 96.69 387 VAL A N 1
ATOM 3032 C CA . VAL A 1 387 ? 0.809 4.188 32.491 1.00 96.69 387 VAL A CA 1
ATOM 3033 C C . VAL A 1 387 ? 0.414 5.060 31.295 1.00 96.69 387 VAL A C 1
ATOM 3035 O O . VAL A 1 387 ? 1.162 5.153 30.320 1.00 96.69 387 VAL A O 1
ATOM 3038 N N . GLY A 1 388 ? -0.733 5.739 31.378 1.00 97.00 388 GLY A N 1
ATOM 3039 C CA . GLY A 1 388 ? -1.178 6.688 30.356 1.00 97.00 388 GLY A CA 1
ATOM 3040 C C . GLY A 1 388 ? -0.206 7.856 30.165 1.00 97.00 388 GLY A C 1
ATOM 3041 O O . GLY A 1 388 ? 0.186 8.142 29.035 1.00 97.00 388 GLY A O 1
ATOM 3042 N N . TRP A 1 389 ? 0.233 8.490 31.256 1.00 98.12 389 TRP A N 1
ATOM 3043 C CA . TRP A 1 389 ? 1.202 9.591 31.222 1.00 98.12 389 TRP A CA 1
ATOM 3044 C C . TRP A 1 389 ? 2.564 9.161 30.682 1.00 98.12 389 TRP A C 1
ATOM 3046 O O . TRP A 1 389 ? 3.129 9.865 29.850 1.00 98.12 389 TRP A O 1
ATOM 3056 N N . MET A 1 390 ? 3.065 7.992 31.087 1.00 98.06 390 MET A N 1
ATOM 3057 C CA . MET A 1 390 ? 4.307 7.427 30.555 1.00 98.06 390 MET A CA 1
ATOM 3058 C C . MET A 1 390 ? 4.195 7.140 29.056 1.00 98.06 390 MET A C 1
ATOM 3060 O O . MET A 1 390 ? 5.108 7.461 28.302 1.00 98.06 390 MET A O 1
ATOM 3064 N N . SER A 1 391 ? 3.058 6.597 28.608 1.00 98.06 391 SER A N 1
ATOM 3065 C CA . SER A 1 391 ? 2.801 6.348 27.184 1.00 98.06 391 SER A CA 1
ATOM 3066 C C . SER A 1 391 ? 2.752 7.657 26.390 1.00 98.06 391 SER A C 1
ATOM 3068 O O . SER A 1 391 ? 3.364 7.757 25.331 1.00 98.06 391 SER A O 1
ATOM 3070 N N . ALA A 1 392 ? 2.083 8.690 26.913 1.00 98.06 392 ALA A N 1
ATOM 3071 C CA . ALA A 1 392 ? 2.045 10.014 26.292 1.00 98.06 392 ALA A CA 1
ATOM 3072 C C . ALA A 1 392 ? 3.436 10.665 26.225 1.00 98.06 392 ALA A C 1
ATOM 3074 O O . ALA A 1 392 ? 3.825 11.160 25.169 1.00 98.06 392 ALA A O 1
ATOM 3075 N N . ALA A 1 393 ? 4.204 10.623 27.316 1.00 98.25 393 ALA A N 1
ATOM 3076 C CA . ALA A 1 393 ? 5.575 11.128 27.354 1.00 98.25 393 ALA A CA 1
ATOM 3077 C C . ALA A 1 393 ? 6.478 10.380 26.360 1.00 98.25 393 ALA A C 1
ATOM 3079 O O . ALA A 1 393 ? 7.243 11.009 25.632 1.00 98.25 393 ALA A O 1
ATOM 3080 N N . GLY A 1 394 ? 6.333 9.055 26.264 1.00 97.38 394 GLY A N 1
ATOM 3081 C CA . GLY A 1 394 ? 7.030 8.231 25.280 1.00 97.38 394 GLY A CA 1
ATOM 3082 C C . GLY A 1 394 ? 6.687 8.614 23.839 1.00 97.38 394 GLY A C 1
ATOM 3083 O O . GLY A 1 394 ? 7.590 8.780 23.024 1.00 97.38 394 GLY A O 1
ATOM 3084 N N . ILE A 1 395 ? 5.404 8.828 23.522 1.00 97.62 395 ILE A N 1
ATOM 3085 C CA . ILE A 1 395 ? 4.972 9.318 22.201 1.00 97.62 395 ILE A CA 1
ATOM 3086 C C . ILE A 1 395 ? 5.597 10.683 21.890 1.00 97.62 395 ILE A C 1
ATOM 3088 O O . ILE A 1 395 ? 6.105 10.877 20.787 1.00 97.62 395 ILE A O 1
ATOM 3092 N N . LEU A 1 396 ? 5.580 11.619 22.845 1.00 97.62 396 LEU A N 1
ATOM 3093 C CA . LEU A 1 396 ? 6.156 12.955 22.667 1.00 97.62 396 LEU A CA 1
ATOM 3094 C C . LEU A 1 396 ? 7.670 12.899 22.438 1.00 97.62 396 LEU A C 1
ATOM 3096 O O . LEU A 1 396 ? 8.172 13.590 21.556 1.00 97.62 396 LEU A O 1
ATOM 3100 N N . LEU A 1 397 ? 8.387 12.051 23.178 1.00 97.19 397 LEU A N 1
ATOM 3101 C CA . LEU A 1 397 ? 9.826 11.857 23.003 1.00 97.19 397 LEU A CA 1
ATOM 3102 C C . LEU A 1 397 ? 10.151 11.256 21.628 1.00 97.19 397 LEU A C 1
ATOM 3104 O O . LEU A 1 397 ? 11.043 11.749 20.937 1.00 97.19 397 LEU A O 1
ATOM 3108 N N . LEU A 1 398 ? 9.402 10.231 21.205 1.00 96.62 398 LEU A N 1
ATOM 3109 C CA . LEU A 1 398 ? 9.546 9.633 19.875 1.00 96.62 398 LEU A CA 1
ATOM 3110 C C . LEU A 1 398 ? 9.259 10.650 18.770 1.00 96.62 398 LEU A C 1
ATOM 3112 O O . LEU A 1 398 ? 10.004 10.712 17.795 1.00 96.62 398 LEU A O 1
ATOM 3116 N N . PHE A 1 399 ? 8.218 11.470 18.931 1.00 97.00 399 PHE A N 1
ATOM 3117 C CA . PHE A 1 399 ? 7.906 12.532 17.983 1.00 97.00 399 PHE A CA 1
ATOM 3118 C C . PHE A 1 399 ? 9.010 13.587 17.927 1.00 97.00 399 PHE A C 1
ATOM 3120 O O . PHE A 1 399 ? 9.415 13.966 16.836 1.00 97.00 399 PHE A O 1
ATOM 3127 N N . ALA A 1 400 ? 9.528 14.042 19.071 1.00 97.19 400 ALA A N 1
ATOM 3128 C CA . ALA A 1 400 ? 10.605 15.027 19.115 1.00 97.19 400 ALA A CA 1
ATOM 3129 C C . ALA A 1 400 ? 11.880 14.501 18.437 1.00 97.19 400 ALA A C 1
ATOM 3131 O O . ALA A 1 400 ? 12.489 15.212 17.641 1.00 97.19 400 ALA A O 1
ATOM 3132 N N . SER A 1 401 ? 12.244 13.239 18.695 1.00 96.56 401 SER A N 1
ATOM 3133 C CA . SER A 1 401 ? 13.366 12.571 18.028 1.00 96.56 401 SER A CA 1
ATOM 3134 C C . SER A 1 401 ? 13.140 12.457 16.518 1.00 96.56 401 SER A C 1
ATOM 3136 O O . SER A 1 401 ? 14.010 12.845 15.741 1.00 96.56 401 SER A O 1
ATOM 3138 N N . TYR A 1 402 ? 11.951 12.011 16.101 1.00 96.00 402 TYR A N 1
ATOM 3139 C CA . TYR A 1 402 ? 11.573 11.920 14.693 1.00 96.00 402 TYR A CA 1
ATOM 3140 C C . TYR A 1 402 ? 11.629 13.288 14.000 1.00 96.00 402 TYR A C 1
ATOM 3142 O O . TYR A 1 402 ? 12.299 13.447 12.983 1.00 96.00 402 TYR A O 1
ATOM 3150 N N . ALA A 1 403 ? 10.992 14.301 14.587 1.00 96.88 403 ALA A N 1
ATOM 3151 C CA . ALA A 1 403 ? 10.954 15.655 14.056 1.00 96.88 403 ALA A CA 1
ATOM 3152 C C . ALA A 1 403 ? 12.350 16.276 13.962 1.00 96.88 403 ALA A C 1
ATOM 3154 O O . ALA A 1 403 ? 12.645 16.957 12.983 1.00 96.88 403 ALA A O 1
ATOM 3155 N N . TYR A 1 404 ? 13.225 16.005 14.934 1.00 97.56 404 TYR A N 1
ATOM 3156 C CA . TYR A 1 404 ? 14.620 16.426 14.881 1.00 97.56 404 TYR A CA 1
ATOM 3157 C C . TYR A 1 404 ? 15.359 15.790 13.695 1.00 97.56 404 TYR A C 1
ATOM 3159 O O . TYR A 1 404 ? 15.999 16.508 12.926 1.00 97.56 404 TYR A O 1
ATOM 3167 N N . SER A 1 405 ? 15.233 14.474 13.489 1.00 96.38 405 SER A N 1
ATOM 3168 C CA . SER A 1 405 ? 15.834 13.789 12.334 1.00 96.38 405 SER A CA 1
ATOM 3169 C C . SER A 1 405 ? 15.329 14.348 11.000 1.00 96.38 405 SER A C 1
ATOM 3171 O O . SER A 1 405 ? 16.127 14.643 10.109 1.00 96.38 405 SER A O 1
ATOM 3173 N N . GLU A 1 406 ? 14.020 14.562 10.873 1.00 96.62 406 GLU A N 1
ATOM 3174 C CA . GLU A 1 406 ? 13.405 15.154 9.678 1.00 96.62 406 GLU A CA 1
ATOM 3175 C C . GLU A 1 406 ? 13.860 16.606 9.452 1.00 96.62 406 GLU A C 1
ATOM 3177 O O . GLU A 1 406 ? 14.119 17.014 8.319 1.00 96.62 406 GLU A O 1
ATOM 3182 N N . PHE A 1 407 ? 14.033 17.383 10.524 1.00 97.69 407 PHE A N 1
ATOM 3183 C CA . PHE A 1 407 ? 14.550 18.748 10.451 1.00 97.69 407 PHE A CA 1
ATOM 3184 C C . PHE A 1 407 ? 16.017 18.793 10.004 1.00 97.69 407 PHE A C 1
ATOM 3186 O O . PHE A 1 407 ? 16.392 19.656 9.210 1.00 97.69 407 PHE A O 1
ATOM 3193 N N . VAL A 1 408 ? 16.850 17.842 10.443 1.00 97.31 408 VAL A N 1
ATOM 3194 C CA . VAL A 1 408 ? 18.238 17.716 9.968 1.00 97.31 408 VAL A CA 1
ATOM 3195 C C . VAL A 1 408 ? 18.276 17.441 8.462 1.00 97.31 408 VAL A C 1
ATOM 3197 O O . VAL A 1 408 ? 19.041 18.094 7.751 1.00 97.31 408 VAL A O 1
ATOM 3200 N N . MET A 1 409 ? 17.423 16.543 7.958 1.00 96.56 409 MET A N 1
ATOM 3201 C CA . MET A 1 409 ? 17.299 16.280 6.517 1.00 96.56 409 MET A CA 1
ATOM 3202 C C . MET A 1 409 ? 16.801 17.510 5.749 1.00 96.56 409 MET A C 1
ATOM 3204 O O . MET A 1 409 ? 17.353 17.854 4.706 1.00 96.56 409 MET A O 1
ATOM 3208 N N . PHE A 1 410 ? 15.815 18.226 6.291 1.00 96.56 410 PHE A N 1
ATOM 3209 C CA . PHE A 1 410 ? 15.309 19.465 5.702 1.00 96.56 410 PHE A CA 1
ATOM 3210 C C . PHE A 1 410 ? 16.378 20.563 5.631 1.00 96.56 410 PHE A C 1
ATOM 3212 O O . PHE A 1 410 ? 16.499 21.250 4.617 1.00 96.56 410 PHE A O 1
ATOM 3219 N N . ARG A 1 411 ? 17.218 20.683 6.667 1.00 97.31 411 ARG A N 1
ATOM 3220 C CA . ARG A 1 411 ? 18.389 21.570 6.662 1.00 97.31 411 ARG A CA 1
ATOM 3221 C C . ARG A 1 411 ? 19.396 21.171 5.582 1.00 97.31 411 ARG A C 1
ATOM 3223 O O . ARG A 1 411 ? 19.925 22.052 4.911 1.00 97.31 411 ARG A O 1
ATOM 3230 N N . MET A 1 412 ? 19.656 19.874 5.393 1.00 95.06 412 MET A N 1
ATOM 3231 C CA . MET A 1 412 ? 20.530 19.386 4.312 1.00 95.06 412 MET A CA 1
ATOM 3232 C C . MET A 1 412 ? 19.941 19.642 2.922 1.00 95.06 412 MET A C 1
ATOM 3234 O O . MET A 1 412 ? 20.683 19.869 1.975 1.00 95.06 412 MET A O 1
ATOM 3238 N N . ALA A 1 413 ? 18.615 19.699 2.811 1.00 93.94 413 ALA A N 1
ATOM 3239 C CA . ALA A 1 413 ? 17.911 20.174 1.625 1.00 93.94 413 ALA A CA 1
ATOM 3240 C C . ALA A 1 413 ? 17.831 21.714 1.539 1.00 93.94 413 ALA A C 1
ATOM 3242 O O . ALA A 1 413 ? 17.016 22.245 0.790 1.00 93.94 413 ALA A O 1
ATOM 3243 N N . HIS A 1 414 ? 18.642 22.448 2.309 1.00 95.50 414 HIS A N 1
ATOM 3244 C CA . HIS A 1 414 ? 18.680 23.914 2.342 1.00 95.50 414 HIS A CA 1
ATOM 3245 C C . HIS A 1 414 ? 17.324 24.573 2.640 1.00 95.50 414 HIS A C 1
ATOM 3247 O O . HIS A 1 414 ? 17.012 25.629 2.095 1.00 95.50 414 HIS A O 1
ATOM 3253 N N . TYR A 1 415 ? 16.509 23.950 3.497 1.00 95.56 415 TYR A N 1
ATOM 3254 C CA . TYR A 1 415 ? 15.180 24.440 3.885 1.00 95.56 415 TYR A CA 1
ATOM 3255 C C . TYR A 1 415 ? 14.204 24.610 2.707 1.00 95.56 415 TYR A C 1
ATOM 3257 O O . TYR A 1 415 ? 13.261 25.401 2.761 1.00 95.56 415 TYR A O 1
ATOM 3265 N N . ARG A 1 416 ? 14.413 23.847 1.630 1.00 92.38 416 ARG A N 1
ATOM 3266 C CA . ARG A 1 416 ? 13.580 23.878 0.429 1.00 92.38 416 ARG A CA 1
ATOM 3267 C C . ARG A 1 416 ? 12.501 22.805 0.470 1.00 92.38 416 ARG A C 1
ATOM 3269 O O . ARG A 1 416 ? 12.793 21.613 0.414 1.00 92.38 416 ARG A O 1
ATOM 3276 N N . LEU A 1 417 ? 11.240 23.232 0.546 1.00 89.44 417 LEU A N 1
ATOM 3277 C CA . LEU A 1 417 ? 10.081 22.330 0.611 1.00 89.44 417 LEU A CA 1
ATOM 3278 C C . LEU A 1 417 ? 9.873 21.514 -0.670 1.00 89.44 417 LEU A C 1
ATOM 3280 O O . LEU A 1 417 ? 9.318 20.421 -0.604 1.00 89.44 417 LEU A O 1
ATOM 3284 N N . ASP A 1 418 ? 10.318 22.031 -1.815 1.00 85.81 418 ASP A N 1
ATOM 3285 C CA . ASP A 1 418 ? 10.264 21.351 -3.111 1.00 85.81 418 ASP A CA 1
ATOM 3286 C C . ASP A 1 418 ? 11.293 20.217 -3.229 1.00 85.81 418 ASP A C 1
ATOM 3288 O O . ASP A 1 418 ? 11.073 19.253 -3.959 1.00 85.81 418 ASP A O 1
ATOM 3292 N N . LEU A 1 419 ? 12.394 20.299 -2.476 1.00 87.69 419 LEU A N 1
ATOM 3293 C CA . LEU A 1 419 ? 13.386 19.227 -2.375 1.00 87.69 419 LEU A CA 1
ATOM 3294 C C . LEU A 1 419 ? 13.067 18.266 -1.225 1.00 87.69 419 LEU A C 1
ATOM 3296 O O . LEU A 1 419 ? 13.337 17.069 -1.318 1.00 87.69 419 LEU A O 1
ATOM 3300 N N . TYR A 1 420 ? 12.494 18.784 -0.136 1.00 92.69 420 TYR A N 1
ATOM 3301 C CA . TYR A 1 420 ? 12.185 18.008 1.057 1.00 92.69 420 TYR A CA 1
ATOM 3302 C C . TYR A 1 420 ? 10.918 18.515 1.755 1.00 92.69 420 TYR A C 1
ATOM 3304 O O . TYR A 1 420 ? 10.945 19.459 2.547 1.00 92.69 420 TYR A O 1
ATOM 3312 N N . ALA A 1 421 ? 9.791 17.850 1.497 1.00 92.12 421 ALA A N 1
ATOM 3313 C CA . ALA A 1 421 ? 8.498 18.167 2.105 1.00 92.12 421 ALA A CA 1
ATOM 3314 C C . ALA A 1 421 ? 8.418 17.733 3.579 1.00 92.12 421 ALA A C 1
ATOM 3316 O O . ALA A 1 421 ? 7.752 16.751 3.922 1.00 92.12 421 ALA A O 1
ATOM 3317 N N . ILE A 1 422 ? 9.108 18.472 4.455 1.00 94.94 422 ILE A N 1
ATOM 3318 C CA . ILE A 1 422 ? 9.122 18.233 5.906 1.00 94.94 422 ILE A CA 1
ATOM 3319 C C . ILE A 1 422 ? 7.707 18.218 6.495 1.00 94.94 422 ILE A C 1
ATOM 3321 O O . ILE A 1 422 ? 7.416 17.417 7.374 1.00 94.94 422 ILE A O 1
ATOM 3325 N N . ASP A 1 423 ? 6.800 19.040 5.968 1.00 92.75 423 ASP A N 1
ATOM 3326 C CA . ASP A 1 423 ? 5.404 19.095 6.397 1.00 92.75 423 ASP A CA 1
ATOM 3327 C C . ASP A 1 423 ? 4.699 17.741 6.230 1.00 92.75 423 ASP A C 1
ATOM 3329 O O . ASP A 1 423 ? 4.102 17.233 7.176 1.00 92.75 423 ASP A O 1
ATOM 3333 N N . ARG A 1 424 ? 4.844 17.100 5.063 1.00 93.19 424 ARG A N 1
ATOM 3334 C CA . ARG A 1 424 ? 4.340 15.741 4.835 1.00 93.19 424 ARG A CA 1
ATOM 3335 C C . ARG A 1 424 ? 5.047 14.731 5.734 1.00 93.19 424 ARG A C 1
ATOM 3337 O O . ARG A 1 424 ? 4.382 13.874 6.303 1.00 93.19 424 ARG A O 1
ATOM 3344 N N . ARG A 1 425 ? 6.377 14.800 5.842 1.00 94.31 425 ARG A N 1
ATOM 3345 C CA . ARG A 1 425 ? 7.171 13.833 6.620 1.00 94.31 425 ARG A CA 1
ATOM 3346 C C . ARG A 1 425 ? 6.733 13.814 8.084 1.00 94.31 425 ARG A C 1
ATOM 3348 O O . ARG A 1 425 ? 6.395 12.757 8.602 1.00 94.31 425 ARG A O 1
ATOM 3355 N N . LEU A 1 426 ? 6.597 14.986 8.705 1.00 95.50 426 LEU A N 1
ATOM 3356 C CA . LEU A 1 426 ? 6.080 15.113 10.069 1.00 95.50 426 LEU A CA 1
ATOM 3357 C C . LEU A 1 426 ? 4.663 14.540 10.207 1.00 95.50 426 LEU A C 1
ATOM 3359 O O . LEU A 1 426 ? 4.390 13.822 11.167 1.00 95.50 426 LEU A O 1
ATOM 3363 N N . LEU A 1 427 ? 3.784 14.799 9.231 1.00 94.62 427 LEU A N 1
ATOM 3364 C CA . LEU A 1 427 ? 2.413 14.276 9.213 1.00 94.62 427 LEU A CA 1
ATOM 3365 C C . LEU A 1 427 ? 2.324 12.750 9.098 1.00 94.62 427 LEU A C 1
ATOM 33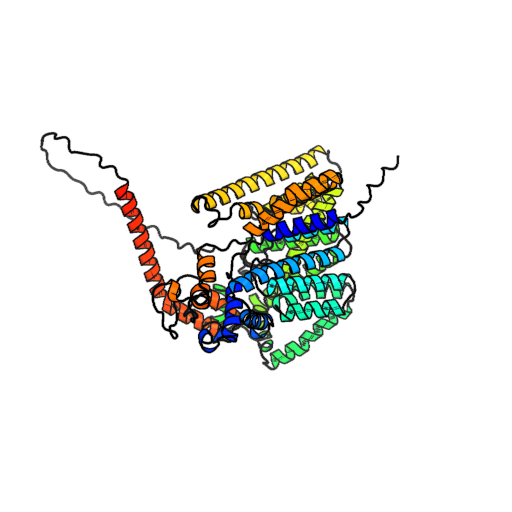67 O O . LEU A 1 427 ? 1.301 12.202 9.489 1.00 94.62 427 LEU A O 1
ATOM 3371 N N . VAL A 1 428 ? 3.359 12.059 8.610 1.00 93.12 428 VAL A N 1
ATOM 3372 C CA . VAL A 1 428 ? 3.386 10.585 8.518 1.00 93.12 428 VAL A CA 1
ATOM 3373 C C . VAL A 1 428 ? 3.646 9.925 9.884 1.00 93.12 428 VAL A C 1
ATOM 3375 O O . VAL A 1 428 ? 3.430 8.722 10.039 1.00 93.12 428 VAL A O 1
ATOM 3378 N N . PHE A 1 429 ? 4.034 10.685 10.916 1.00 95.94 429 PHE A N 1
ATOM 3379 C CA . PHE A 1 429 ? 4.147 10.151 12.274 1.00 95.94 429 PHE A CA 1
ATOM 3380 C C . PHE A 1 429 ? 2.779 9.659 12.773 1.00 95.94 429 PHE A C 1
ATOM 3382 O O . PHE A 1 429 ? 1.855 10.453 12.935 1.00 95.94 429 PHE A O 1
ATOM 3389 N N . ALA A 1 430 ? 2.637 8.355 13.032 1.00 94.12 430 ALA A N 1
ATOM 3390 C CA . ALA A 1 430 ? 1.334 7.696 13.189 1.00 94.12 430 ALA A CA 1
ATOM 3391 C C . ALA A 1 430 ? 0.374 8.361 14.211 1.00 94.12 430 ALA A C 1
ATOM 3393 O O . ALA A 1 430 ? -0.786 8.604 13.855 1.00 94.12 430 ALA A O 1
ATOM 3394 N N . PRO A 1 431 ? 0.807 8.734 15.436 1.00 94.56 431 PRO A N 1
ATOM 3395 C CA . PRO A 1 431 ? -0.030 9.501 16.361 1.00 94.56 431 PRO A CA 1
ATOM 3396 C C . PRO A 1 431 ? -0.496 10.852 15.826 1.00 94.56 431 PRO A C 1
ATOM 3398 O O . PRO A 1 431 ? -1.597 11.271 16.161 1.00 94.56 431 PRO A O 1
ATOM 3401 N N . LEU A 1 432 ? 0.303 11.538 15.007 1.00 95.62 432 LEU A N 1
ATOM 3402 C CA . LEU A 1 432 ? -0.090 12.806 14.396 1.00 95.62 432 LEU A CA 1
ATOM 3403 C C . LEU A 1 432 ? -1.055 12.560 13.230 1.00 95.62 432 LEU A C 1
ATOM 3405 O O . LEU A 1 432 ? -2.131 13.158 13.189 1.00 95.62 432 LEU A O 1
ATOM 3409 N N . ALA A 1 433 ? -0.701 11.621 12.346 1.00 95.44 433 ALA A N 1
ATOM 3410 C CA . ALA A 1 433 ? -1.451 11.257 11.147 1.00 95.44 433 ALA A CA 1
ATOM 3411 C C . ALA A 1 433 ? -2.902 10.870 11.457 1.00 95.44 433 ALA A C 1
ATOM 3413 O O . ALA A 1 433 ? -3.826 11.284 10.756 1.00 95.44 433 ALA A O 1
ATOM 3414 N N . LEU A 1 434 ? -3.106 10.064 12.505 1.00 97.00 434 LEU A N 1
ATOM 3415 C CA . LEU A 1 434 ? -4.428 9.613 12.941 1.00 97.00 434 LEU A CA 1
ATOM 3416 C C . LEU A 1 434 ? -4.998 10.494 14.062 1.00 97.00 434 LEU A C 1
ATOM 3418 O O . LEU A 1 434 ? -6.188 10.804 14.058 1.00 97.00 434 LEU A O 1
ATOM 3422 N N . GLY A 1 435 ? -4.173 10.931 15.014 1.00 96.44 435 GLY A N 1
ATOM 3423 C CA . GLY A 1 435 ? -4.630 11.696 16.174 1.00 96.44 435 GLY A CA 1
ATOM 3424 C C . GLY A 1 435 ? -5.230 13.050 15.808 1.00 96.44 435 GLY A C 1
ATOM 3425 O O . GLY A 1 435 ? -6.274 13.393 16.357 1.00 96.44 435 GLY A O 1
ATOM 3426 N N . LEU A 1 436 ? -4.653 13.790 14.851 1.00 96.44 436 LEU A N 1
ATOM 3427 C CA . LEU A 1 436 ? -5.217 15.075 14.411 1.00 96.44 436 LEU A CA 1
ATOM 3428 C C . LEU A 1 436 ? -6.629 14.919 13.810 1.00 96.44 436 LEU A C 1
ATOM 3430 O O . LEU A 1 436 ? -7.541 15.597 14.293 1.00 96.44 436 LEU A O 1
ATOM 3434 N N . PRO A 1 437 ? -6.879 14.008 12.844 1.00 97.19 437 PRO A N 1
ATOM 3435 C CA . PRO A 1 437 ? -8.235 13.705 12.389 1.00 97.19 437 PRO A CA 1
ATOM 3436 C C . PRO A 1 437 ? -9.184 13.306 13.515 1.00 97.19 437 PRO A C 1
ATOM 3438 O O . PRO A 1 437 ? -10.308 13.800 13.564 1.00 97.19 437 PRO A O 1
ATOM 3441 N N . LEU A 1 438 ? -8.749 12.452 14.446 1.00 96.19 438 LEU A N 1
ATOM 3442 C CA . LEU A 1 438 ? -9.591 12.013 15.562 1.00 96.19 438 LEU A CA 1
ATOM 3443 C C . LEU A 1 438 ? -9.940 13.158 16.523 1.00 96.19 438 LEU A C 1
ATOM 3445 O O . LEU A 1 438 ? -11.074 13.233 17.003 1.00 96.19 438 LEU A O 1
ATOM 3449 N N . LEU A 1 439 ? -9.006 14.077 16.778 1.00 95.50 439 LEU A N 1
ATOM 3450 C CA . LEU A 1 439 ? -9.268 15.310 17.523 1.00 95.50 439 LEU A CA 1
ATOM 3451 C C . LEU A 1 439 ? -10.251 16.213 16.769 1.00 95.50 439 LEU A C 1
ATOM 3453 O O . LEU A 1 439 ? -11.176 16.742 17.384 1.00 95.50 439 LEU A O 1
ATOM 3457 N N . GLY A 1 440 ? -10.115 16.324 15.445 1.00 95.62 440 GLY A N 1
ATOM 3458 C CA . GLY A 1 440 ? -11.063 17.032 14.584 1.00 95.62 440 GLY A CA 1
ATOM 3459 C C . GLY A 1 440 ? -12.478 16.450 14.660 1.00 95.62 440 GLY A C 1
ATOM 3460 O O . GLY A 1 440 ? -13.443 17.195 14.820 1.00 95.62 440 GLY A O 1
ATOM 3461 N N . VAL A 1 441 ? -12.612 15.119 14.644 1.00 94.88 441 VAL A N 1
ATOM 3462 C CA . VAL A 1 441 ? -13.898 14.419 14.829 1.00 94.88 441 VAL A CA 1
ATOM 3463 C C . VAL A 1 441 ? -14.490 14.704 16.205 1.00 94.88 441 VAL A C 1
ATOM 3465 O O . VAL A 1 441 ? -15.657 15.074 16.312 1.00 94.88 441 VAL A O 1
ATOM 3468 N N . ARG A 1 442 ? -13.682 14.594 17.264 1.00 93.69 442 ARG A N 1
ATOM 3469 C CA . ARG A 1 442 ? -14.098 14.899 18.642 1.00 93.69 442 ARG A CA 1
ATOM 3470 C C . ARG A 1 442 ? -14.574 16.343 18.796 1.00 93.69 442 ARG A C 1
ATOM 3472 O O . ARG A 1 442 ? -15.554 16.592 19.497 1.00 93.69 442 ARG A O 1
ATOM 3479 N N . LEU A 1 443 ? -13.881 17.291 18.166 1.00 95.81 443 LEU A N 1
ATOM 3480 C CA . LEU A 1 443 ? -14.275 18.695 18.152 1.00 95.81 443 LEU A CA 1
ATOM 3481 C C . LEU A 1 443 ? -15.602 18.874 17.404 1.00 95.81 443 LEU A C 1
ATOM 3483 O O . LEU A 1 443 ? -16.524 19.478 17.944 1.00 95.81 443 LEU A O 1
ATOM 3487 N N . TRP A 1 444 ? -15.736 18.281 16.214 1.00 95.81 444 TRP A N 1
ATOM 3488 C CA . TRP A 1 444 ? -16.962 18.324 15.411 1.00 95.81 444 TRP A CA 1
ATOM 3489 C C . TRP A 1 444 ? -18.192 17.815 16.174 1.00 95.81 444 TRP A C 1
ATOM 3491 O O . TRP A 1 444 ? -19.258 18.435 16.140 1.00 95.81 444 TRP A O 1
ATOM 3501 N N . GLU A 1 445 ? -18.045 16.702 16.897 1.00 92.88 445 GLU A N 1
ATOM 3502 C CA . GLU A 1 445 ? -19.112 16.109 17.709 1.00 92.88 445 GLU A CA 1
ATOM 3503 C C . GLU A 1 445 ? -19.596 17.055 18.818 1.00 92.88 445 GLU A C 1
ATOM 3505 O O . GLU A 1 445 ? -20.799 17.110 19.074 1.00 92.88 445 GLU A O 1
ATOM 3510 N N . ARG A 1 446 ? -18.688 17.835 19.423 1.00 94.88 446 ARG A N 1
ATOM 3511 C CA . ARG A 1 446 ? -18.991 18.786 20.509 1.00 94.88 446 ARG A CA 1
ATOM 3512 C C . ARG A 1 446 ? -19.590 20.110 20.037 1.00 94.88 446 ARG A C 1
ATOM 3514 O O . ARG A 1 446 ? -20.229 20.794 20.831 1.00 94.88 446 ARG A O 1
ATOM 3521 N N . LEU A 1 447 ? -19.373 20.492 18.782 1.00 95.94 447 LEU A N 1
ATOM 3522 C CA . LEU A 1 447 ? -19.870 21.756 18.244 1.00 95.94 447 LEU A CA 1
ATOM 3523 C C . LEU A 1 447 ? -21.368 21.683 17.909 1.00 95.94 447 LEU A C 1
ATOM 3525 O O . LEU A 1 447 ? -21.853 20.694 17.354 1.00 95.94 447 LEU A O 1
ATOM 3529 N N . ALA A 1 448 ? -22.086 22.773 18.189 1.00 95.38 448 ALA A N 1
ATOM 3530 C CA . ALA A 1 448 ? -23.442 23.002 17.689 1.00 95.38 448 ALA A CA 1
ATOM 3531 C C . ALA A 1 448 ? -23.442 23.241 16.165 1.00 95.38 448 ALA A C 1
ATOM 3533 O O . ALA A 1 448 ? -22.393 23.467 15.561 1.00 95.38 448 ALA A O 1
ATOM 3534 N N . THR A 1 449 ? -24.616 23.243 15.525 1.00 94.56 449 THR A N 1
ATOM 3535 C CA . THR A 1 449 ? -24.752 23.390 14.059 1.00 94.56 449 THR A CA 1
ATOM 3536 C C . THR A 1 449 ? -24.043 24.630 13.499 1.00 94.56 449 THR A C 1
ATOM 3538 O O . THR A 1 449 ? -23.357 24.526 12.480 1.00 94.56 449 THR A O 1
ATOM 3541 N N . GLY A 1 450 ? -24.137 25.780 14.181 1.00 96.06 450 GLY A N 1
ATOM 3542 C CA . GLY A 1 450 ? -23.420 27.001 13.790 1.00 96.06 450 GLY A CA 1
ATOM 3543 C C . GLY A 1 450 ? -21.899 26.830 13.844 1.00 96.06 450 GLY A C 1
ATOM 3544 O O . GLY A 1 450 ? -21.211 27.098 12.864 1.00 96.06 450 GLY A O 1
ATOM 3545 N N . GLY A 1 451 ? -21.379 26.267 14.941 1.00 96.75 451 GLY A N 1
ATOM 3546 C CA . GLY A 1 451 ? -19.950 25.973 15.093 1.00 96.75 451 GLY A CA 1
ATOM 3547 C C . GLY A 1 451 ? -19.431 24.941 14.086 1.00 96.75 451 GLY A C 1
ATOM 3548 O O . GLY A 1 451 ? -18.330 25.093 13.570 1.00 96.75 451 GLY A O 1
ATOM 3549 N N . ARG A 1 452 ? -20.232 23.924 13.742 1.00 96.62 452 ARG A N 1
ATOM 3550 C CA . ARG A 1 452 ? -19.907 22.948 12.685 1.00 96.62 452 ARG A CA 1
ATOM 3551 C C . ARG A 1 452 ? -19.807 23.606 11.315 1.00 96.62 452 ARG A C 1
ATOM 3553 O O . ARG A 1 452 ? -18.880 23.319 10.567 1.00 96.62 452 ARG A O 1
ATOM 3560 N N . THR A 1 453 ? -20.739 24.502 11.000 1.00 97.12 453 THR A N 1
ATOM 3561 C CA . THR A 1 453 ? -20.716 25.268 9.746 1.00 97.12 453 THR A CA 1
ATOM 3562 C C . THR A 1 453 ? -19.478 26.160 9.689 1.00 97.12 453 THR A C 1
ATOM 3564 O O . THR A 1 453 ? -18.767 26.143 8.690 1.00 97.12 453 THR A O 1
ATOM 3567 N N . LEU A 1 454 ? -19.159 26.850 10.788 1.00 97.75 454 LEU A N 1
ATOM 3568 C CA . LEU A 1 454 ? -17.956 27.673 10.900 1.00 97.75 454 LEU A CA 1
ATOM 3569 C C . LEU A 1 454 ? -16.676 26.845 10.725 1.00 97.75 454 LEU A C 1
ATOM 3571 O O . LEU A 1 454 ? -15.815 27.217 9.937 1.00 97.75 454 LEU A O 1
ATOM 3575 N N . LEU A 1 455 ? -16.563 25.696 11.401 1.00 97.44 455 LEU A N 1
ATOM 3576 C CA . LEU A 1 455 ? -15.407 24.803 11.278 1.00 97.44 455 LEU A CA 1
ATOM 3577 C C . LEU A 1 455 ? -15.276 24.240 9.856 1.00 97.44 455 LEU A C 1
ATOM 3579 O O . LEU A 1 455 ? -14.174 24.130 9.323 1.00 97.44 455 LEU A O 1
ATOM 3583 N N . PHE A 1 456 ? -16.395 23.905 9.215 1.00 97.69 456 PHE A N 1
ATOM 3584 C CA . PHE A 1 456 ? -16.388 23.448 7.831 1.00 97.69 456 PHE A CA 1
ATOM 3585 C C . PHE A 1 456 ? -15.891 24.543 6.878 1.00 97.69 456 PHE A C 1
ATOM 3587 O O . PHE A 1 456 ? -14.943 24.313 6.131 1.00 97.69 456 PHE A O 1
ATOM 3594 N N . VAL A 1 457 ? -16.483 25.738 6.943 1.00 98.06 457 VAL A N 1
ATOM 3595 C CA . VAL A 1 457 ? -16.186 26.844 6.020 1.00 98.06 457 VAL A CA 1
ATOM 3596 C C . VAL A 1 457 ? -14.808 27.454 6.273 1.00 98.06 457 VAL A C 1
ATOM 3598 O O . VAL A 1 457 ? -14.089 27.709 5.315 1.00 98.06 457 VAL A O 1
ATOM 3601 N N . LEU A 1 458 ? -14.416 27.676 7.531 1.00 98.00 458 LEU A N 1
ATOM 3602 C CA . LEU A 1 458 ? -13.165 28.368 7.867 1.00 98.00 458 LEU A CA 1
ATOM 3603 C C . LEU A 1 458 ? -11.952 27.447 8.001 1.00 98.00 458 LEU A C 1
ATOM 3605 O O . LEU A 1 458 ? -10.828 27.937 7.954 1.00 98.00 458 LEU A O 1
ATOM 3609 N N . VAL A 1 459 ? -12.145 26.137 8.188 1.00 97.44 459 VAL A N 1
ATOM 3610 C CA . VAL A 1 459 ? -11.026 25.199 8.379 1.00 97.44 459 VAL A CA 1
ATOM 3611 C C . VAL A 1 459 ? -11.013 24.120 7.307 1.00 97.44 459 VAL A C 1
ATOM 3613 O O . VAL A 1 459 ? -10.037 24.022 6.569 1.00 97.44 459 VAL A O 1
ATOM 3616 N N . LEU A 1 460 ? -12.077 23.322 7.172 1.00 97.81 460 LEU A N 1
ATOM 3617 C CA . LEU A 1 460 ? -12.053 22.186 6.240 1.00 97.81 460 LEU A CA 1
ATOM 3618 C C . LEU A 1 460 ? -11.984 22.626 4.772 1.00 97.81 460 LEU A C 1
ATOM 3620 O O . LEU A 1 460 ? -11.162 22.085 4.038 1.00 97.81 460 LEU A O 1
ATOM 3624 N N . CYS A 1 461 ? -12.772 23.614 4.340 1.00 98.19 461 CYS A N 1
ATOM 3625 C CA . CYS A 1 461 ? -12.727 24.108 2.958 1.00 98.19 461 CYS A CA 1
ATOM 3626 C C . CYS A 1 461 ? -11.339 24.673 2.579 1.00 98.19 461 CYS A C 1
ATOM 3628 O O . CYS A 1 461 ? -10.764 24.194 1.597 1.00 98.19 461 CYS A O 1
ATOM 3630 N N . PRO A 1 462 ? -10.731 25.595 3.359 1.00 98.25 462 PRO A N 1
ATOM 3631 C CA . PRO A 1 462 ? -9.368 26.054 3.101 1.00 98.25 462 PRO A CA 1
ATOM 3632 C C . PRO A 1 462 ? -8.341 24.924 3.128 1.00 98.25 462 PRO A C 1
ATOM 3634 O O . PRO A 1 462 ? -7.464 24.882 2.270 1.00 98.25 462 PRO A O 1
ATOM 3637 N N . LEU A 1 463 ? -8.458 23.968 4.057 1.00 97.56 463 LEU A N 1
ATOM 3638 C CA . LEU A 1 463 ? -7.549 22.822 4.102 1.00 97.56 463 LEU A CA 1
ATOM 3639 C C . LEU A 1 463 ? -7.685 21.921 2.876 1.00 97.56 463 LEU A C 1
ATOM 3641 O O . LEU A 1 463 ? -6.662 21.439 2.399 1.00 97.56 463 LEU A O 1
ATOM 3645 N N . VAL A 1 464 ? -8.887 21.705 2.333 1.00 98.31 464 VAL A N 1
ATOM 3646 C CA . VAL A 1 464 ? -9.064 20.987 1.058 1.00 98.31 464 VAL A CA 1
ATOM 3647 C C . VAL A 1 464 ? -8.341 21.729 -0.063 1.00 98.31 464 VAL A C 1
ATOM 3649 O O . VAL A 1 464 ? -7.578 21.103 -0.793 1.00 98.31 464 VAL A O 1
ATOM 3652 N N . MET A 1 465 ? -8.511 23.051 -0.165 1.00 97.94 465 MET A N 1
ATOM 3653 C CA . MET A 1 465 ? -7.843 23.858 -1.195 1.00 97.94 465 MET A CA 1
ATOM 3654 C C . MET A 1 465 ? -6.318 23.805 -1.064 1.00 97.94 465 MET A C 1
ATOM 3656 O O . MET A 1 465 ? -5.629 23.512 -2.037 1.00 97.94 465 MET A O 1
ATOM 3660 N N . VAL A 1 466 ? -5.780 24.011 0.143 1.00 96.44 466 VAL A N 1
ATOM 3661 C CA . VAL A 1 466 ? -4.336 23.908 0.406 1.00 96.44 466 VAL A CA 1
ATOM 3662 C C . VAL A 1 466 ? -3.830 22.502 0.096 1.00 96.44 466 VAL A C 1
ATOM 3664 O O . VAL A 1 466 ? -2.780 22.351 -0.520 1.00 96.44 466 VAL A O 1
ATOM 3667 N N . SER A 1 467 ? -4.573 21.465 0.486 1.00 96.69 467 SER A N 1
ATOM 3668 C CA . SER A 1 467 ? -4.186 20.078 0.213 1.00 96.69 467 SER A CA 1
ATOM 3669 C C . SER A 1 467 ? -4.189 19.781 -1.282 1.00 96.69 467 SER A C 1
ATOM 3671 O O . SER A 1 467 ? -3.271 19.122 -1.745 1.00 96.69 467 SER A O 1
ATOM 3673 N N . ALA A 1 468 ? -5.153 20.304 -2.043 1.00 96.50 468 ALA A N 1
ATOM 3674 C CA . ALA A 1 468 ? -5.205 20.159 -3.495 1.00 96.50 468 ALA A CA 1
ATOM 3675 C C . ALA A 1 468 ? -4.032 20.871 -4.185 1.00 96.50 468 ALA A C 1
ATOM 3677 O O . ALA A 1 468 ? -3.378 20.279 -5.037 1.00 96.50 468 ALA A O 1
ATOM 3678 N N . VAL A 1 469 ? -3.709 22.100 -3.769 1.00 95.00 469 VAL A N 1
ATOM 3679 C CA . VAL A 1 469 ? -2.568 22.860 -4.309 1.00 95.00 469 VAL A CA 1
ATOM 3680 C C . VAL A 1 469 ? -1.234 22.181 -3.988 1.00 95.00 469 VAL A C 1
ATOM 3682 O O . VAL A 1 469 ? -0.329 22.184 -4.815 1.00 95.00 469 VAL A O 1
ATOM 3685 N N . ARG A 1 470 ? -1.100 21.581 -2.799 1.00 93.75 470 ARG A N 1
ATOM 3686 C CA . ARG A 1 470 ? 0.135 20.908 -2.354 1.00 93.75 470 ARG A CA 1
ATOM 3687 C C . ARG A 1 470 ? 0.160 19.408 -2.632 1.00 93.75 470 ARG A C 1
ATOM 3689 O O . ARG A 1 470 ? 1.076 18.728 -2.172 1.00 93.75 470 ARG A O 1
ATOM 3696 N N . TRP A 1 471 ? -0.846 18.884 -3.329 1.00 95.94 471 TRP A N 1
ATOM 3697 C CA . TRP A 1 471 ? -0.921 17.462 -3.634 1.00 95.94 471 TRP A CA 1
ATOM 3698 C C . TRP A 1 471 ? 0.175 17.049 -4.617 1.00 95.94 471 TRP A C 1
ATOM 3700 O O . TRP A 1 471 ? 0.736 15.964 -4.480 1.00 95.94 471 TRP A O 1
ATOM 3710 N N . ASP A 1 472 ? 0.518 17.924 -5.561 1.00 94.88 472 ASP A N 1
ATOM 3711 C CA . ASP A 1 472 ? 1.636 17.725 -6.476 1.00 94.88 472 ASP A CA 1
ATOM 3712 C C . ASP A 1 472 ? 2.976 17.928 -5.750 1.00 94.88 472 ASP A C 1
ATOM 3714 O O . ASP A 1 472 ? 3.304 19.023 -5.292 1.00 94.88 472 ASP A O 1
ATOM 3718 N N . LEU A 1 473 ? 3.737 16.843 -5.626 1.00 92.31 473 LEU A N 1
ATOM 3719 C CA . LEU A 1 473 ? 5.069 16.780 -5.025 1.00 92.31 473 LEU A CA 1
ATOM 3720 C C . LEU A 1 473 ? 6.102 16.289 -6.050 1.00 92.31 473 LEU A C 1
ATOM 3722 O O . LEU A 1 473 ? 7.124 15.705 -5.686 1.00 92.31 473 LEU A O 1
ATOM 3726 N N . ARG A 1 474 ? 5.851 16.487 -7.348 1.00 93.31 474 ARG A N 1
ATOM 3727 C CA . ARG A 1 474 ? 6.875 16.239 -8.366 1.00 93.31 474 ARG A CA 1
ATOM 3728 C C . ARG A 1 474 ? 8.106 17.086 -8.063 1.00 93.31 474 ARG A C 1
ATOM 3730 O O . ARG A 1 474 ? 8.008 18.297 -7.866 1.00 93.31 474 ARG A O 1
ATOM 3737 N N . SER A 1 475 ? 9.273 16.443 -8.030 1.00 89.81 475 SER A N 1
ATOM 3738 C CA . SER A 1 475 ? 10.534 17.172 -7.911 1.00 89.81 475 SER A CA 1
ATOM 3739 C C . SER A 1 475 ? 10.734 18.062 -9.146 1.00 89.81 475 SER A C 1
ATOM 3741 O O . SER A 1 475 ? 10.176 17.767 -10.209 1.00 89.81 475 SER A O 1
ATOM 3743 N N . PRO A 1 476 ? 11.558 19.122 -9.060 1.00 90.69 476 PRO A N 1
ATOM 3744 C CA . PRO A 1 476 ? 11.851 19.968 -10.217 1.00 90.69 476 PRO A CA 1
ATOM 3745 C C . PRO A 1 476 ? 12.347 19.182 -11.441 1.00 90.69 476 PRO A C 1
ATOM 3747 O O . PRO A 1 476 ? 11.998 19.521 -12.567 1.00 90.69 476 PRO A O 1
ATOM 3750 N N . GLU A 1 477 ? 13.109 18.107 -11.220 1.00 88.44 477 GLU A N 1
ATOM 3751 C CA . GLU A 1 477 ? 13.596 17.210 -12.274 1.00 88.44 477 GLU A CA 1
ATOM 3752 C C . GLU A 1 477 ? 12.459 16.422 -12.937 1.00 88.44 477 GLU A C 1
ATOM 3754 O O . GLU A 1 477 ? 12.316 16.451 -14.158 1.00 88.44 477 GLU A O 1
ATOM 3759 N N . VAL A 1 478 ? 11.605 15.768 -12.140 1.00 91.81 478 VAL A N 1
ATOM 3760 C CA . VAL A 1 478 ? 10.460 15.004 -12.660 1.00 91.81 478 VAL A CA 1
ATOM 3761 C C . VAL A 1 478 ? 9.512 15.921 -13.428 1.00 91.81 478 VAL A C 1
ATOM 3763 O O . VAL A 1 478 ? 9.079 15.589 -14.528 1.00 91.81 478 VAL A O 1
ATOM 3766 N N . LEU A 1 479 ? 9.245 17.112 -12.889 1.00 93.12 479 LEU A N 1
ATOM 3767 C CA . LEU A 1 479 ? 8.405 18.108 -13.540 1.00 93.12 479 LEU A CA 1
ATOM 3768 C C . LEU A 1 479 ? 9.014 18.602 -14.861 1.00 93.12 479 LEU A C 1
ATOM 3770 O O . LEU A 1 479 ? 8.276 18.816 -15.822 1.00 93.12 479 LEU A O 1
ATOM 3774 N N . ALA A 1 480 ? 10.337 18.777 -14.929 1.00 92.69 480 ALA A N 1
ATOM 3775 C CA . ALA A 1 480 ? 11.022 19.165 -16.158 1.00 92.69 480 ALA A CA 1
ATOM 3776 C C . ALA A 1 480 ? 10.888 18.087 -17.245 1.00 92.69 480 ALA A C 1
ATOM 3778 O O . ALA A 1 480 ? 10.539 18.418 -18.376 1.00 92.69 480 ALA A O 1
ATOM 3779 N N . PHE A 1 481 ? 11.085 16.808 -16.906 1.00 93.19 481 PHE A N 1
ATOM 3780 C CA . PHE A 1 481 ? 10.919 15.705 -17.861 1.00 93.19 481 PHE A CA 1
ATOM 3781 C C . PHE A 1 481 ? 9.470 15.526 -18.306 1.00 93.19 481 PHE A C 1
ATOM 3783 O O . PHE A 1 481 ? 9.209 15.402 -19.497 1.00 93.19 481 PHE A O 1
ATOM 3790 N N . GLU A 1 482 ? 8.515 15.580 -17.381 1.00 95.00 482 GLU A N 1
ATOM 3791 C CA . GLU A 1 482 ? 7.096 15.471 -17.723 1.00 95.00 482 GLU A CA 1
ATOM 3792 C C . GLU A 1 482 ? 6.623 16.636 -18.612 1.00 95.00 482 GLU A C 1
ATOM 3794 O O . GLU A 1 482 ? 5.866 16.421 -19.558 1.00 95.00 482 GLU A O 1
ATOM 3799 N N . ARG A 1 483 ? 7.116 17.863 -18.391 1.00 94.69 483 ARG A N 1
ATOM 3800 C CA . ARG A 1 483 ? 6.833 19.017 -19.272 1.00 94.69 483 ARG A CA 1
ATOM 3801 C C . ARG A 1 483 ? 7.503 18.915 -20.641 1.00 94.69 483 ARG A C 1
ATOM 3803 O O . ARG A 1 483 ? 6.995 19.482 -21.605 1.00 94.69 483 ARG A O 1
ATOM 3810 N N . ALA A 1 484 ? 8.625 18.208 -20.723 1.00 94.38 484 ALA A N 1
ATOM 3811 C CA . ALA A 1 484 ? 9.365 17.954 -21.954 1.00 94.38 484 ALA A CA 1
ATOM 3812 C C . ALA A 1 484 ? 8.990 16.614 -22.603 1.00 94.38 484 ALA A C 1
ATOM 3814 O O . ALA A 1 484 ? 9.778 16.053 -23.363 1.00 94.38 484 ALA A O 1
ATOM 3815 N N . THR A 1 485 ? 7.798 16.086 -22.310 1.00 93.56 485 THR A N 1
ATOM 3816 C CA . THR A 1 485 ? 7.320 14.846 -22.923 1.00 93.56 485 THR A CA 1
ATOM 3817 C C . THR A 1 485 ? 7.406 14.946 -24.447 1.00 93.56 485 THR A C 1
ATOM 3819 O O . THR A 1 485 ? 6.820 15.847 -25.049 1.00 93.56 485 THR A O 1
ATOM 3822 N N . PHE A 1 486 ? 8.156 14.022 -25.048 1.00 91.62 486 PHE A N 1
ATOM 3823 C CA . PHE A 1 486 ? 8.420 13.931 -26.487 1.00 91.62 486 PHE A CA 1
ATOM 3824 C C . PHE A 1 486 ? 9.104 15.167 -27.099 1.00 91.62 486 PHE A C 1
ATOM 3826 O O . PHE A 1 486 ? 8.975 15.431 -28.293 1.00 91.62 486 PHE A O 1
ATOM 3833 N N . ARG A 1 487 ? 9.839 15.933 -26.285 1.00 91.50 487 ARG A N 1
ATOM 3834 C CA . ARG A 1 487 ? 10.609 17.114 -26.698 1.00 91.50 487 ARG A CA 1
ATOM 3835 C C . ARG A 1 487 ? 12.098 16.876 -26.475 1.00 91.50 487 ARG A C 1
ATOM 3837 O O . ARG A 1 487 ? 12.649 17.177 -25.417 1.00 91.50 487 ARG A O 1
ATOM 3844 N N . THR A 1 488 ? 12.760 16.308 -27.483 1.00 89.06 488 THR A N 1
ATOM 3845 C CA . THR A 1 488 ? 14.199 15.982 -27.444 1.00 89.06 488 THR A CA 1
ATOM 3846 C C . THR A 1 488 ? 15.100 17.220 -27.397 1.00 89.06 488 THR A C 1
ATOM 3848 O O . THR A 1 488 ? 16.257 17.132 -26.992 1.00 89.06 488 THR A O 1
ATOM 3851 N N . ASP A 1 489 ? 14.585 18.377 -27.814 1.00 87.25 489 ASP A N 1
ATOM 3852 C CA . ASP A 1 489 ? 15.291 19.656 -27.917 1.00 87.25 489 ASP A CA 1
ATOM 3853 C C . ASP A 1 489 ? 15.674 20.268 -26.561 1.00 87.25 489 ASP A C 1
ATOM 3855 O O . ASP A 1 489 ? 16.547 21.134 -26.519 1.00 87.25 489 ASP A O 1
ATOM 3859 N N . ILE A 1 490 ? 15.129 19.766 -25.444 1.00 89.00 490 ILE A N 1
ATOM 3860 C CA . ILE A 1 490 ? 15.492 20.214 -24.086 1.00 89.00 490 ILE A CA 1
ATOM 3861 C C . ILE A 1 490 ? 16.997 20.093 -23.782 1.00 89.00 490 ILE A C 1
ATOM 3863 O O . ILE A 1 490 ? 17.516 20.831 -22.946 1.00 89.00 490 ILE A O 1
ATOM 3867 N N . PHE A 1 491 ? 17.715 19.197 -24.465 1.00 86.31 491 PHE A N 1
ATOM 3868 C CA . PHE A 1 491 ? 19.162 19.023 -24.290 1.00 86.31 491 PHE A CA 1
ATOM 3869 C C . PHE A 1 491 ? 20.007 19.903 -25.219 1.00 86.31 491 PHE A C 1
ATOM 3871 O O . PHE A 1 491 ? 21.232 19.877 -25.124 1.00 86.31 491 PHE A O 1
ATOM 3878 N N . GLY A 1 492 ? 19.386 20.661 -26.130 1.00 88.44 492 GLY A N 1
ATOM 3879 C CA . GLY A 1 492 ? 20.085 21.520 -27.092 1.00 88.44 492 GLY A CA 1
ATOM 3880 C C . GLY A 1 492 ? 20.946 20.764 -28.112 1.00 88.44 492 GLY A C 1
ATOM 3881 O O . GLY A 1 492 ? 21.737 21.380 -28.822 1.00 88.44 492 GLY A O 1
ATOM 3882 N N . VAL A 1 493 ? 20.811 19.436 -28.189 1.00 88.19 493 VAL A N 1
ATOM 3883 C CA . VAL A 1 493 ? 21.558 18.562 -29.099 1.00 88.19 493 VAL A CA 1
ATOM 3884 C C . VAL A 1 493 ? 20.614 17.581 -29.785 1.00 88.19 493 VAL A C 1
ATOM 3886 O O . VAL A 1 493 ? 19.681 17.061 -29.173 1.00 88.19 493 VAL A O 1
ATOM 3889 N N . ARG A 1 494 ? 20.856 17.311 -31.070 1.00 88.12 494 ARG A N 1
ATOM 3890 C CA . ARG A 1 494 ? 20.072 16.332 -31.830 1.00 88.12 494 ARG A CA 1
ATOM 3891 C C . ARG A 1 494 ? 20.545 14.921 -31.482 1.00 88.12 494 ARG A C 1
ATOM 3893 O O . ARG A 1 494 ? 21.684 14.568 -31.776 1.00 88.12 494 ARG A O 1
ATOM 3900 N N . ILE A 1 495 ? 19.663 14.121 -30.888 1.00 87.69 495 ILE A N 1
ATOM 3901 C CA . ILE A 1 495 ? 19.914 12.706 -30.581 1.00 87.69 495 ILE A CA 1
ATOM 3902 C C . ILE A 1 495 ? 19.274 11.848 -31.688 1.00 87.69 495 ILE A C 1
ATOM 3904 O O . ILE A 1 495 ? 18.059 11.967 -31.893 1.00 87.69 495 ILE A O 1
ATOM 3908 N N . PRO A 1 496 ? 20.050 11.009 -32.409 1.00 87.38 496 PRO A N 1
ATOM 3909 C CA . PRO A 1 496 ? 19.535 10.177 -33.501 1.00 87.38 496 PRO A CA 1
ATOM 3910 C C . PRO A 1 496 ? 18.341 9.316 -33.085 1.00 87.38 496 PRO A C 1
ATOM 3912 O O . PRO A 1 496 ? 18.246 8.914 -31.925 1.00 87.38 496 PRO A O 1
ATOM 3915 N N . GLU A 1 497 ? 17.420 9.057 -34.014 1.00 83.94 497 GLU A N 1
ATOM 3916 C CA . GLU A 1 497 ? 16.182 8.292 -33.773 1.00 83.94 497 GLU A CA 1
ATOM 3917 C C . GLU A 1 497 ? 16.417 6.826 -33.413 1.00 83.94 497 GLU A C 1
ATOM 3919 O O . GLU A 1 497 ? 15.689 6.254 -32.608 1.00 83.94 497 GLU A O 1
ATOM 3924 N N . ASP A 1 498 ? 17.503 6.269 -33.925 1.00 82.81 498 ASP A N 1
ATOM 3925 C CA . ASP A 1 498 ? 17.967 4.902 -33.733 1.00 82.81 498 ASP A CA 1
ATOM 3926 C C . ASP A 1 498 ? 18.954 4.745 -32.561 1.00 82.81 498 ASP A C 1
ATOM 3928 O O . ASP A 1 498 ? 19.398 3.634 -32.260 1.00 82.81 498 ASP A O 1
ATOM 3932 N N . ALA A 1 499 ? 19.304 5.835 -31.870 1.00 83.88 499 ALA A N 1
ATOM 3933 C CA . ALA A 1 499 ? 20.271 5.785 -30.782 1.00 83.88 499 ALA A CA 1
ATOM 3934 C C . ALA A 1 499 ? 19.732 5.002 -29.572 1.00 83.88 499 ALA A C 1
ATOM 3936 O O . ALA A 1 499 ? 18.671 5.311 -29.026 1.00 83.88 499 ALA A O 1
ATOM 3937 N N . GLN A 1 500 ? 20.526 4.050 -29.075 1.00 81.19 500 GLN A N 1
ATOM 3938 C CA . GLN A 1 500 ? 20.342 3.511 -27.728 1.00 81.19 500 GLN A CA 1
ATOM 3939 C C . GLN A 1 500 ? 20.955 4.462 -26.706 1.00 81.19 500 GLN A C 1
ATOM 3941 O O . GLN A 1 500 ? 22.123 4.841 -26.807 1.00 81.19 500 GLN A O 1
ATOM 3946 N N . VAL A 1 501 ? 20.168 4.834 -25.700 1.00 88.69 501 VAL A N 1
ATOM 3947 C CA . VAL A 1 501 ? 20.583 5.829 -24.711 1.00 88.69 501 VAL A CA 1
ATOM 3948 C C . VAL A 1 501 ? 21.055 5.128 -23.446 1.00 88.69 501 VAL A C 1
ATOM 3950 O O . VAL A 1 501 ? 20.316 4.363 -22.828 1.00 88.69 501 VAL A O 1
ATOM 3953 N N . LEU A 1 502 ? 22.284 5.420 -23.026 1.00 87.69 502 LEU A N 1
ATOM 3954 C CA . LEU A 1 502 ? 22.715 5.154 -21.660 1.00 87.69 502 LEU A CA 1
ATOM 3955 C C . LEU A 1 502 ? 22.388 6.380 -20.812 1.00 87.69 502 LEU A C 1
ATOM 3957 O O . LEU A 1 502 ? 23.047 7.413 -20.919 1.00 87.69 502 LEU A O 1
ATOM 3961 N N . TRP A 1 503 ? 21.374 6.254 -19.964 1.00 86.50 503 TRP A N 1
ATOM 3962 C CA . TRP A 1 503 ? 21.008 7.298 -19.020 1.00 86.50 503 TRP A CA 1
ATOM 3963 C C . TRP A 1 503 ? 21.599 6.976 -17.652 1.00 86.50 503 TRP A C 1
ATOM 3965 O O . TRP A 1 503 ? 21.340 5.913 -17.091 1.00 86.50 503 TRP A O 1
ATOM 3975 N N . GLY A 1 504 ? 22.457 7.862 -17.145 1.00 71.69 504 GLY A N 1
ATOM 3976 C CA . GLY A 1 504 ? 23.055 7.692 -15.824 1.00 71.69 504 GLY A CA 1
ATOM 3977 C C . GLY A 1 504 ? 21.990 7.752 -14.727 1.00 71.69 504 GLY A C 1
ATOM 3978 O O . GLY A 1 504 ? 21.095 8.590 -14.792 1.00 71.69 504 GLY A O 1
ATOM 3979 N N . TYR A 1 505 ? 22.140 6.913 -13.698 1.00 64.75 505 TYR A N 1
ATOM 3980 C CA . TYR A 1 505 ? 21.193 6.737 -12.586 1.00 64.75 505 TYR A CA 1
ATOM 3981 C C . TYR A 1 505 ? 19.847 6.107 -12.983 1.00 64.75 505 TYR A C 1
ATOM 3983 O O . TYR A 1 505 ? 19.497 5.973 -14.149 1.00 64.75 505 TYR A O 1
ATOM 3991 N N . GLU A 1 506 ? 19.116 5.641 -11.972 1.00 67.75 506 GLU A N 1
ATOM 3992 C CA . GLU A 1 506 ? 17.918 4.800 -12.056 1.00 67.75 506 GLU A CA 1
ATOM 3993 C C . GLU A 1 506 ? 16.681 5.541 -12.611 1.00 67.75 506 GLU A C 1
ATOM 3995 O O . GLU A 1 506 ? 15.619 5.520 -12.003 1.00 67.75 506 GLU A O 1
ATOM 4000 N N . THR A 1 507 ? 16.768 6.234 -13.750 1.00 81.62 507 THR A N 1
ATOM 4001 C CA . THR A 1 507 ? 15.606 6.935 -14.320 1.00 81.62 507 THR A CA 1
ATOM 4002 C C . THR A 1 507 ? 15.357 6.531 -15.769 1.00 81.62 507 THR A C 1
ATOM 4004 O O . THR A 1 507 ? 16.175 6.710 -16.665 1.00 81.62 507 THR A O 1
ATOM 4007 N N . LEU A 1 508 ? 14.186 5.932 -15.999 1.00 91.69 508 LEU A N 1
ATOM 4008 C CA . LEU A 1 508 ? 13.709 5.550 -17.333 1.00 91.69 508 LEU A CA 1
ATOM 4009 C C . LEU A 1 508 ? 12.851 6.644 -17.977 1.00 91.69 508 LEU A C 1
ATOM 4011 O O . LEU A 1 508 ? 12.590 6.598 -19.174 1.00 91.69 508 LEU A O 1
ATOM 4015 N N . THR A 1 509 ? 12.446 7.654 -17.205 1.00 91.88 509 THR A N 1
ATOM 4016 C CA . THR A 1 509 ? 11.642 8.782 -17.685 1.00 91.88 509 THR A CA 1
ATOM 4017 C C . THR A 1 509 ? 12.377 9.607 -18.735 1.00 91.88 509 THR A C 1
ATOM 4019 O O . THR A 1 509 ? 11.787 9.911 -19.762 1.00 91.88 509 THR A O 1
ATOM 4022 N N . GLY A 1 510 ? 13.662 9.918 -18.549 1.00 92.38 510 GLY A N 1
ATOM 4023 C CA . GLY A 1 510 ? 14.447 10.647 -19.553 1.00 92.38 510 GLY A CA 1
ATOM 4024 C C . GLY A 1 510 ? 14.445 9.938 -20.918 1.00 92.38 510 GLY A C 1
ATOM 4025 O O . GLY A 1 510 ? 13.909 10.484 -21.885 1.00 92.38 510 GLY A O 1
ATOM 4026 N N . PRO A 1 511 ? 14.959 8.697 -21.010 1.00 93.19 511 PRO A N 1
ATOM 4027 C CA . PRO A 1 511 ? 14.972 7.943 -22.263 1.00 93.19 511 PRO A CA 1
ATOM 4028 C C . PRO A 1 511 ? 13.580 7.706 -22.845 1.00 93.19 511 PRO A C 1
ATOM 4030 O O . PRO A 1 511 ? 13.350 7.969 -24.025 1.00 93.19 511 PRO A O 1
ATOM 4033 N N . TRP A 1 512 ? 12.635 7.230 -22.030 1.00 94.00 512 TRP A N 1
ATOM 4034 C CA . TRP A 1 512 ? 11.351 6.787 -22.555 1.00 94.00 512 TRP A CA 1
ATOM 4035 C C . TRP A 1 512 ? 10.382 7.933 -22.827 1.00 94.00 512 TRP A C 1
ATOM 4037 O O . TRP A 1 512 ? 9.768 7.955 -23.890 1.00 94.00 512 TRP A O 1
ATOM 4047 N N . LEU A 1 513 ? 10.235 8.872 -21.889 1.00 93.94 513 LEU A N 1
ATOM 4048 C CA . LEU A 1 513 ? 9.227 9.932 -21.952 1.00 93.94 513 LEU A CA 1
ATOM 4049 C C . LEU A 1 513 ? 9.720 11.167 -22.713 1.00 93.94 513 LEU A C 1
ATOM 4051 O O . LEU A 1 513 ? 8.951 11.754 -23.467 1.00 93.94 513 LEU A O 1
ATOM 4055 N N . VAL A 1 514 ? 10.981 11.569 -22.530 1.00 93.88 514 VAL A N 1
ATOM 4056 C CA . VAL A 1 514 ? 11.524 12.786 -23.163 1.00 93.88 514 VAL A CA 1
ATOM 4057 C C . VAL A 1 514 ? 12.134 12.459 -24.518 1.00 93.88 514 VAL A C 1
ATOM 4059 O O . VAL A 1 514 ? 11.753 13.048 -25.526 1.00 93.88 514 VAL A O 1
ATOM 4062 N N . LEU A 1 515 ? 13.070 11.506 -24.546 1.00 93.31 515 LEU A N 1
ATOM 4063 C CA . LEU A 1 515 ? 13.855 11.225 -25.745 1.00 93.31 515 LEU A CA 1
ATOM 4064 C C . LEU A 1 515 ? 13.148 10.337 -26.765 1.00 93.31 515 LEU A C 1
ATOM 4066 O O . LEU A 1 515 ? 13.554 10.333 -27.921 1.00 93.31 515 LEU A O 1
ATOM 4070 N N . GLN A 1 516 ? 12.132 9.580 -26.344 1.00 93.12 516 GLN A N 1
ATOM 4071 C CA . GLN A 1 516 ? 11.527 8.516 -27.149 1.00 93.12 516 GLN A CA 1
ATOM 4072 C C . GLN A 1 516 ? 12.582 7.541 -27.687 1.00 93.12 516 GLN A C 1
ATOM 4074 O O . GLN A 1 516 ? 12.663 7.293 -28.888 1.00 93.12 516 GLN A O 1
ATOM 4079 N N . ARG A 1 517 ? 13.442 7.025 -26.803 1.00 92.25 517 ARG A N 1
ATOM 4080 C CA . ARG A 1 517 ? 14.485 6.048 -27.148 1.00 92.25 517 ARG A CA 1
ATOM 4081 C C . ARG A 1 517 ? 14.471 4.871 -26.190 1.00 92.25 517 ARG A C 1
ATOM 4083 O O . ARG A 1 517 ? 14.129 5.020 -25.017 1.00 92.25 517 ARG A O 1
ATOM 4090 N N . ALA A 1 518 ? 14.912 3.715 -26.676 1.00 91.62 518 ALA A N 1
ATOM 4091 C CA . ALA A 1 518 ? 15.218 2.580 -25.818 1.00 91.62 518 ALA A CA 1
ATOM 4092 C C . ALA A 1 518 ? 16.400 2.913 -24.891 1.00 91.62 518 ALA A C 1
ATOM 4094 O O . ALA A 1 518 ? 17.392 3.524 -25.306 1.00 91.62 518 ALA A O 1
ATOM 4095 N N . SER A 1 519 ? 16.301 2.485 -23.632 1.00 92.31 519 SER A N 1
ATOM 4096 C CA . SER A 1 519 ? 17.400 2.598 -22.679 1.00 92.31 519 SER A CA 1
ATOM 4097 C C . SER A 1 519 ? 18.286 1.361 -22.777 1.00 92.31 519 SER A C 1
ATOM 4099 O O . SER A 1 519 ? 17.794 0.228 -22.765 1.00 92.31 519 SER A O 1
ATOM 4101 N N . PHE A 1 520 ? 19.602 1.562 -22.858 1.00 91.44 520 PHE A N 1
ATOM 4102 C CA . PHE A 1 520 ? 20.550 0.451 -22.936 1.00 91.44 520 PHE A CA 1
ATOM 4103 C C . PHE A 1 520 ? 20.490 -0.425 -21.676 1.00 91.44 520 PHE A C 1
ATOM 4105 O O . PHE A 1 520 ? 20.433 -1.655 -21.781 1.00 91.44 520 PHE A O 1
ATOM 4112 N N . PHE A 1 521 ? 20.506 0.211 -20.499 1.00 91.81 521 PHE A N 1
ATOM 4113 C CA . PHE A 1 521 ? 20.410 -0.450 -19.201 1.00 91.81 521 PHE A CA 1
ATOM 4114 C C . PHE A 1 521 ? 19.919 0.508 -18.103 1.00 91.81 521 PHE A C 1
ATOM 4116 O O . PHE A 1 521 ? 20.399 1.634 -17.984 1.00 91.81 521 PHE A O 1
ATOM 4123 N N . SER A 1 522 ? 19.044 0.013 -17.234 1.00 91.25 522 SER A N 1
ATOM 4124 C CA . SER A 1 522 ? 18.655 0.600 -15.955 1.00 91.25 522 SER A CA 1
ATOM 4125 C C . SER A 1 522 ? 18.255 -0.525 -14.995 1.00 91.25 522 SER A C 1
ATOM 4127 O O . SER A 1 522 ? 17.573 -1.458 -15.427 1.00 91.25 522 SER A O 1
ATOM 4129 N N . PRO A 1 523 ? 18.586 -0.447 -13.692 1.00 89.62 523 PRO A N 1
ATOM 4130 C CA . PRO A 1 523 ? 18.125 -1.429 -12.708 1.00 89.62 523 PRO A CA 1
ATOM 4131 C C . PRO A 1 523 ? 16.601 -1.630 -12.709 1.00 89.62 523 PRO A C 1
ATOM 4133 O O . PRO A 1 523 ? 16.128 -2.753 -12.552 1.00 89.62 523 PRO A O 1
ATOM 4136 N N . HIS A 1 524 ? 15.817 -0.581 -12.989 1.00 90.06 524 HIS A N 1
ATOM 4137 C CA . HIS A 1 524 ? 14.357 -0.686 -13.088 1.00 90.06 524 HIS A CA 1
ATOM 4138 C C . HIS A 1 524 ? 13.882 -1.608 -14.220 1.00 90.06 524 HIS A C 1
ATOM 4140 O O . HIS A 1 524 ? 12.826 -2.236 -14.093 1.00 90.06 524 HIS A O 1
ATOM 4146 N N . GLN A 1 525 ? 14.665 -1.756 -15.296 1.00 91.31 525 GLN A N 1
ATOM 4147 C CA . GLN A 1 525 ? 14.340 -2.692 -16.375 1.00 91.31 525 GLN A CA 1
ATOM 4148 C C . GLN A 1 525 ? 14.371 -4.155 -15.895 1.00 91.31 525 GLN A C 1
ATOM 4150 O O . GLN A 1 525 ? 13.737 -5.022 -16.488 1.00 91.31 525 GLN A O 1
ATOM 4155 N N . LEU A 1 526 ? 15.050 -4.444 -14.782 1.00 91.44 526 LEU A N 1
ATOM 4156 C CA . LEU A 1 526 ? 15.133 -5.792 -14.215 1.00 91.44 526 LEU A CA 1
ATOM 4157 C C . LEU A 1 526 ? 13.951 -6.146 -13.306 1.00 91.44 526 LEU A C 1
ATOM 4159 O O . LEU A 1 526 ? 13.893 -7.250 -12.775 1.00 91.44 526 LEU A O 1
ATOM 4163 N N . SER A 1 527 ? 12.965 -5.261 -13.153 1.00 88.19 527 SER A N 1
ATOM 4164 C CA . SER A 1 527 ? 11.738 -5.531 -12.385 1.00 88.19 527 SER A CA 1
ATOM 4165 C C . SER A 1 527 ? 10.976 -6.786 -12.849 1.00 88.19 527 SER A C 1
ATOM 4167 O O . SER A 1 527 ? 10.280 -7.418 -12.054 1.00 88.19 527 SER A O 1
ATOM 4169 N N . GLY A 1 528 ? 11.127 -7.177 -14.121 1.00 88.69 528 GLY A N 1
ATOM 4170 C CA . GLY A 1 528 ? 10.536 -8.384 -14.703 1.00 88.69 528 GLY A CA 1
ATOM 4171 C C . GLY A 1 528 ? 11.370 -9.665 -14.557 1.00 88.69 528 GLY A C 1
ATOM 4172 O O . GLY A 1 528 ? 10.898 -10.726 -14.964 1.00 88.69 528 GLY A O 1
ATOM 4173 N N . GLN A 1 529 ? 12.573 -9.606 -13.976 1.00 92.81 529 GLN A N 1
ATOM 4174 C CA . GLN A 1 529 ? 13.548 -10.710 -13.999 1.00 92.81 529 GLN A CA 1
ATOM 4175 C C . GLN A 1 529 ? 13.094 -11.982 -13.264 1.00 92.81 529 GLN A C 1
ATOM 4177 O O . GLN A 1 529 ? 13.629 -13.054 -13.518 1.00 92.81 529 GLN A O 1
ATOM 4182 N N . VAL A 1 530 ? 12.099 -11.891 -12.373 1.00 92.50 530 VAL A N 1
ATOM 4183 C CA . VAL A 1 530 ? 11.481 -13.063 -11.719 1.00 92.50 530 VAL A CA 1
ATOM 4184 C C . VAL A 1 530 ? 10.590 -13.870 -12.669 1.00 92.50 530 VAL A C 1
ATOM 4186 O O . VAL A 1 530 ? 10.351 -15.048 -12.437 1.00 92.50 530 VAL A O 1
ATOM 4189 N N . PHE A 1 531 ? 10.112 -13.261 -13.757 1.00 90.38 531 PHE A N 1
ATOM 4190 C CA . PHE A 1 531 ? 9.235 -13.918 -14.733 1.00 90.38 531 PHE A CA 1
ATOM 4191 C C . PHE A 1 531 ? 9.991 -14.469 -15.938 1.00 90.38 531 PHE A C 1
ATOM 4193 O O . PHE A 1 531 ? 9.438 -15.278 -16.676 1.00 90.38 531 PHE A O 1
ATOM 4200 N N . ASN A 1 532 ? 11.222 -14.008 -16.170 1.00 91.94 532 ASN A N 1
ATOM 4201 C CA . ASN A 1 532 ? 11.988 -14.374 -17.350 1.00 91.94 532 ASN A CA 1
ATOM 4202 C C . ASN A 1 532 ? 13.485 -14.475 -17.024 1.00 91.94 532 ASN A C 1
ATOM 4204 O O . ASN A 1 532 ? 14.142 -13.485 -16.691 1.00 91.94 532 ASN A O 1
ATOM 4208 N N . ARG A 1 533 ? 14.015 -15.689 -17.174 1.00 93.88 533 ARG A N 1
ATOM 4209 C CA . ARG A 1 533 ? 15.427 -16.009 -16.977 1.00 93.88 533 ARG A CA 1
ATOM 4210 C C . ARG A 1 533 ? 16.345 -15.241 -17.926 1.00 93.88 533 ARG A C 1
ATOM 4212 O O . ARG A 1 533 ? 17.356 -14.695 -17.492 1.00 93.88 533 ARG A O 1
ATOM 4219 N N . ASP A 1 534 ? 16.010 -15.186 -19.208 1.00 94.62 534 ASP A N 1
ATOM 4220 C CA . ASP A 1 534 ? 16.853 -14.560 -20.227 1.00 94.62 534 ASP A CA 1
ATOM 4221 C C . ASP A 1 534 ? 16.952 -13.049 -20.026 1.00 94.62 534 ASP A C 1
ATOM 4223 O O . ASP A 1 534 ? 18.027 -12.481 -20.210 1.00 94.62 534 ASP A O 1
ATOM 4227 N N . MET A 1 535 ? 15.887 -12.413 -19.528 1.00 93.81 535 MET A N 1
ATOM 4228 C CA . MET A 1 535 ? 15.928 -11.025 -19.065 1.00 93.81 535 MET A CA 1
ATOM 4229 C C . MET A 1 535 ? 16.929 -10.842 -17.921 1.00 93.81 535 MET A C 1
ATOM 4231 O O . MET A 1 535 ? 17.730 -9.907 -17.953 1.00 93.81 535 MET A O 1
ATOM 4235 N N . ALA A 1 536 ? 16.906 -11.729 -16.921 1.00 94.50 536 ALA A N 1
ATOM 4236 C CA . ALA A 1 536 ? 17.824 -11.675 -15.784 1.00 94.50 536 ALA A CA 1
ATOM 4237 C C . ALA A 1 536 ? 19.287 -11.802 -16.247 1.00 94.50 536 ALA A C 1
ATOM 4239 O O . ALA A 1 536 ? 20.148 -10.998 -15.877 1.00 94.50 536 ALA A O 1
ATOM 4240 N N . MET A 1 537 ? 19.554 -12.782 -17.114 1.00 96.06 537 MET A N 1
ATOM 4241 C CA . MET A 1 537 ? 20.889 -13.050 -17.645 1.00 96.06 537 MET A CA 1
ATOM 4242 C C . MET A 1 537 ? 21.368 -11.929 -18.573 1.00 96.06 537 MET A C 1
ATOM 4244 O O . MET A 1 537 ? 22.507 -11.478 -18.446 1.00 96.06 537 MET A O 1
ATOM 4248 N N . ASP A 1 538 ? 20.517 -11.429 -19.475 1.00 95.56 538 ASP A N 1
ATOM 4249 C CA . ASP A 1 538 ? 20.876 -10.327 -20.370 1.00 95.56 538 ASP A CA 1
ATOM 4250 C C . ASP A 1 538 ? 21.107 -9.026 -19.601 1.00 95.56 538 ASP A C 1
ATOM 4252 O O . ASP A 1 538 ? 22.102 -8.337 -19.827 1.00 95.56 538 ASP A O 1
ATOM 4256 N N . GLY A 1 539 ? 20.260 -8.749 -18.611 1.00 94.19 539 GLY A N 1
ATOM 4257 C CA . GLY A 1 539 ? 20.443 -7.654 -17.671 1.00 94.19 539 GLY A CA 1
ATOM 4258 C C . GLY A 1 539 ? 21.799 -7.707 -16.975 1.00 94.19 539 GLY A C 1
ATOM 4259 O O . GLY A 1 539 ? 22.549 -6.730 -17.009 1.00 94.19 539 GLY A O 1
ATOM 4260 N N . ARG A 1 540 ? 22.172 -8.866 -16.415 1.00 93.88 540 ARG A N 1
ATOM 4261 C CA . ARG A 1 540 ? 23.483 -9.049 -15.773 1.00 93.88 540 ARG A CA 1
ATOM 4262 C C . ARG A 1 540 ? 24.637 -8.884 -16.764 1.00 93.88 540 ARG A C 1
ATOM 4264 O O . ARG A 1 540 ? 25.644 -8.267 -16.417 1.00 93.88 540 ARG A O 1
ATOM 4271 N N . ARG A 1 541 ? 24.504 -9.367 -18.005 1.00 95.25 541 ARG A N 1
ATOM 4272 C CA . ARG A 1 541 ? 25.516 -9.156 -19.057 1.00 95.25 541 ARG A CA 1
ATOM 4273 C C . ARG A 1 541 ? 25.699 -7.675 -19.386 1.00 95.25 541 ARG A C 1
ATOM 4275 O O . ARG A 1 541 ? 26.839 -7.217 -19.450 1.00 95.25 541 ARG A O 1
ATOM 4282 N N . ARG A 1 542 ? 24.611 -6.922 -19.574 1.00 93.12 542 ARG A N 1
ATOM 4283 C CA . ARG A 1 542 ? 24.668 -5.474 -19.851 1.00 93.12 542 ARG A CA 1
ATOM 4284 C C . ARG A 1 542 ? 25.268 -4.703 -18.678 1.00 93.12 542 ARG A C 1
ATOM 4286 O O . ARG A 1 542 ? 26.159 -3.886 -18.893 1.00 93.12 542 ARG A O 1
ATOM 4293 N N . LEU A 1 543 ? 24.866 -5.035 -17.453 1.00 91.38 543 LEU A N 1
ATOM 4294 C CA . LEU A 1 543 ? 25.442 -4.484 -16.228 1.00 91.38 543 LEU A CA 1
ATOM 4295 C C . LEU A 1 543 ? 26.961 -4.709 -16.160 1.00 91.38 543 LEU A C 1
ATOM 4297 O O . LEU A 1 543 ? 27.719 -3.765 -15.950 1.00 91.38 543 LEU A O 1
ATOM 4301 N N . ASN A 1 544 ? 27.423 -5.937 -16.409 1.00 92.50 544 ASN A N 1
ATOM 4302 C CA . ASN A 1 544 ? 28.851 -6.266 -16.395 1.00 92.50 544 ASN A CA 1
ATOM 4303 C C . ASN A 1 544 ? 29.643 -5.493 -17.463 1.00 92.50 544 ASN A C 1
ATOM 4305 O O . ASN A 1 544 ? 30.778 -5.097 -17.205 1.00 92.50 544 ASN A O 1
ATOM 4309 N N . ARG A 1 545 ? 29.053 -5.234 -18.640 1.00 92.44 545 ARG A N 1
ATOM 4310 C CA . ARG A 1 545 ? 29.673 -4.394 -19.685 1.00 92.44 545 ARG A CA 1
ATOM 4311 C C . ARG A 1 545 ? 29.794 -2.930 -19.266 1.00 92.44 545 ARG A C 1
ATOM 4313 O O . ARG A 1 545 ? 30.765 -2.280 -19.636 1.00 92.44 545 ARG A O 1
ATOM 4320 N N . LEU A 1 546 ? 28.832 -2.416 -18.500 1.00 89.88 546 LEU A N 1
ATOM 4321 C CA . LEU A 1 546 ? 28.843 -1.034 -18.008 1.00 89.88 546 LEU A CA 1
ATOM 4322 C C . LEU A 1 546 ? 29.713 -0.832 -16.772 1.00 89.88 546 LEU A C 1
ATOM 4324 O O . LEU A 1 546 ? 30.118 0.294 -16.490 1.00 89.88 546 LEU A O 1
ATOM 4328 N N . TYR A 1 547 ? 30.012 -1.902 -16.041 1.00 88.31 547 TYR A N 1
ATOM 4329 C CA . TYR A 1 547 ? 30.726 -1.832 -14.773 1.00 88.31 547 TYR A CA 1
ATOM 4330 C C . TYR A 1 547 ? 32.063 -1.059 -14.839 1.00 88.31 547 TYR A C 1
ATOM 4332 O O . TYR A 1 547 ? 32.296 -0.223 -13.960 1.00 88.31 547 TYR A O 1
ATOM 4340 N N . PRO A 1 548 ? 32.922 -1.225 -15.871 1.00 89.06 548 PRO A N 1
ATOM 4341 C CA . PRO A 1 548 ? 34.126 -0.405 -16.018 1.00 89.06 548 PRO A CA 1
ATOM 4342 C C . PRO A 1 548 ? 33.810 1.086 -16.204 1.00 89.06 548 PRO A C 1
ATOM 4344 O O . PRO A 1 548 ? 34.431 1.932 -15.561 1.00 89.06 548 PRO A O 1
ATOM 4347 N N . CYS A 1 549 ? 32.809 1.414 -17.028 1.00 84.44 549 CYS A N 1
ATOM 4348 C CA . CYS A 1 549 ? 32.392 2.792 -17.284 1.00 84.44 549 CYS A CA 1
ATOM 4349 C C . CYS A 1 549 ? 31.851 3.461 -16.017 1.00 84.44 549 CYS A C 1
ATOM 4351 O O . CYS A 1 549 ? 32.209 4.599 -15.725 1.00 84.44 549 CYS A O 1
ATOM 4353 N N . TRP A 1 550 ? 31.032 2.758 -15.231 1.00 84.75 550 TRP A N 1
ATOM 4354 C CA . TRP A 1 550 ? 30.519 3.283 -13.966 1.00 84.75 550 TRP A CA 1
ATOM 4355 C C . TRP A 1 550 ? 31.619 3.523 -12.945 1.00 84.75 550 TRP A C 1
ATOM 4357 O O . TRP A 1 550 ? 31.649 4.599 -12.356 1.00 84.75 550 TRP A O 1
ATOM 4367 N N . LYS A 1 551 ? 32.582 2.601 -12.813 1.00 84.62 551 LYS A N 1
ATOM 4368 C CA . LYS A 1 551 ? 33.768 2.840 -11.981 1.00 84.62 551 LYS A CA 1
ATOM 4369 C C . LYS A 1 551 ? 34.492 4.116 -12.398 1.00 84.62 551 LYS A C 1
ATOM 4371 O O . LYS A 1 551 ? 34.813 4.933 -11.542 1.00 84.62 551 LYS A O 1
ATOM 4376 N N . MET A 1 552 ? 34.722 4.319 -13.696 1.00 84.94 552 MET A N 1
ATOM 4377 C CA . MET A 1 552 ? 35.377 5.533 -14.197 1.00 84.94 552 MET A CA 1
ATOM 4378 C C . MET A 1 552 ? 34.566 6.802 -13.904 1.00 84.94 552 MET A C 1
ATOM 4380 O O . MET A 1 552 ? 35.144 7.807 -13.493 1.00 84.94 552 MET A O 1
ATOM 4384 N N . ILE A 1 553 ? 33.242 6.762 -14.080 1.00 82.75 553 ILE A N 1
ATOM 4385 C CA . ILE A 1 553 ? 32.346 7.884 -13.762 1.00 82.75 553 ILE A CA 1
ATOM 4386 C C . ILE A 1 553 ? 32.396 8.203 -12.264 1.00 82.75 553 ILE A C 1
ATOM 4388 O O . ILE A 1 553 ? 32.520 9.372 -11.896 1.00 82.75 553 ILE A O 1
ATOM 4392 N N . ASP A 1 554 ? 32.355 7.186 -11.404 1.00 81.81 554 ASP A N 1
ATOM 4393 C CA . ASP A 1 554 ? 32.436 7.352 -9.954 1.00 81.81 554 ASP A CA 1
ATOM 4394 C C . ASP A 1 554 ? 33.785 7.923 -9.519 1.00 81.81 554 ASP A C 1
ATOM 4396 O O . ASP A 1 554 ? 33.816 8.895 -8.763 1.00 81.81 554 ASP A O 1
ATOM 4400 N N . PHE A 1 555 ? 34.895 7.403 -10.052 1.00 84.75 555 PHE A N 1
ATOM 4401 C CA . PHE A 1 555 ? 36.224 7.963 -9.806 1.00 84.75 555 PHE A CA 1
ATOM 4402 C C . PHE A 1 555 ? 36.310 9.427 -10.247 1.00 84.75 555 PHE A C 1
ATOM 4404 O O . PHE A 1 555 ? 36.785 10.271 -9.488 1.00 84.75 555 PHE A O 1
ATOM 4411 N N . ALA A 1 556 ? 35.806 9.757 -11.440 1.00 84.38 556 ALA A N 1
ATOM 4412 C CA . ALA A 1 556 ? 35.802 11.127 -11.943 1.00 84.38 556 ALA A CA 1
ATOM 4413 C C . ALA A 1 556 ? 34.934 12.060 -11.082 1.00 84.38 556 ALA A C 1
ATOM 4415 O O . ALA A 1 556 ? 35.307 13.214 -10.859 1.00 84.38 556 ALA A O 1
ATOM 4416 N N . ARG A 1 557 ? 33.791 11.579 -10.579 1.00 83.19 557 ARG A N 1
ATOM 4417 C CA . ARG A 1 557 ? 32.921 12.333 -9.668 1.00 83.19 557 ARG A CA 1
ATOM 4418 C C . ARG A 1 557 ? 33.619 12.609 -8.339 1.00 83.19 557 ARG A C 1
ATOM 4420 O O . ARG A 1 557 ? 33.699 13.771 -7.947 1.00 83.19 557 ARG A O 1
ATOM 4427 N N . ILE A 1 558 ? 34.181 11.578 -7.705 1.00 83.56 558 ILE A N 1
ATOM 4428 C CA . ILE A 1 558 ? 34.916 11.701 -6.437 1.00 83.56 558 ILE A CA 1
ATOM 4429 C C . ILE A 1 558 ? 36.094 12.668 -6.599 1.00 83.56 558 ILE A C 1
ATOM 4431 O O . ILE A 1 558 ? 36.270 13.568 -5.779 1.00 83.56 558 ILE A O 1
ATOM 4435 N N . ALA A 1 559 ? 36.857 12.554 -7.690 1.00 86.12 559 ALA A N 1
ATOM 4436 C CA . ALA A 1 559 ? 37.970 13.456 -7.975 1.00 86.12 559 ALA A CA 1
ATOM 4437 C C . ALA A 1 559 ? 37.513 14.921 -8.121 1.00 86.12 559 ALA A C 1
ATOM 4439 O O . ALA A 1 559 ? 38.141 15.826 -7.569 1.00 86.12 559 ALA A O 1
ATOM 4440 N N . ARG A 1 560 ? 36.390 15.179 -8.813 1.00 87.12 560 ARG A N 1
ATOM 4441 C CA . ARG A 1 560 ? 35.821 16.536 -8.934 1.00 87.12 560 ARG A CA 1
ATOM 4442 C C . ARG A 1 560 ? 35.340 17.084 -7.595 1.00 87.12 560 ARG A C 1
ATOM 4444 O O . ARG A 1 560 ? 35.533 18.269 -7.330 1.00 87.12 560 ARG A O 1
ATOM 4451 N N . GLU A 1 561 ? 34.704 16.261 -6.768 1.00 83.44 561 GLU A N 1
ATOM 4452 C CA . GLU A 1 561 ? 34.253 16.660 -5.431 1.00 83.44 561 GLU A CA 1
ATOM 4453 C C . GLU A 1 561 ? 35.441 16.998 -4.527 1.00 83.44 561 GLU A C 1
ATOM 4455 O O . GLU A 1 561 ? 35.451 18.063 -3.911 1.00 83.44 561 GLU A O 1
ATOM 4460 N N . GLN A 1 562 ? 36.492 16.176 -4.532 1.00 86.81 562 GLN A N 1
ATOM 4461 C CA . GLN A 1 562 ? 37.735 16.462 -3.813 1.00 86.81 562 GLN A CA 1
ATOM 4462 C C . GLN A 1 562 ? 38.389 17.760 -4.299 1.00 86.81 562 GLN A C 1
ATOM 4464 O O . GLN A 1 562 ? 38.788 18.590 -3.483 1.00 86.81 562 GLN A O 1
ATOM 4469 N N . GLN A 1 563 ? 38.438 17.992 -5.615 1.00 88.88 563 GLN A N 1
ATOM 4470 C CA . GLN A 1 563 ? 38.990 19.226 -6.175 1.00 88.88 563 GLN A CA 1
ATOM 4471 C C . GLN A 1 563 ? 38.156 20.462 -5.798 1.00 88.88 563 GLN A C 1
ATOM 4473 O O . GLN A 1 563 ? 38.720 21.518 -5.505 1.00 88.88 563 GLN A O 1
ATOM 4478 N N . ARG A 1 564 ? 36.821 20.347 -5.773 1.00 86.75 564 ARG A N 1
ATOM 4479 C CA . ARG A 1 564 ? 35.924 21.418 -5.303 1.00 86.75 564 ARG A CA 1
ATOM 4480 C C . ARG A 1 564 ? 36.151 21.722 -3.824 1.00 86.75 564 ARG A C 1
ATOM 4482 O O . ARG A 1 564 ? 36.290 22.892 -3.480 1.00 86.75 564 ARG A O 1
ATOM 4489 N N . SER A 1 565 ? 36.263 20.697 -2.980 1.00 85.56 565 SER A N 1
ATOM 4490 C CA . SER A 1 565 ? 36.557 20.852 -1.551 1.00 85.56 565 SER A CA 1
ATOM 4491 C C . SER A 1 565 ? 37.934 21.478 -1.305 1.00 85.56 565 SER A C 1
ATOM 4493 O O . SER A 1 565 ? 38.051 22.388 -0.488 1.00 85.56 565 SER A O 1
ATOM 4495 N N . ALA A 1 566 ? 38.963 21.075 -2.058 1.00 84.44 566 ALA A N 1
ATOM 4496 C CA . ALA A 1 566 ? 40.304 21.657 -1.966 1.00 84.44 566 ALA A CA 1
ATOM 4497 C C . ALA A 1 566 ? 40.330 23.141 -2.378 1.00 84.44 566 ALA A C 1
ATOM 4499 O O . ALA A 1 566 ? 40.961 23.958 -1.705 1.00 84.44 566 ALA A O 1
ATOM 4500 N N . ARG A 1 567 ? 39.605 23.511 -3.448 1.00 86.12 567 ARG A N 1
ATOM 4501 C CA . ARG A 1 567 ? 39.444 24.913 -3.884 1.00 86.12 567 ARG A CA 1
ATOM 4502 C C . ARG A 1 567 ? 38.668 25.751 -2.869 1.00 86.12 567 ARG A C 1
ATOM 4504 O 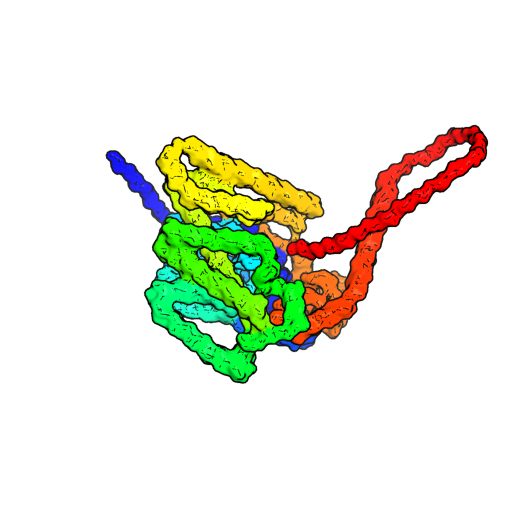O . ARG A 1 567 ? 39.055 26.881 -2.591 1.00 86.12 567 ARG A O 1
ATOM 4511 N N . ALA A 1 568 ? 37.603 25.198 -2.290 1.00 81.81 568 ALA A N 1
ATOM 4512 C CA . ALA A 1 568 ? 36.852 25.869 -1.235 1.00 81.81 568 ALA A CA 1
ATOM 4513 C C . ALA A 1 568 ? 37.741 26.130 -0.005 1.00 81.81 568 ALA A C 1
ATOM 4515 O O . ALA A 1 568 ? 37.777 27.254 0.489 1.00 81.81 568 ALA A O 1
ATOM 4516 N N . ALA A 1 569 ? 38.540 25.146 0.422 1.00 78.88 569 ALA A N 1
ATOM 4517 C CA . ALA A 1 569 ? 39.466 25.291 1.548 1.00 78.88 569 ALA A CA 1
ATOM 4518 C C . ALA A 1 569 ? 40.561 26.349 1.302 1.00 78.88 569 ALA A C 1
ATOM 4520 O O . ALA A 1 569 ? 40.857 27.144 2.191 1.00 78.88 569 ALA A O 1
ATOM 4521 N N . THR A 1 570 ? 41.120 26.420 0.087 1.00 79.81 570 THR A N 1
ATOM 4522 C CA . THR A 1 570 ? 42.120 27.448 -0.273 1.00 79.81 570 THR A CA 1
ATOM 4523 C C . THR A 1 570 ? 41.519 28.849 -0.402 1.00 79.81 570 THR A C 1
ATOM 4525 O O . THR A 1 570 ? 42.202 29.822 -0.102 1.00 79.81 570 THR A O 1
ATOM 4528 N N . SER A 1 571 ? 40.242 28.975 -0.781 1.00 73.06 571 SER A N 1
ATOM 4529 C CA . SER A 1 571 ? 39.550 30.274 -0.853 1.00 73.06 571 SER A CA 1
ATOM 4530 C C . SER A 1 571 ? 39.167 30.871 0.510 1.00 73.06 571 SER A C 1
ATOM 4532 O O . SER A 1 571 ? 38.897 32.066 0.594 1.00 73.06 571 SER A O 1
ATOM 4534 N N . VAL A 1 572 ? 39.156 30.057 1.573 1.00 66.75 572 VAL A N 1
ATOM 4535 C CA . VAL A 1 572 ? 38.753 30.462 2.933 1.00 66.75 572 VAL A CA 1
ATOM 4536 C C . VAL A 1 572 ? 39.959 30.762 3.834 1.00 66.75 572 VAL A C 1
ATOM 4538 O O . VAL A 1 572 ? 39.781 31.323 4.913 1.00 66.75 572 VAL A O 1
ATOM 4541 N N . MET A 1 573 ? 41.198 30.485 3.403 1.00 48.03 573 MET A N 1
ATOM 4542 C CA . MET A 1 573 ? 42.370 31.001 4.115 1.00 48.03 573 MET A CA 1
ATOM 4543 C C . MET A 1 573 ? 42.487 32.519 3.895 1.00 48.03 573 MET A C 1
ATOM 4545 O O . MET A 1 573 ? 42.689 32.955 2.757 1.00 48.03 573 MET A O 1
ATOM 4549 N N . PRO A 1 574 ? 42.387 33.349 4.953 1.00 51.84 574 PRO A N 1
ATOM 4550 C CA . PRO A 1 574 ? 42.644 34.776 4.837 1.00 51.84 574 PRO A CA 1
ATOM 4551 C C . PRO A 1 574 ? 44.075 34.969 4.337 1.00 51.84 574 PRO A C 1
ATOM 4553 O O . PRO A 1 574 ? 44.979 34.248 4.761 1.00 51.84 574 PRO A O 1
ATOM 4556 N N . ARG A 1 575 ? 44.308 35.977 3.489 1.00 53.50 575 ARG A N 1
ATOM 4557 C CA . ARG A 1 575 ? 45.654 36.508 3.211 1.00 53.50 575 ARG A CA 1
ATOM 4558 C C . ARG A 1 575 ? 46.236 37.128 4.494 1.00 53.50 575 ARG A C 1
ATOM 4560 O O . ARG A 1 575 ? 46.395 38.339 4.593 1.00 53.50 575 ARG A O 1
ATOM 4567 N N . CYS A 1 576 ? 46.532 36.313 5.498 1.00 54.47 576 CYS A N 1
ATOM 4568 C CA . CYS A 1 576 ? 47.298 36.702 6.668 1.00 54.47 576 CYS A CA 1
ATOM 4569 C C . CYS A 1 576 ? 48.771 36.526 6.330 1.00 54.47 576 CYS A C 1
ATOM 4571 O O . CYS A 1 576 ? 49.314 35.440 6.488 1.00 54.47 576 CYS A O 1
ATOM 4573 N N . SER A 1 577 ? 49.367 37.603 5.816 1.00 47.66 577 SER A N 1
ATOM 4574 C CA . SER A 1 577 ? 50.692 38.142 6.168 1.00 47.66 577 SER A CA 1
ATOM 4575 C C . SER A 1 577 ? 51.337 38.832 4.961 1.00 47.66 577 SER A C 1
ATOM 4577 O O . SER A 1 577 ? 51.872 38.215 4.044 1.00 47.66 577 SER A O 1
ATOM 4579 N N . ARG A 1 578 ? 51.305 40.172 4.987 1.00 47.72 578 ARG A N 1
ATOM 4580 C CA . ARG A 1 578 ? 52.434 40.955 4.476 1.00 47.72 578 ARG A CA 1
ATOM 4581 C C . ARG A 1 578 ? 53.647 40.580 5.340 1.00 47.72 578 ARG A C 1
ATOM 4583 O O . ARG A 1 578 ? 53.487 40.544 6.562 1.00 47.72 578 ARG A O 1
ATOM 4590 N N . PRO A 1 579 ? 54.823 40.311 4.759 1.00 46.41 579 PRO A N 1
ATOM 4591 C CA . PRO A 1 579 ? 56.016 40.067 5.548 1.00 46.41 579 PRO A CA 1
ATOM 4592 C C . PRO A 1 579 ? 56.409 41.372 6.246 1.00 46.41 579 PRO A C 1
ATOM 4594 O O . PRO A 1 579 ? 56.710 42.371 5.593 1.00 46.41 579 PRO A O 1
ATOM 4597 N N . VAL A 1 580 ? 56.377 41.368 7.577 1.00 48.84 580 VAL A N 1
ATOM 4598 C CA . VAL A 1 580 ? 57.149 42.321 8.372 1.00 48.84 580 VAL A CA 1
ATOM 4599 C C . VAL A 1 580 ? 58.612 41.942 8.164 1.00 48.84 580 VAL A C 1
ATOM 4601 O O . VAL A 1 580 ? 59.004 40.807 8.429 1.00 48.84 580 VAL A O 1
ATOM 4604 N N . GLN A 1 581 ? 59.394 42.873 7.617 1.00 46.75 581 GLN A N 1
ATOM 4605 C CA . GLN A 1 581 ? 60.849 42.786 7.604 1.00 46.75 581 GLN A CA 1
ATOM 4606 C C . GLN A 1 581 ? 61.334 42.629 9.045 1.00 46.75 581 GLN A C 1
ATOM 4608 O O . GLN A 1 581 ? 61.146 43.533 9.856 1.00 46.75 581 GLN A O 1
ATOM 4613 N N . GLN A 1 582 ? 61.985 41.512 9.351 1.00 42.53 582 GLN A N 1
ATOM 4614 C CA . GLN A 1 582 ? 62.892 41.463 10.484 1.00 42.53 582 GLN A CA 1
ATOM 4615 C C . GLN A 1 582 ? 64.124 40.635 10.134 1.00 42.53 582 GLN A C 1
ATOM 4617 O O . GLN A 1 582 ? 64.058 39.582 9.501 1.00 42.53 582 GLN A O 1
ATOM 4622 N N . GLU A 1 583 ? 65.252 41.243 10.467 1.00 39.62 583 GLU A N 1
ATOM 4623 C CA . GLU A 1 583 ? 66.612 40.898 10.111 1.00 39.62 583 GLU A CA 1
ATOM 4624 C C . GLU A 1 583 ? 67.084 39.543 10.646 1.00 39.62 583 GLU A C 1
ATOM 4626 O O . GLU A 1 583 ? 66.779 39.141 11.763 1.00 39.62 583 GLU A O 1
ATOM 4631 N N . ARG A 1 584 ? 67.899 38.900 9.799 1.00 42.75 584 ARG A N 1
ATOM 4632 C CA . ARG A 1 584 ? 69.129 38.140 10.085 1.00 42.75 584 ARG A CA 1
ATOM 4633 C C . ARG A 1 584 ? 69.322 37.648 11.529 1.00 42.75 584 ARG A C 1
ATOM 4635 O O . ARG A 1 584 ? 69.550 38.446 12.428 1.00 42.75 584 ARG A O 1
ATOM 4642 N N . THR A 1 585 ? 69.562 36.346 11.684 1.00 37.66 585 THR A N 1
ATOM 4643 C CA . THR A 1 585 ? 70.912 35.832 12.010 1.00 37.66 585 THR A CA 1
ATOM 4644 C C . THR A 1 585 ? 70.984 34.302 11.954 1.00 37.66 585 THR A C 1
ATOM 4646 O O . THR A 1 585 ? 69.997 33.593 12.106 1.00 37.66 585 THR A O 1
ATOM 4649 N N . ASN A 1 586 ? 72.194 33.845 11.634 1.00 40.91 586 ASN A N 1
ATOM 4650 C CA . ASN A 1 586 ? 72.649 32.482 11.372 1.00 40.91 586 ASN A CA 1
ATOM 4651 C C . ASN A 1 586 ? 72.450 31.508 12.545 1.00 40.91 586 ASN A C 1
ATOM 4653 O O . ASN A 1 586 ? 72.528 31.938 13.688 1.00 40.91 586 ASN A O 1
ATOM 4657 N N . VAL A 1 587 ? 72.359 30.201 12.244 1.00 39.56 587 VAL A N 1
ATOM 4658 C CA . VAL A 1 587 ? 73.199 29.099 12.791 1.00 39.56 587 VAL A CA 1
ATOM 4659 C C . VAL A 1 587 ? 72.733 27.748 12.194 1.00 39.56 587 VAL A C 1
ATOM 4661 O O . VAL A 1 587 ? 71.535 27.578 11.958 1.00 39.56 587 VAL A O 1
ATOM 4664 N N . PRO A 1 588 ? 73.649 26.797 11.901 1.00 47.00 588 PRO A N 1
ATOM 4665 C CA . PRO A 1 588 ? 73.337 25.573 11.166 1.00 47.00 588 PRO A CA 1
ATOM 4666 C C . PRO A 1 588 ? 73.126 24.327 12.049 1.00 47.00 588 PRO A C 1
ATOM 4668 O O . PRO A 1 588 ? 73.602 24.246 13.176 1.00 47.00 588 PRO A O 1
ATOM 4671 N N . THR A 1 589 ? 72.523 23.312 11.412 1.00 38.09 589 THR A N 1
ATOM 4672 C CA . THR A 1 589 ? 72.646 21.854 11.653 1.00 38.09 589 THR A CA 1
ATOM 4673 C C . THR A 1 589 ? 72.212 21.279 13.005 1.00 38.09 589 THR A C 1
ATOM 4675 O O . THR A 1 589 ? 72.829 21.545 14.026 1.00 38.09 589 THR A O 1
ATOM 4678 N N . THR A 1 590 ? 71.260 20.333 12.988 1.00 33.72 590 THR A N 1
ATOM 4679 C CA . THR A 1 590 ? 71.492 18.911 13.348 1.00 33.72 590 THR A CA 1
ATOM 4680 C C . THR A 1 590 ? 70.213 18.057 13.279 1.00 33.72 590 THR A C 1
ATOM 4682 O O . THR A 1 590 ? 69.120 18.496 13.612 1.00 33.72 590 THR A O 1
ATOM 4685 N N . SER A 1 591 ? 70.414 16.824 12.799 1.00 33.69 591 SER A N 1
ATOM 4686 C CA . SER A 1 591 ? 69.722 15.555 13.088 1.00 33.69 591 SER A CA 1
ATOM 4687 C C . SER A 1 591 ? 68.226 15.510 13.433 1.00 33.69 591 SER A C 1
ATOM 4689 O O . SER A 1 591 ? 67.795 15.981 14.480 1.00 33.69 591 SER A O 1
ATOM 4691 N N . SER A 1 592 ? 67.499 14.695 12.662 1.00 34.28 592 SER A N 1
ATOM 4692 C CA . SER A 1 592 ? 66.849 13.435 13.096 1.00 34.28 592 SER A CA 1
ATOM 4693 C C . SER A 1 592 ? 65.534 13.190 12.343 1.00 34.28 592 SER A C 1
ATOM 4695 O O . SER A 1 592 ? 64.566 13.936 12.447 1.00 34.28 592 SER A O 1
ATOM 4697 N N . CYS A 1 593 ? 65.519 12.114 11.554 1.00 36.44 593 CYS A N 1
ATOM 4698 C CA . CYS A 1 593 ? 64.298 11.471 11.076 1.00 36.44 593 CYS A CA 1
ATOM 4699 C C . CYS A 1 593 ? 63.670 10.663 12.217 1.00 36.44 593 CYS A C 1
ATOM 4701 O O . CYS A 1 593 ? 64.385 9.881 12.846 1.00 36.44 593 CYS A O 1
ATOM 4703 N N . PRO A 1 594 ? 62.340 10.705 12.375 1.00 39.78 594 PRO A N 1
ATOM 4704 C CA . PRO A 1 594 ? 61.595 9.572 12.882 1.00 39.78 594 PRO A CA 1
ATOM 4705 C C . PRO A 1 594 ? 60.728 8.972 11.770 1.00 39.78 594 PRO A C 1
ATOM 4707 O O . PRO A 1 594 ? 59.905 9.630 11.137 1.00 39.78 594 PRO A O 1
ATOM 4710 N N . THR A 1 595 ? 60.930 7.678 11.566 1.00 37.97 595 THR A N 1
ATOM 4711 C CA . THR A 1 595 ? 60.065 6.749 10.841 1.00 37.97 595 THR A CA 1
ATOM 4712 C C . THR A 1 595 ? 58.636 6.788 11.389 1.00 37.97 595 THR A C 1
ATOM 4714 O O . THR A 1 595 ? 58.411 6.414 12.541 1.00 37.97 595 THR A O 1
ATOM 4717 N N . SER A 1 596 ? 57.660 7.183 10.568 1.00 32.88 596 SER A N 1
ATOM 4718 C CA . SER A 1 596 ? 56.236 7.008 10.862 1.00 32.88 596 SER A CA 1
ATOM 4719 C C . SER A 1 596 ? 55.678 5.797 10.108 1.00 32.88 596 SER A C 1
ATOM 4721 O O . SER A 1 596 ? 55.601 5.756 8.881 1.00 32.88 596 SER A O 1
ATOM 4723 N N . ASN A 1 597 ? 55.277 4.790 10.883 1.00 34.19 597 ASN A N 1
ATOM 4724 C CA . ASN A 1 597 ? 54.440 3.679 10.449 1.00 34.19 597 ASN A CA 1
ATOM 4725 C C . ASN A 1 597 ? 53.081 4.213 9.972 1.00 34.19 597 ASN A C 1
ATOM 4727 O O . ASN A 1 597 ? 52.277 4.673 10.782 1.00 34.19 597 ASN A O 1
ATOM 4731 N N . HIS A 1 598 ? 52.798 4.101 8.675 1.00 30.17 598 HIS A N 1
ATOM 4732 C CA . HIS A 1 598 ? 51.448 4.242 8.138 1.00 30.17 598 HIS A CA 1
ATOM 4733 C C . HIS A 1 598 ? 50.829 2.860 7.923 1.00 30.17 598 HIS A C 1
ATOM 4735 O O . HIS A 1 598 ? 50.958 2.246 6.867 1.00 30.17 598 HIS A O 1
ATOM 4741 N N . SER A 1 599 ? 50.123 2.376 8.941 1.00 29.64 599 SER A N 1
ATOM 4742 C CA . SER A 1 599 ? 49.086 1.362 8.787 1.00 29.64 599 SER A CA 1
ATOM 4743 C C . SER A 1 599 ? 47.869 2.006 8.113 1.00 29.64 599 SER A C 1
ATOM 4745 O O . SER A 1 599 ? 47.212 2.889 8.664 1.00 29.64 599 SER A O 1
ATOM 4747 N N . ALA A 1 600 ? 47.591 1.584 6.881 1.00 28.33 600 ALA A N 1
ATOM 4748 C CA . ALA A 1 600 ? 46.394 1.961 6.143 1.00 28.33 600 ALA A CA 1
ATOM 4749 C C . ALA A 1 600 ? 45.143 1.362 6.819 1.00 28.33 600 ALA A C 1
ATOM 4751 O O . ALA A 1 600 ? 45.116 0.153 7.065 1.00 28.33 600 ALA A O 1
ATOM 4752 N N . PRO A 1 601 ? 44.084 2.142 7.096 1.00 28.84 601 PRO A N 1
ATOM 4753 C CA . PRO A 1 601 ? 42.822 1.566 7.522 1.00 28.84 601 PRO A CA 1
ATOM 4754 C C . PRO A 1 601 ? 42.107 0.951 6.314 1.00 28.84 601 PRO A C 1
ATOM 4756 O O . PRO A 1 601 ? 41.824 1.627 5.322 1.00 28.84 601 PRO A O 1
ATOM 4759 N N . GLN A 1 602 ? 41.798 -0.344 6.415 1.00 26.03 602 GLN A N 1
ATOM 4760 C CA . GLN A 1 602 ? 40.856 -1.032 5.537 1.00 26.03 602 GLN A CA 1
ATOM 4761 C C . GLN A 1 602 ? 39.507 -0.304 5.572 1.00 26.03 602 GLN A C 1
ATOM 4763 O O . GLN A 1 602 ? 38.787 -0.315 6.570 1.00 26.03 602 GLN A O 1
ATOM 4768 N N . VAL A 1 603 ? 39.157 0.336 4.458 1.00 24.58 603 VAL A N 1
ATOM 4769 C CA . VAL A 1 603 ? 37.834 0.918 4.247 1.00 24.58 603 VAL A CA 1
ATOM 4770 C C . VAL A 1 603 ? 36.880 -0.222 3.903 1.00 24.58 603 VAL A C 1
ATOM 4772 O O . VAL A 1 603 ? 36.804 -0.671 2.761 1.00 24.58 603 VAL A O 1
ATOM 4775 N N . HIS A 1 604 ? 36.148 -0.708 4.905 1.00 25.14 604 HIS A N 1
ATOM 4776 C CA . HIS A 1 604 ? 34.979 -1.550 4.683 1.00 25.14 604 HIS A CA 1
ATOM 4777 C C . HIS A 1 604 ? 33.935 -0.767 3.876 1.00 25.14 604 HIS A C 1
ATOM 4779 O O . HIS A 1 604 ? 33.381 0.232 4.341 1.00 25.14 604 HIS A O 1
ATOM 4785 N N . GLY A 1 605 ? 33.676 -1.236 2.654 1.00 23.42 605 GLY A N 1
ATOM 4786 C CA . GLY A 1 605 ? 32.618 -0.731 1.789 1.00 23.42 605 GLY A CA 1
ATOM 4787 C C . GLY A 1 605 ? 31.255 -0.908 2.450 1.00 23.42 605 GLY A C 1
ATOM 4788 O O . GLY A 1 605 ? 30.742 -2.019 2.552 1.00 23.42 605 GLY A O 1
ATOM 4789 N N . ARG A 1 606 ? 30.665 0.202 2.899 1.00 24.00 606 ARG A N 1
ATOM 4790 C CA . ARG A 1 606 ? 29.252 0.258 3.270 1.00 24.00 606 ARG A CA 1
ATOM 4791 C C . ARG A 1 606 ? 28.423 0.255 1.989 1.00 24.00 606 ARG A C 1
ATOM 4793 O O . ARG A 1 606 ? 28.489 1.197 1.202 1.00 24.00 606 ARG A O 1
ATOM 4800 N N . SER A 1 607 ? 27.654 -0.810 1.793 1.00 22.92 607 SER A N 1
ATOM 4801 C CA . SER A 1 607 ? 26.560 -0.861 0.829 1.00 22.92 607 SER A CA 1
ATOM 4802 C C . SER A 1 607 ? 25.523 0.195 1.205 1.00 22.92 607 SER A C 1
ATOM 4804 O O . SER A 1 607 ? 24.939 0.149 2.288 1.00 22.92 607 SER A O 1
ATOM 4806 N N . TRP A 1 608 ? 25.312 1.164 0.322 1.00 22.31 608 TRP A N 1
ATOM 4807 C CA . TRP A 1 608 ? 24.234 2.132 0.449 1.00 22.31 608 TRP A CA 1
ATOM 4808 C C . TRP A 1 608 ? 22.919 1.455 0.060 1.00 22.31 608 TRP A C 1
ATOM 4810 O O . TRP A 1 608 ? 22.631 1.299 -1.121 1.00 22.31 608 TRP A O 1
ATOM 4820 N N . THR A 1 609 ? 22.127 1.047 1.047 1.00 25.28 609 THR A N 1
ATOM 4821 C CA . THR A 1 609 ? 20.702 0.738 0.874 1.00 25.28 609 THR A CA 1
ATOM 4822 C C . THR A 1 609 ? 19.903 1.977 1.273 1.00 25.28 609 THR A C 1
ATOM 4824 O O . THR A 1 609 ? 20.067 2.470 2.392 1.00 25.28 609 THR A O 1
ATOM 4827 N N . ARG A 1 610 ? 19.115 2.515 0.335 1.00 25.56 610 ARG A N 1
ATOM 4828 C CA . ARG A 1 610 ? 18.138 3.588 0.578 1.00 25.56 610 ARG A CA 1
ATOM 4829 C C . ARG A 1 610 ? 16.848 3.036 1.158 1.00 25.56 610 ARG A C 1
ATOM 4831 O O . ARG A 1 610 ? 16.485 1.910 0.759 1.00 25.56 610 ARG A O 1
#

pLDDT: mean 89.91, std 16.23, range [22.31, 98.88]

Nearest PDB structures (foldseek):
  5gmy-assembly1_A  TM=2.905E-01  e=2.522E-01  Archaeoglobus fulgidus DSM 4304

Foldseek 3Di:
DDDPDPPDPPPDPLNVVLLVLLLLLLCLLQLFAAFCDDVNVLLVLLLLCVQCVVFACPFLCNVQPNFCSVQACSSVVVNVVCVPDAPRVCWQVLLVVLLVLLLVLLLLLLPLQADPLLSSLLSLLLSQAFQAAFADSRDGASHSTNALRSVLNSLLSNLNSCVSVVNNVSSVVSLVNSCNSPVLNSLLSCLLVLQLVCVVPVCSVCVCVVVVVLVVCLVVVNPPSVLQQDADDPVLLVLCCVQPVSLEPVSGDLLNVLLVVLLLLLLVVLLVVRDDRLSSSSVSLNSSQCVLVVLSNCVCVNVRGLVNSSSNSNSNRSVSSSSSSSSLSSVLSVCVVVVQLLLNLLSLLLSLCSPAPVRNPSVVSSVCSVCVCVVCVPPDVVVSVVSSVVSVVSLVVRLVVQLVVLVVVCVVVVVDCLSRVSVSSSCNNRCNSSVVVVVVVVVCVPDDPVVSVCCCVVPSVVSSVVSVVSSHSHHPVSVVLSVQFQPQCVVVDDDDSADADADPAQDPSCQVGRVSHHHLAHSSSCPSSSRGVVSSVVNVVSCVVCVVVVVVVVVVVVVVVVVVVVVVVVVPDPPPDDDDDDDDDDDDDDDDDDDDDDDDDDPDDDDDDD

Secondary structure (DSSP, 8-state):
-PPPPPP-----HHHHHHHHHHHHHHHHHHS-B--S-THHHHHHHHHHHHH-HHHHTTSHHHHTT-GGGGS-SHHHHHHHHTTTS-HHHHHHHHHHHHHHHHHHHHHHHHHHHS-HHHHHHHHHHHHHS--EESSTT-EETT-SS-SHHHHHHHHHHHHHHHHTTT-HHHHHHHHHHHHHH-HHHHHHHHHHHHHHHHHH-GGGGGGGGGHHHHHHHHHTT-TTGGGGTPBPPHHHHHHHHHH-GGG-GGG--HHHHHHHHHHHHHHHHHHHHH-HHHHHHHHHHHHHHHHHHHHHIIIIIIT-BHHHHHHTGGGGHHHHHHHHHHHHHHHHHHHHHTT-HHHHHHHHHHHHHHHTT-TTTTHHHHHHHHHHHHHTTTS-HHHHHHHHHHHHHHHHHHHHHHHHHHHHHHHHTTT-TTT--HHHHHHTSHHHHHHHHHHHHHHHHHS-HHHHHHHIIIIIHHHHHHHHHT-B---HHHHHHHHTTT-GGGGSSPPPTTPPB--SSS-SHIIIIIS---BS--GGGGGGTTT-HHHHHHHHHHHHHHHHHHHHHHHHHHHHHHHHHHHHHHHHS----PPPP-----------------------------

Organism: NCBI:txid1463158